Protein AF-0000000080482952 (afdb_homodimer)

Radius of gyration: 22.77 Å; Cα contacts (8 Å, |Δi|>4): 774; chains: 2; bounding box: 47×62×55 Å

Organism: Haloferax mediterranei (strain ATCC 33500 / DSM 1411 / JCM 8866 / NBRC 14739 / NCIMB 2177 / R-4) (NCBI:txid523841)

Sequence (434 aa):
MEKIDARIDDVRSIELDNAFYVEDGTWIESLTVSSGTDFDPATLIEDISGVSLFYTQEIPTGPTNLTIRRLTILANESYPFILGLVLRNEAIPNRILLQRDTFQVVITVRNWDRFRDLADNIQETLGAFELLSVNQIDEPGEPLDSGRLTEVLVTKLPEEQLAILETAYNRGYFEVPREASATDIAEEFDIAQSTMSERLRTAERNLLEIIYGPRESMEKIDARIDDVRSIELDNAFYVEDGTWIESLTVSSGTDFDPATLIEDISGVSLFYTQEIPTGPTNLTIRRLTILANESYPFILGLVLRNEAIPNRILLQRDTFQVVITVRNWDRFRDLADNIQETLGAFELLSVNQIDEPGEPLDSGRLTEVLVTKLPEEQLAILETAYNRGYFEVPREASATDIAEEFDIAQSTMSERLRTAERNLLEIIYGPRES

Foldseek 3Di:
DVLLVVQDPAWAKKWWQDWDDDDDQKIWTKIKTKGLDDDDVQVSQVPDPQKDWDDKDWQDPPPDSMTIMITTMIGRHDPDDLVNLCVVLVKFWQIWMAGPNDTDTDIHDPDDVSVVVSQVVCCVGVNDDDDDDDDDDPDGHDRGVPVVLVVLLSVQAPPVLVVLQVQCVVQQCVPVVGNDALCRSCVVVVHDSVVSVVSNVVSVVSSVCSVVNDDDD/DVLLVVQDPAWAKKWWQDWDDDDDQKIWTKIKTKGLDDDDVQVSQVVDPQKDWDDKDWQDPPPDSMTIMITTMIGRHDPDDLVVLCVVLVKAWQIWMAGPNDTDTDIHDPDDVSVVVSQVVCCVGVNDDDDDDDDDDPDGHDRRCCVPLVVLLSVQAPPVLVVLQVLCVVQQCVPVVGNDALCRSCVVVVHDSVVSVVSNVVSVVSSVCSVVNDDDD

pLDDT: mean 85.06, std 12.6, range [46.97, 97.12]

Secondary structure (DSSP, 8-state):
-HHHHTTSTTEEEEEEEEEEEEETTEEEEEEEEEESS---HHHHHHTSTTEEEEEEEEEP-TTSS-EEEEEEEEEEPPSS-HHHHHHHTT-EEEEEEEETTEEEEEEE-SSHHHHHHHHHHHHHHH-----------SSPPPSTTTT-HHHHHHHHS-HHHHHHHHHHHHTTTTSSS-SS-HHHHHHHHTS-HHHHHHHHHHHHHHHHHHHH-S---/-HHHHTTSTTEEEEEEEEEEEEETTEEEEEEEEEESS---HHHHHHTSTTEEEEEEEEEP-TTSS-EEEEEEEEEEPPSS-HHHHHHHTT-EEEEEEEETTEEEEEEE-SSHHHHHHHHHHHHHHH-----------SSPPPSTTTTTHHHHHHHHS-HHHHHHHHHHHHTTTTSSS-SS-HHHHHHHHTS-HHHHHHHHHHHHHHHHHHHH-S---

Structure (mmCIF, N/CA/C/O backbone):
data_AF-0000000080482952-model_v1
#
loop_
_entity.id
_entity.type
_entity.pdbx_description
1 polymer 'Bacterio-opsin activator'
#
loop_
_atom_site.group_PDB
_atom_site.id
_atom_site.type_symbol
_atom_site.label_atom_id
_atom_site.label_alt_id
_atom_site.label_comp_id
_atom_site.label_asym_id
_atom_site.label_entity_id
_atom_site.label_seq_id
_atom_site.pdbx_PDB_ins_code
_atom_site.Cartn_x
_atom_site.Cartn_y
_atom_site.Cartn_z
_atom_site.occupancy
_atom_site.B_iso_or_equiv
_atom_site.auth_seq_id
_atom_site.auth_comp_id
_atom_site.auth_asym_id
_atom_site.auth_atom_id
_atom_site.pdbx_PDB_model_num
ATOM 1 N N . MET A 1 1 ? -1.764 -4.332 -19.266 1 94.44 1 MET A N 1
ATOM 2 C CA . MET A 1 1 ? -1.43 -2.914 -19.359 1 94.44 1 MET A CA 1
ATOM 3 C C . MET A 1 1 ? -1.252 -2.48 -20.797 1 94.44 1 MET A C 1
ATOM 5 O O . MET A 1 1 ? -1.822 -1.477 -21.234 1 94.44 1 MET A O 1
ATOM 9 N N . GLU A 1 2 ? -0.509 -3.25 -21.547 1 93.44 2 GLU A N 1
ATOM 10 C CA . GLU A 1 2 ? -0.286 -2.906 -22.953 1 93.44 2 GLU A CA 1
ATOM 11 C C . GLU A 1 2 ? -1.597 -2.898 -23.734 1 93.44 2 GLU A C 1
ATOM 13 O O . GLU A 1 2 ? -1.839 -2 -24.547 1 93.44 2 GLU A O 1
ATOM 18 N N . LYS A 1 3 ? -2.398 -3.904 -23.547 1 95 3 LYS A N 1
ATOM 19 C CA . LYS A 1 3 ? -3.672 -3.996 -24.25 1 95 3 LYS A CA 1
ATOM 20 C C . LYS A 1 3 ? -4.602 -2.852 -23.859 1 95 3 LYS A C 1
ATOM 22 O O . LYS A 1 3 ? -5.355 -2.346 -24.688 1 95 3 LYS A O 1
ATOM 27 N N . ILE A 1 4 ? -4.57 -2.471 -22.578 1 95.56 4 ILE A N 1
ATOM 28 C CA . ILE A 1 4 ? -5.355 -1.331 -22.125 1 95.56 4 ILE A CA 1
ATOM 29 C C . ILE A 1 4 ? -4.836 -0.049 -22.766 1 95.56 4 ILE A C 1
ATOM 31 O O . ILE A 1 4 ? -5.613 0.758 -23.281 1 95.56 4 ILE A O 1
ATOM 35 N N . ASP A 1 5 ? -3.57 0.107 -22.75 1 94.56 5 ASP A N 1
ATOM 36 C CA . ASP A 1 5 ? -2.928 1.279 -23.328 1 94.56 5 ASP A CA 1
ATOM 37 C C . ASP A 1 5 ? -3.309 1.435 -24.812 1 94.56 5 ASP A C 1
ATOM 39 O O . ASP A 1 5 ? -3.561 2.547 -25.266 1 94.56 5 ASP A O 1
ATOM 43 N N . ALA A 1 6 ? -3.432 0.338 -25.516 1 94.44 6 ALA A N 1
ATOM 44 C CA . ALA A 1 6 ? -3.707 0.339 -26.953 1 94.44 6 ALA A CA 1
ATOM 45 C C . ALA A 1 6 ? -5.156 0.736 -27.234 1 94.44 6 ALA A C 1
ATOM 47 O O . ALA A 1 6 ? -5.504 1.069 -28.375 1 94.44 6 ALA A O 1
ATOM 48 N N . ARG A 1 7 ? -6.023 0.784 -26.25 1 93.88 7 ARG A N 1
ATOM 49 C CA . ARG A 1 7 ? -7.457 0.944 -26.469 1 93.88 7 ARG A CA 1
ATOM 50 C C . ARG A 1 7 ? -7.945 2.297 -25.969 1 93.88 7 ARG A C 1
ATOM 52 O O . ARG A 1 7 ? -9.109 2.654 -26.156 1 93.88 7 ARG A O 1
ATOM 59 N N . ILE A 1 8 ? -7.133 2.936 -25.188 1 93 8 ILE A N 1
ATOM 60 C CA . ILE A 1 8 ? -7.484 4.262 -24.688 1 93 8 ILE A CA 1
ATOM 61 C C . ILE A 1 8 ? -6.742 5.328 -25.484 1 93 8 ILE A C 1
ATOM 63 O O . ILE A 1 8 ? -5.531 5.227 -25.703 1 93 8 ILE A O 1
ATOM 67 N N . ASP A 1 9 ? -7.539 6.324 -25.828 1 88.19 9 ASP A N 1
ATOM 68 C CA . ASP A 1 9 ? -6.91 7.445 -26.516 1 88.19 9 ASP A CA 1
ATOM 69 C C . ASP A 1 9 ? -6.145 8.328 -25.547 1 88.19 9 ASP A C 1
ATOM 71 O O . ASP A 1 9 ? -6.617 8.594 -24.438 1 88.19 9 ASP A O 1
ATOM 75 N N . ASP A 1 10 ? -4.918 8.742 -25.828 1 90.94 10 ASP A N 1
ATOM 76 C CA . ASP A 1 10 ? -4.109 9.719 -25.109 1 90.94 10 ASP A CA 1
ATOM 77 C C . ASP A 1 10 ? -3.789 9.219 -23.703 1 90.94 10 ASP A C 1
ATOM 79 O O . ASP A 1 10 ? -4.004 9.938 -22.719 1 90.94 10 ASP A O 1
ATOM 83 N N . VAL A 1 11 ? -3.492 7.988 -23.5 1 90.81 11 VAL A N 1
ATOM 84 C CA . VAL A 1 11 ? -3.057 7.457 -22.219 1 90.81 11 VAL A CA 1
ATOM 85 C C . VAL A 1 11 ? -1.772 8.156 -21.766 1 90.81 11 VAL A C 1
ATOM 87 O O . VAL A 1 11 ? -0.812 8.242 -22.547 1 90.81 11 VAL A O 1
ATOM 90 N N . ARG A 1 12 ? -1.806 8.727 -20.578 1 84.62 12 ARG A N 1
ATOM 91 C CA . ARG A 1 12 ? -0.599 9.336 -20.031 1 84.62 12 ARG A CA 1
ATOM 92 C C . ARG A 1 12 ? 0.259 8.297 -19.312 1 84.62 12 ARG A C 1
ATOM 94 O O . ARG A 1 12 ? 1.484 8.297 -19.453 1 84.62 12 ARG A O 1
ATOM 101 N N . SER A 1 13 ? -0.445 7.457 -18.5 1 87.38 13 SER A N 1
ATOM 102 C CA . SER A 1 13 ? 0.301 6.414 -17.797 1 87.38 13 SER A CA 1
ATOM 103 C C . SER A 1 13 ? -0.629 5.32 -17.281 1 87.38 13 SER A C 1
ATOM 105 O O . SER A 1 13 ? -1.824 5.551 -17.094 1 87.38 13 SER A O 1
ATOM 107 N N . ILE A 1 14 ? -0.154 4.094 -17.156 1 90.06 14 ILE A N 1
ATOM 108 C CA . ILE A 1 14 ? -0.787 2.977 -16.469 1 90.06 14 ILE A CA 1
ATOM 109 C C . ILE A 1 14 ? 0.186 2.383 -15.445 1 90.06 14 ILE A C 1
ATOM 111 O O . ILE A 1 14 ? 1.296 1.979 -15.805 1 90.06 14 ILE A O 1
ATOM 115 N N . GLU A 1 15 ? -0.202 2.385 -14.242 1 87.5 15 GLU A N 1
ATOM 116 C CA . GLU A 1 15 ? 0.646 1.866 -13.172 1 87.5 15 GLU A CA 1
ATOM 117 C C . GLU A 1 15 ? 0.037 0.617 -12.539 1 87.5 15 GLU A C 1
ATOM 119 O O . GLU A 1 15 ? -1.169 0.568 -12.289 1 87.5 15 GLU A O 1
ATOM 124 N N . LEU A 1 16 ? 0.876 -0.451 -12.406 1 90.81 16 LEU A N 1
ATOM 125 C CA . LEU A 1 16 ? 0.457 -1.621 -11.641 1 90.81 16 LEU A CA 1
ATOM 126 C C . LEU A 1 16 ? 0.626 -1.381 -10.148 1 90.81 16 LEU A C 1
ATOM 128 O O . LEU A 1 16 ? 1.752 -1.331 -9.648 1 90.81 16 LEU A O 1
ATOM 132 N N . ASP A 1 17 ? -0.484 -1.332 -9.5 1 82.69 17 ASP A N 1
ATOM 133 C CA . ASP A 1 17 ? -0.468 -0.964 -8.086 1 82.69 17 ASP A CA 1
ATOM 134 C C . ASP A 1 17 ? -0.329 -2.199 -7.199 1 82.69 17 ASP A C 1
ATOM 136 O O . ASP A 1 17 ? 0.237 -2.125 -6.109 1 82.69 17 ASP A O 1
ATOM 140 N N . ASN A 1 18 ? -0.962 -3.205 -7.586 1 86.5 18 ASN A N 1
ATOM 141 C CA . ASN A 1 18 ? -0.941 -4.473 -6.863 1 86.5 18 ASN A CA 1
ATOM 142 C C . ASN A 1 18 ? -1.29 -5.645 -7.773 1 86.5 18 ASN A C 1
ATOM 144 O O . ASN A 1 18 ? -1.931 -5.461 -8.812 1 86.5 18 ASN A O 1
ATOM 148 N N . ALA A 1 19 ? -0.826 -6.773 -7.367 1 92.38 19 ALA A N 1
ATOM 149 C CA . ALA A 1 19 ? -1.131 -7.977 -8.133 1 92.38 19 ALA A CA 1
ATOM 150 C C . ALA A 1 19 ? -1.128 -9.211 -7.242 1 92.38 19 ALA A C 1
ATOM 152 O O . ALA A 1 19 ? -0.171 -9.445 -6.5 1 92.38 19 ALA A O 1
ATOM 153 N N . PHE A 1 20 ? -2.184 -9.945 -7.344 1 94.06 20 PHE A N 1
ATOM 154 C CA . PHE A 1 20 ? -2.271 -11.211 -6.625 1 94.06 20 PHE A CA 1
ATOM 155 C C . PHE A 1 20 ? -2.477 -12.367 -7.594 1 94.06 20 PHE A C 1
ATOM 157 O O . PHE A 1 20 ? -3.352 -12.312 -8.461 1 94.06 20 PHE A O 1
ATOM 164 N N . TYR A 1 21 ? -1.695 -13.359 -7.395 1 95.94 21 TYR A N 1
ATOM 165 C CA . TYR A 1 21 ? -1.887 -14.578 -8.172 1 95.94 21 TYR A CA 1
ATOM 166 C C . TYR A 1 21 ? -3.066 -15.383 -7.641 1 95.94 21 TYR A C 1
ATOM 168 O O . TYR A 1 21 ? -3.154 -15.648 -6.441 1 95.94 21 TYR A O 1
ATOM 176 N N . VAL A 1 22 ? -3.984 -15.711 -8.555 1 95.25 22 VAL A N 1
ATOM 177 C CA . VAL A 1 22 ? -5.145 -16.516 -8.195 1 95.25 22 VAL A CA 1
ATOM 178 C C . VAL A 1 22 ? -4.836 -18 -8.422 1 95.25 22 VAL A C 1
ATOM 180 O O . VAL A 1 22 ? -4.52 -18.719 -7.477 1 95.25 22 VAL A O 1
ATOM 183 N N . GLU A 1 23 ? -4.84 -18.438 -9.594 1 93.62 23 GLU A N 1
ATOM 184 C CA . GLU A 1 23 ? -4.496 -19.781 -10.039 1 93.62 23 GLU A CA 1
ATOM 185 C C . GLU A 1 23 ? -4.457 -19.875 -11.562 1 93.62 23 GLU A C 1
ATOM 187 O O . GLU A 1 23 ? -5.098 -19.078 -12.25 1 93.62 23 GLU A O 1
ATOM 192 N N . ASP A 1 24 ? -3.627 -20.781 -12.062 1 92.94 24 ASP A N 1
ATOM 193 C CA . ASP A 1 24 ? -3.6 -21.156 -13.469 1 92.94 24 ASP A CA 1
ATOM 194 C C . ASP A 1 24 ? -3.412 -19.938 -14.367 1 92.94 24 ASP A C 1
ATOM 196 O O . ASP A 1 24 ? -4.125 -19.766 -15.359 1 92.94 24 ASP A O 1
ATOM 200 N N . GLY A 1 25 ? -2.568 -19.062 -14.016 1 94.06 25 GLY A N 1
ATOM 201 C CA . GLY A 1 25 ? -2.217 -17.922 -14.836 1 94.06 25 GLY A CA 1
ATOM 202 C C . GLY A 1 25 ? -3.133 -16.734 -14.625 1 94.06 25 GLY A C 1
ATOM 203 O O . GLY A 1 25 ? -2.928 -15.672 -15.219 1 94.06 25 GLY A O 1
ATOM 204 N N . THR A 1 26 ? -4.117 -16.875 -13.789 1 96.25 26 THR A N 1
ATOM 205 C CA . THR A 1 26 ? -5.055 -15.797 -13.508 1 96.25 26 THR A CA 1
ATOM 206 C C . THR A 1 26 ? -4.551 -14.922 -12.359 1 96.25 26 THR A C 1
ATOM 208 O O . THR A 1 26 ? -4.051 -15.43 -11.359 1 96.25 26 THR A O 1
ATOM 211 N N . TRP A 1 27 ? -4.68 -13.562 -12.562 1 96.69 27 TRP A N 1
ATOM 212 C CA . TRP A 1 27 ? -4.223 -12.586 -11.586 1 96.69 27 TRP A CA 1
ATOM 213 C C . TRP A 1 27 ? -5.324 -11.578 -11.273 1 96.69 27 TRP A C 1
ATOM 215 O O . TRP A 1 27 ? -6.125 -11.234 -12.141 1 96.69 27 TRP A O 1
ATOM 225 N N . ILE A 1 28 ? -5.395 -11.195 -10.023 1 94.81 28 ILE A N 1
ATOM 226 C CA . ILE A 1 28 ? -6.09 -9.961 -9.68 1 94.81 28 ILE A CA 1
ATOM 227 C C . ILE A 1 28 ? -5.113 -8.789 -9.742 1 94.81 28 ILE A C 1
ATOM 229 O O . ILE A 1 28 ? -4.141 -8.742 -8.984 1 94.81 28 ILE A O 1
ATOM 233 N N . GLU A 1 29 ? -5.367 -7.855 -10.586 1 93.44 29 GLU A N 1
ATOM 234 C CA . GLU A 1 29 ? -4.465 -6.727 -10.781 1 93.44 29 GLU A CA 1
ATOM 235 C C . GLU A 1 29 ? -5.172 -5.402 -10.5 1 93.44 29 GLU A C 1
ATOM 237 O O . GLU A 1 29 ? -6.297 -5.188 -10.953 1 93.44 29 GLU A O 1
ATOM 242 N N . SER A 1 30 ? -4.547 -4.598 -9.695 1 89.31 30 SER A N 1
ATOM 243 C CA . SER A 1 30 ? -4.988 -3.225 -9.477 1 89.31 30 SER A CA 1
ATOM 244 C C . SER A 1 30 ? -4.152 -2.238 -10.289 1 89.31 30 SER A C 1
ATOM 246 O O . SER A 1 30 ? -2.922 -2.24 -10.195 1 89.31 30 SER A O 1
ATOM 248 N N . LEU A 1 31 ? -4.871 -1.433 -11.031 1 89 31 LEU A N 1
ATOM 249 C CA . LEU A 1 31 ? -4.195 -0.503 -11.93 1 89 31 LEU A CA 1
ATOM 250 C C . LEU A 1 31 ? -4.684 0.924 -11.703 1 89 31 LEU A C 1
ATOM 252 O O . LEU A 1 31 ? -5.855 1.142 -11.391 1 89 31 LEU A O 1
ATOM 256 N N . THR A 1 32 ? -3.789 1.841 -11.82 1 84.94 32 THR A N 1
ATOM 257 C CA . THR A 1 32 ? -4.137 3.25 -11.961 1 84.94 32 THR A CA 1
ATOM 258 C C . THR A 1 32 ? -3.887 3.73 -13.391 1 84.94 32 THR A C 1
ATOM 260 O O . THR A 1 32 ? -2.752 3.689 -13.875 1 84.94 32 THR A O 1
ATOM 263 N N . VAL A 1 33 ? -4.926 4.145 -14.016 1 88.62 33 VAL A N 1
ATOM 264 C CA . VAL A 1 33 ? -4.844 4.605 -15.398 1 88.62 33 VAL A CA 1
ATOM 265 C C . VAL A 1 33 ? -5.062 6.117 -15.453 1 88.62 33 VAL A C 1
ATOM 267 O O . VAL A 1 33 ? -6.066 6.625 -14.945 1 88.62 33 VAL A O 1
ATOM 270 N N . SER A 1 34 ? -4.125 6.785 -15.992 1 84.75 34 SER A N 1
ATOM 271 C CA . SER A 1 34 ? -4.219 8.219 -16.234 1 84.75 34 SER A CA 1
ATOM 272 C C . SER A 1 34 ? -4.316 8.523 -17.719 1 84.75 34 SER A C 1
ATOM 274 O O . SER A 1 34 ? -3.498 8.047 -18.516 1 84.75 34 SER A O 1
ATOM 276 N N . SER A 1 35 ? -5.332 9.25 -18.094 1 88.81 35 SER A N 1
ATOM 277 C CA . SER A 1 35 ? -5.582 9.555 -19.5 1 88.81 35 SER A CA 1
ATOM 278 C C . SER A 1 35 ? -6.059 10.992 -19.672 1 88.81 35 SER A C 1
ATOM 280 O O . SER A 1 35 ? -6.711 11.555 -18.781 1 88.81 35 SER A O 1
ATOM 282 N N . GLY A 1 36 ? -5.73 11.539 -20.844 1 85.56 36 GLY A N 1
ATOM 283 C CA . GLY A 1 36 ? -6.219 12.867 -21.188 1 85.56 36 GLY A CA 1
ATOM 284 C C . GLY A 1 36 ? -7.648 12.859 -21.703 1 85.56 36 GLY A C 1
ATOM 285 O O . GLY A 1 36 ? -8.258 13.922 -21.859 1 85.56 36 GLY A O 1
ATOM 286 N N . THR A 1 37 ? -8.156 11.789 -22 1 90 37 THR A N 1
ATOM 287 C CA . THR A 1 37 ? -9.531 11.633 -22.453 1 90 37 THR A CA 1
ATOM 288 C C . THR A 1 37 ? -10.305 10.688 -21.547 1 90 37 THR A C 1
ATOM 290 O O . THR A 1 37 ? -9.719 9.828 -20.891 1 90 37 THR A O 1
ATOM 293 N N . ASP A 1 38 ? -11.602 10.938 -21.578 1 88.69 38 ASP A N 1
ATOM 294 C CA . ASP A 1 38 ? -12.453 10.031 -20.812 1 88.69 38 ASP A CA 1
ATOM 295 C C . ASP A 1 38 ? -12.594 8.68 -21.516 1 88.69 38 ASP A C 1
ATOM 297 O O . ASP A 1 38 ? -12.453 8.594 -22.734 1 88.69 38 ASP A O 1
ATOM 301 N N . PHE A 1 39 ? -12.766 7.652 -20.719 1 93.25 39 PHE A N 1
ATOM 302 C CA . PHE A 1 39 ? -13.031 6.316 -21.234 1 93.25 39 PHE A CA 1
ATOM 303 C C . PHE A 1 39 ? -13.953 5.547 -20.297 1 93.25 39 PHE A C 1
ATOM 305 O O . PHE A 1 39 ? -14.039 5.859 -19.109 1 93.25 39 PHE A O 1
ATOM 312 N N . ASP A 1 40 ? -14.609 4.582 -20.891 1 94.75 40 ASP A N 1
ATOM 313 C CA . ASP A 1 40 ? -15.453 3.686 -20.109 1 94.75 40 ASP A CA 1
ATOM 314 C C . ASP A 1 40 ? -14.742 2.367 -19.828 1 94.75 40 ASP A C 1
ATOM 316 O O . ASP A 1 40 ? -14.562 1.544 -20.719 1 94.75 40 ASP A O 1
ATOM 320 N N . PRO A 1 41 ? -14.391 2.168 -18.578 1 94.88 41 PRO A N 1
ATOM 321 C CA . PRO A 1 41 ? -13.617 0.968 -18.234 1 94.88 41 PRO A CA 1
ATOM 322 C C . PRO A 1 41 ? -14.352 -0.323 -18.594 1 94.88 41 PRO A C 1
ATOM 324 O O . PRO A 1 41 ? -13.719 -1.298 -19.016 1 94.88 41 PRO A O 1
ATOM 327 N N . ALA A 1 42 ? -15.672 -0.369 -18.391 1 95.31 42 ALA A N 1
ATOM 328 C CA . ALA A 1 42 ? -16.438 -1.585 -18.672 1 95.31 42 ALA A CA 1
ATOM 329 C C . ALA A 1 42 ? -16.328 -1.974 -20.141 1 95.31 42 ALA A C 1
ATOM 331 O O . ALA A 1 42 ? -16.031 -3.127 -20.469 1 95.31 42 ALA A O 1
ATOM 332 N N . THR A 1 43 ? -16.547 -0.989 -20.969 1 95.56 43 THR A N 1
ATOM 333 C CA . THR A 1 43 ? -16.453 -1.23 -22.406 1 95.56 43 THR A CA 1
ATOM 334 C C . THR A 1 43 ? -15.023 -1.604 -22.812 1 95.56 43 THR A C 1
ATOM 336 O O . THR A 1 43 ? -14.82 -2.529 -23.594 1 95.56 43 THR A O 1
ATOM 339 N N . LEU A 1 44 ? -14.07 -0.908 -22.25 1 95.12 44 LEU A N 1
ATOM 340 C CA . LEU A 1 44 ? -12.656 -1.135 -22.516 1 95.12 44 LEU A CA 1
ATOM 341 C C . LEU A 1 44 ? -12.258 -2.572 -22.188 1 95.12 44 LEU A C 1
ATOM 343 O O . LEU A 1 44 ? -11.633 -3.248 -23.016 1 95.12 44 LEU A O 1
ATOM 347 N N . ILE A 1 45 ? -12.633 -3.057 -21.047 1 96.38 45 ILE A N 1
ATOM 348 C CA . ILE A 1 45 ? -12.203 -4.352 -20.547 1 96.38 45 ILE A CA 1
ATOM 349 C C . ILE A 1 45 ? -12.93 -5.469 -21.297 1 96.38 45 ILE A C 1
ATOM 351 O O . ILE A 1 45 ? -12.352 -6.531 -21.547 1 96.38 45 ILE A O 1
ATOM 355 N N . GLU A 1 46 ? -14.172 -5.246 -21.672 1 94.81 46 GLU A N 1
ATOM 356 C CA . GLU A 1 46 ? -14.961 -6.234 -22.391 1 94.81 46 GLU A CA 1
ATOM 357 C C . GLU A 1 46 ? -14.297 -6.602 -23.719 1 94.81 46 GLU A C 1
ATOM 359 O O . GLU A 1 46 ? -14.461 -7.719 -24.219 1 94.81 46 GLU A O 1
ATOM 364 N N . ASP A 1 47 ? -13.516 -5.699 -24.203 1 93.94 47 ASP A N 1
ATOM 365 C CA . ASP A 1 47 ? -12.875 -5.883 -25.5 1 93.94 47 ASP A CA 1
ATOM 366 C C . ASP A 1 47 ? -11.578 -6.668 -25.359 1 93.94 47 ASP A C 1
ATOM 368 O O . ASP A 1 47 ? -10.922 -6.977 -26.359 1 93.94 47 ASP A O 1
ATOM 372 N N . ILE A 1 48 ? -11.195 -6.973 -24.203 1 96.19 48 ILE A N 1
ATOM 373 C CA . ILE A 1 48 ? -9.945 -7.691 -23.969 1 96.19 48 ILE A CA 1
ATOM 374 C C . ILE A 1 48 ? -10.242 -9.109 -23.484 1 96.19 48 ILE A C 1
ATOM 376 O O . ILE A 1 48 ? -10.797 -9.289 -22.391 1 96.19 48 ILE A O 1
ATOM 380 N N . SER A 1 49 ? -9.852 -10.078 -24.281 1 94.75 49 SER A N 1
ATOM 381 C CA . SER A 1 49 ? -10.094 -11.469 -23.922 1 94.75 49 SER A CA 1
ATOM 382 C C . SER A 1 49 ? -9.336 -11.852 -22.656 1 94.75 49 SER A C 1
ATOM 384 O O . SER A 1 49 ? -8.18 -11.469 -22.484 1 94.75 49 SER A O 1
ATOM 386 N N . GLY A 1 50 ? -9.977 -12.594 -21.781 1 95.31 50 GLY A N 1
ATOM 387 C CA . GLY A 1 50 ? -9.328 -13.117 -20.594 1 95.31 50 GLY A CA 1
ATOM 388 C C . GLY A 1 50 ? -9.258 -12.102 -19.469 1 95.31 50 GLY A C 1
ATOM 389 O O . GLY A 1 50 ? -8.492 -12.281 -18.516 1 95.31 50 GLY A O 1
ATOM 390 N N . VAL A 1 51 ? -9.914 -10.992 -19.688 1 96.69 51 VAL A N 1
ATOM 391 C CA . VAL A 1 51 ? -9.906 -9.961 -18.656 1 96.69 51 VAL A CA 1
ATOM 392 C C . VAL A 1 51 ? -11.336 -9.625 -18.25 1 96.69 51 VAL A C 1
ATOM 394 O O . VAL A 1 51 ? -12.227 -9.562 -19.094 1 96.69 51 VAL A O 1
ATOM 397 N N . SER A 1 52 ? -11.578 -9.508 -16.984 1 96.06 52 SER A N 1
ATOM 398 C CA . SER A 1 52 ? -12.859 -9.039 -16.469 1 96.06 52 SER A CA 1
ATOM 399 C C . SER A 1 52 ? -12.672 -7.93 -15.438 1 96.06 52 SER A C 1
ATOM 401 O O . SER A 1 52 ? -11.664 -7.898 -14.727 1 96.06 52 SER A O 1
ATOM 403 N N . LEU A 1 53 ? -13.617 -7.055 -15.438 1 95.25 53 LEU A N 1
ATOM 404 C CA . LEU A 1 53 ? -13.555 -5.914 -14.531 1 95.25 53 LEU A CA 1
ATOM 405 C C . LEU A 1 53 ? -14.188 -6.258 -13.188 1 95.25 53 LEU A C 1
ATOM 407 O O . LEU A 1 53 ? -15.336 -6.699 -13.133 1 95.25 53 LEU A O 1
ATOM 411 N N . PHE A 1 54 ? -13.438 -6.105 -12.164 1 90.19 54 PHE A N 1
ATOM 412 C CA . PHE A 1 54 ? -13.914 -6.328 -10.805 1 90.19 54 PHE A CA 1
ATOM 413 C C . PHE A 1 54 ? -14.484 -5.043 -10.219 1 90.19 54 PHE A C 1
ATOM 415 O O . PHE A 1 54 ? -15.555 -5.051 -9.609 1 90.19 54 PHE A O 1
ATOM 422 N N . TYR A 1 55 ? -13.703 -3.992 -10.359 1 87.25 55 TYR A N 1
ATOM 423 C CA . TYR A 1 55 ? -14.039 -2.709 -9.758 1 87.25 55 TYR A CA 1
ATOM 424 C C . TYR A 1 55 ? -13.375 -1.561 -10.516 1 87.25 55 TYR A C 1
ATOM 426 O O . TYR A 1 55 ? -12.32 -1.737 -11.117 1 87.25 55 TYR A O 1
ATOM 434 N N . THR A 1 56 ? -14.094 -0.486 -10.508 1 88.44 56 THR A N 1
ATOM 435 C CA . THR A 1 56 ? -13.508 0.734 -11.055 1 88.44 56 THR A CA 1
ATOM 436 C C . THR A 1 56 ? -13.938 1.951 -10.242 1 88.44 56 THR A C 1
ATOM 438 O O . THR A 1 56 ? -15.039 1.978 -9.688 1 88.44 56 THR A O 1
ATOM 441 N N . GLN A 1 57 ? -13.016 2.83 -10.141 1 80.88 57 GLN A N 1
ATOM 442 C CA . GLN A 1 57 ? -13.32 4.082 -9.453 1 80.88 57 GLN A CA 1
ATOM 443 C C . GLN A 1 57 ? -12.578 5.254 -10.102 1 80.88 57 GLN A C 1
ATOM 445 O O . GLN A 1 57 ? -11.391 5.152 -10.406 1 80.88 57 GLN A O 1
ATOM 450 N N . GLU A 1 58 ? -13.367 6.266 -10.297 1 79.25 58 GLU A N 1
ATOM 451 C CA . GLU A 1 58 ? -12.727 7.488 -10.781 1 79.25 58 GLU A CA 1
ATOM 452 C C . GLU A 1 58 ? -12.109 8.281 -9.625 1 79.25 58 GLU A C 1
ATOM 454 O O . GLU A 1 58 ? -12.734 8.438 -8.578 1 79.25 58 GLU A O 1
ATOM 459 N N . ILE A 1 59 ? -10.875 8.672 -9.859 1 68.31 59 ILE A N 1
ATOM 460 C CA . ILE A 1 59 ? -10.195 9.516 -8.883 1 68.31 59 ILE A CA 1
ATOM 461 C C . ILE A 1 59 ? -10.336 10.984 -9.281 1 68.31 59 ILE A C 1
ATOM 463 O O . ILE A 1 59 ? -9.969 11.367 -10.398 1 68.31 59 ILE A O 1
ATOM 467 N N . PRO A 1 60 ? -10.898 11.742 -8.391 1 60.66 60 PRO A N 1
ATOM 468 C CA . PRO A 1 60 ? -11.07 13.156 -8.727 1 60.66 60 PRO A CA 1
ATOM 469 C C . PRO A 1 60 ? -9.742 13.891 -8.906 1 60.66 60 PRO A C 1
ATOM 471 O O . PRO A 1 60 ? -8.805 13.68 -8.125 1 60.66 60 PRO A O 1
ATOM 474 N N . THR A 1 61 ? -9.523 14.5 -10 1 59.66 61 THR A N 1
ATOM 475 C CA . THR A 1 61 ? -8.266 15.188 -10.289 1 59.66 61 THR A CA 1
ATOM 476 C C . THR A 1 61 ? -8.469 16.703 -10.281 1 59.66 61 THR A C 1
ATOM 478 O O . THR A 1 61 ? -7.531 17.453 -10.555 1 59.66 61 THR A O 1
ATOM 481 N N . GLY A 1 62 ? -9.398 17.141 -9.711 1 51.41 62 GLY A N 1
ATOM 482 C CA . GLY A 1 62 ? -9.656 18.562 -9.734 1 51.41 62 GLY A CA 1
ATOM 483 C C . GLY A 1 62 ? -9.852 19.125 -11.133 1 51.41 62 GLY A C 1
ATOM 484 O O . GLY A 1 62 ? -10.398 18.438 -12 1 51.41 62 GLY A O 1
ATOM 485 N N . PRO A 1 63 ? -9.414 20.438 -11.258 1 53.34 63 PRO A N 1
ATOM 486 C CA . PRO A 1 63 ? -9.656 21.109 -12.531 1 53.34 63 PRO A CA 1
ATOM 487 C C . PRO A 1 63 ? -8.688 20.656 -13.625 1 53.34 63 PRO A C 1
ATOM 489 O O . PRO A 1 63 ? -8.57 21.312 -14.664 1 53.34 63 PRO A O 1
ATOM 492 N N . THR A 1 64 ? -8.141 19.578 -13.461 1 56.47 64 THR A N 1
ATOM 493 C CA . THR A 1 64 ? -7.227 19.094 -14.492 1 56.47 64 THR A CA 1
ATOM 494 C C . THR A 1 64 ? -7.988 18.375 -15.602 1 56.47 64 THR A C 1
ATOM 496 O O . THR A 1 64 ? -9.125 17.938 -15.398 1 56.47 64 THR A O 1
ATOM 499 N N . ASN A 1 65 ? -7.531 18.469 -16.812 1 68.19 65 ASN A N 1
ATOM 500 C CA . ASN A 1 65 ? -8.086 17.734 -17.938 1 68.19 65 ASN A CA 1
ATOM 501 C C . ASN A 1 65 ? -7.633 16.281 -17.953 1 68.19 65 ASN A C 1
ATOM 503 O O . ASN A 1 65 ? -7.539 15.656 -19.016 1 68.19 65 ASN A O 1
ATOM 507 N N . LEU A 1 66 ? -7.238 15.891 -16.797 1 71.88 66 LEU A N 1
ATOM 508 C CA . LEU A 1 66 ? -6.785 14.508 -16.688 1 71.88 66 LEU A CA 1
ATOM 509 C C . LEU A 1 66 ? -7.852 13.641 -16.031 1 71.88 66 LEU A C 1
ATOM 511 O O . LEU A 1 66 ? -8.523 14.078 -15.094 1 71.88 66 LEU A O 1
ATOM 515 N N . THR A 1 67 ? -8.125 12.516 -16.703 1 80.19 67 THR A N 1
ATOM 516 C CA . THR A 1 67 ? -8.977 11.5 -16.094 1 80.19 67 THR A CA 1
ATOM 517 C C . THR A 1 67 ? -8.141 10.391 -15.469 1 80.19 67 THR A C 1
ATOM 519 O O . THR A 1 67 ? -7.281 9.805 -16.125 1 80.19 67 THR A O 1
ATOM 522 N N . ILE A 1 68 ? -8.273 10.25 -14.211 1 80.31 68 ILE A N 1
ATOM 523 C CA . ILE A 1 68 ? -7.574 9.172 -13.516 1 80.31 68 ILE A CA 1
ATOM 524 C C . ILE A 1 68 ? -8.594 8.172 -12.969 1 80.31 68 ILE A C 1
ATOM 526 O O . ILE A 1 68 ? -9.562 8.555 -12.32 1 80.31 68 ILE A O 1
ATOM 530 N N . ARG A 1 69 ? -8.383 6.859 -13.367 1 85.62 69 ARG A N 1
ATOM 531 C CA . ARG A 1 69 ? -9.273 5.805 -12.891 1 85.62 69 ARG A CA 1
ATOM 532 C C . ARG A 1 69 ? -8.484 4.645 -12.297 1 85.62 69 ARG A C 1
ATOM 534 O O . ARG A 1 69 ? -7.426 4.281 -12.812 1 85.62 69 ARG A O 1
ATOM 541 N N . ARG A 1 70 ? -8.992 4.172 -11.227 1 85.12 70 ARG A N 1
ATOM 542 C CA . ARG A 1 70 ? -8.477 2.924 -10.672 1 85.12 70 ARG A CA 1
ATOM 543 C C . ARG A 1 70 ? -9.289 1.73 -11.164 1 85.12 70 ARG A C 1
ATOM 545 O O . ARG A 1 70 ? -10.516 1.767 -11.172 1 85.12 70 ARG A O 1
ATOM 552 N N . LEU A 1 71 ? -8.539 0.752 -11.633 1 90.31 71 LEU A N 1
ATOM 553 C CA . LEU A 1 71 ? -9.18 -0.473 -12.094 1 90.31 71 LEU A CA 1
ATOM 554 C C . LEU A 1 71 ? -8.672 -1.683 -11.32 1 90.31 71 LEU A C 1
ATOM 556 O O . LEU A 1 71 ? -7.465 -1.829 -11.117 1 90.31 71 LEU A O 1
ATOM 560 N N . THR A 1 72 ? -9.562 -2.434 -10.789 1 91.25 72 THR A N 1
ATOM 561 C CA . THR A 1 72 ? -9.234 -3.783 -10.344 1 91.25 72 THR A CA 1
ATOM 562 C C . THR A 1 72 ? -9.797 -4.824 -11.312 1 91.25 72 THR A C 1
ATOM 564 O O . THR A 1 72 ? -11 -4.867 -11.555 1 91.25 72 THR A O 1
ATOM 567 N N . ILE A 1 73 ? -8.875 -5.645 -11.852 1 95.75 73 ILE A N 1
ATOM 568 C CA . ILE A 1 73 ? -9.297 -6.562 -12.906 1 95.75 73 ILE A CA 1
ATOM 569 C C . ILE A 1 73 ? -8.828 -7.977 -12.57 1 95.75 73 ILE A C 1
ATOM 571 O O . ILE A 1 73 ? -7.887 -8.164 -11.797 1 95.75 73 ILE A O 1
ATOM 575 N N . LEU A 1 74 ? -9.578 -8.922 -13.031 1 95.88 74 LEU A N 1
ATOM 576 C CA . LEU A 1 74 ? -9.109 -10.297 -13.156 1 95.88 74 LEU A CA 1
ATOM 577 C C . LEU A 1 74 ? -8.539 -10.547 -14.547 1 95.88 74 LEU A C 1
ATOM 579 O O . LEU A 1 74 ? -9.242 -10.383 -15.547 1 95.88 74 LEU A O 1
ATOM 583 N N . ALA A 1 75 ? -7.281 -10.898 -14.578 1 97.06 75 ALA A N 1
ATOM 584 C CA . ALA A 1 75 ? -6.637 -11.031 -15.883 1 97.06 75 ALA A CA 1
ATOM 585 C C . ALA A 1 75 ? -5.895 -12.359 -15.984 1 97.06 75 ALA A C 1
ATOM 587 O O . ALA A 1 75 ? -5.191 -12.766 -15.055 1 97.06 75 ALA A O 1
ATOM 588 N N . ASN A 1 76 ? -6.137 -13.062 -17.062 1 96.38 76 ASN A N 1
ATOM 589 C CA . ASN A 1 76 ? -5.312 -14.219 -17.422 1 96.38 76 ASN A CA 1
ATOM 590 C C . ASN A 1 76 ? -4.031 -13.789 -18.125 1 96.38 76 ASN A C 1
ATOM 592 O O . ASN A 1 76 ? -4.078 -13.289 -19.25 1 96.38 76 ASN A O 1
ATOM 596 N N . GLU A 1 77 ? -2.895 -13.914 -17.422 1 94 77 GLU A N 1
ATOM 597 C CA . GLU A 1 77 ? -1.607 -13.477 -17.953 1 94 77 GLU A CA 1
ATOM 598 C C . GLU A 1 77 ? -0.787 -14.664 -18.453 1 94 77 GLU A C 1
ATOM 600 O O . GLU A 1 77 ? -0.466 -15.57 -17.672 1 94 77 GLU A O 1
ATOM 605 N N . SER A 1 78 ? -0.535 -14.641 -19.703 1 89 78 SER A N 1
ATOM 606 C CA . SER A 1 78 ? 0.332 -15.672 -20.25 1 89 78 SER A CA 1
ATOM 607 C C . SER A 1 78 ? 1.802 -15.359 -20 1 89 78 SER A C 1
ATOM 609 O O . SER A 1 78 ? 2.246 -14.227 -20.219 1 89 78 SER A O 1
ATOM 611 N N . TYR A 1 79 ? 2.455 -16.422 -19.562 1 87.94 79 TYR A N 1
ATOM 612 C CA . TYR A 1 79 ? 3.893 -16.266 -19.391 1 87.94 79 TYR A CA 1
ATOM 613 C C . TYR A 1 79 ? 4.613 -16.328 -20.734 1 87.94 79 TYR A C 1
ATOM 615 O O . TYR A 1 79 ? 4.234 -17.109 -21.625 1 87.94 79 TYR A O 1
ATOM 623 N N . PRO A 1 80 ? 5.555 -15.375 -21.047 1 89.75 80 PRO A N 1
ATOM 624 C CA . PRO A 1 80 ? 6.191 -14.492 -20.062 1 89.75 80 PRO A CA 1
ATOM 625 C C . PRO A 1 80 ? 5.59 -13.086 -20.062 1 89.75 80 PRO A C 1
ATOM 627 O O . PRO A 1 80 ? 5.16 -12.594 -21.109 1 89.75 80 PRO A O 1
ATOM 630 N N . PHE A 1 81 ? 5.477 -12.555 -18.844 1 91.75 81 PHE A N 1
ATOM 631 C CA . PHE A 1 81 ? 5.188 -11.133 -18.672 1 91.75 81 PHE A CA 1
ATOM 632 C C . PHE A 1 81 ? 6.059 -10.547 -17.562 1 91.75 81 PHE A C 1
ATOM 634 O O . PHE A 1 81 ? 6.641 -11.281 -16.766 1 91.75 81 PHE A O 1
ATOM 641 N N . ILE A 1 82 ? 6.168 -9.289 -17.531 1 92.62 82 ILE A N 1
ATOM 642 C CA . ILE A 1 82 ? 7.227 -8.602 -16.797 1 92.62 82 ILE A CA 1
ATOM 643 C C . ILE A 1 82 ? 7.137 -8.961 -15.312 1 92.62 82 ILE A C 1
ATOM 645 O O . ILE A 1 82 ? 8.141 -9.289 -14.688 1 92.62 82 ILE A O 1
ATOM 649 N N . LEU A 1 83 ? 5.961 -8.852 -14.688 1 95.06 83 LEU A N 1
ATOM 650 C CA . LEU A 1 83 ? 5.832 -9.172 -13.273 1 95.06 83 LEU A CA 1
ATOM 651 C C . LEU A 1 83 ? 6.234 -10.617 -13.008 1 95.06 83 LEU A C 1
ATOM 653 O O . LEU A 1 83 ? 6.945 -10.906 -12.039 1 95.06 83 LEU A O 1
ATOM 657 N N . GLY A 1 84 ? 5.75 -11.523 -13.867 1 94.69 84 GLY A N 1
ATOM 658 C CA . GLY A 1 84 ? 6.117 -12.922 -13.727 1 94.69 84 GLY A CA 1
ATOM 659 C C . GLY A 1 84 ? 7.617 -13.148 -13.742 1 94.69 84 GLY A C 1
ATOM 660 O O . GLY A 1 84 ? 8.148 -13.922 -12.945 1 94.69 84 GLY A O 1
ATOM 661 N N . LEU A 1 85 ? 8.289 -12.508 -14.664 1 94.25 85 LEU A N 1
ATOM 662 C CA . LEU A 1 85 ? 9.742 -12.625 -14.773 1 94.25 85 LEU A CA 1
ATOM 663 C C . LEU A 1 85 ? 10.43 -12.109 -13.516 1 94.25 85 LEU A C 1
ATOM 665 O O . LEU A 1 85 ? 11.359 -12.734 -13.008 1 94.25 85 LEU A O 1
ATOM 669 N N . VAL A 1 86 ? 9.961 -10.977 -13.008 1 94.75 86 VAL A N 1
ATOM 670 C CA . VAL A 1 86 ? 10.531 -10.367 -11.812 1 94.75 86 VAL A CA 1
ATOM 671 C C . VAL A 1 86 ? 10.383 -11.32 -10.625 1 94.75 86 VAL A C 1
ATOM 673 O O . VAL A 1 86 ? 11.359 -11.609 -9.922 1 94.75 86 VAL A O 1
ATOM 676 N N . LEU A 1 87 ? 9.172 -11.828 -10.492 1 95.94 87 LEU A N 1
ATOM 677 C CA . LEU A 1 87 ? 8.852 -12.648 -9.328 1 95.94 87 LEU A CA 1
ATOM 678 C C . LEU A 1 87 ? 9.57 -14 -9.398 1 95.94 87 LEU A C 1
ATOM 680 O O . LEU A 1 87 ? 10.094 -14.484 -8.391 1 95.94 87 LEU A O 1
ATOM 684 N N . ARG A 1 88 ? 9.609 -14.609 -10.523 1 94 88 ARG A N 1
ATOM 685 C CA . ARG A 1 88 ? 10.234 -15.922 -10.664 1 94 88 ARG A CA 1
ATOM 686 C C . ARG A 1 88 ? 11.734 -15.836 -10.445 1 94 88 ARG A C 1
ATOM 688 O O . ARG A 1 88 ? 12.391 -16.859 -10.203 1 94 88 ARG A O 1
ATOM 695 N N . ASN A 1 89 ? 12.312 -14.672 -10.562 1 93.5 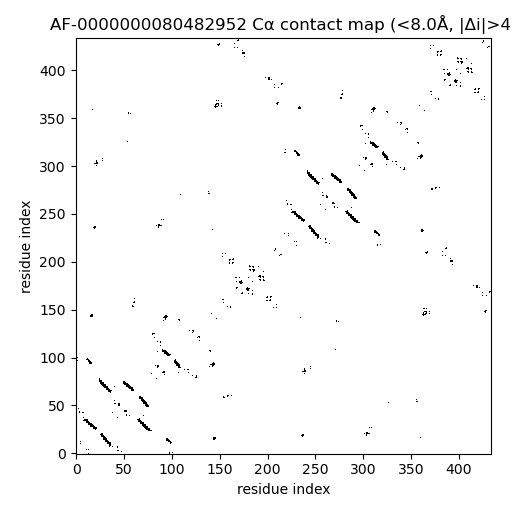89 ASN A N 1
ATOM 696 C CA . ASN A 1 89 ? 13.711 -14.477 -10.219 1 93.5 89 ASN A CA 1
ATOM 697 C C . ASN A 1 89 ? 13.875 -14.023 -8.766 1 93.5 89 ASN A C 1
ATOM 699 O O . ASN A 1 89 ? 14.938 -13.531 -8.383 1 93.5 89 ASN A O 1
ATOM 703 N N . GLU A 1 90 ? 12.812 -14.055 -8.016 1 92.75 90 GLU A N 1
ATOM 704 C CA . GLU A 1 90 ? 12.773 -13.766 -6.586 1 92.75 90 GLU A CA 1
ATOM 705 C C . GLU A 1 90 ? 13.18 -12.32 -6.305 1 92.75 90 GLU A C 1
ATOM 707 O O . GLU A 1 90 ? 13.914 -12.047 -5.359 1 92.75 90 GLU A O 1
ATOM 712 N N . ALA A 1 91 ? 12.828 -11.469 -7.203 1 93.06 91 ALA A N 1
ATOM 713 C CA . ALA A 1 91 ? 13.016 -10.031 -7.008 1 93.06 91 ALA A CA 1
ATOM 714 C C . ALA A 1 91 ? 11.727 -9.367 -6.527 1 93.06 91 ALA A C 1
ATOM 716 O O . ALA A 1 91 ? 10.633 -9.859 -6.812 1 93.06 91 ALA A O 1
ATOM 717 N N . ILE A 1 92 ? 11.875 -8.297 -5.797 1 89.62 92 ILE A N 1
ATOM 718 C CA . ILE A 1 92 ? 10.734 -7.551 -5.289 1 89.62 92 ILE A CA 1
ATOM 719 C C . ILE A 1 92 ? 10.359 -6.445 -6.273 1 89.62 92 ILE A C 1
ATOM 721 O O . ILE A 1 92 ? 11.148 -5.531 -6.523 1 89.62 92 ILE A O 1
ATOM 725 N N . PRO A 1 93 ? 9.141 -6.594 -6.828 1 91 93 PRO A N 1
ATOM 726 C CA . PRO A 1 93 ? 8.711 -5.484 -7.68 1 91 93 PRO A CA 1
ATOM 727 C C . PRO A 1 93 ? 8.32 -4.242 -6.879 1 91 93 PRO A C 1
ATOM 729 O O . PRO A 1 93 ? 7.438 -4.312 -6.016 1 91 93 PRO A O 1
ATOM 732 N N . ASN A 1 94 ? 8.984 -3.139 -7.195 1 83 9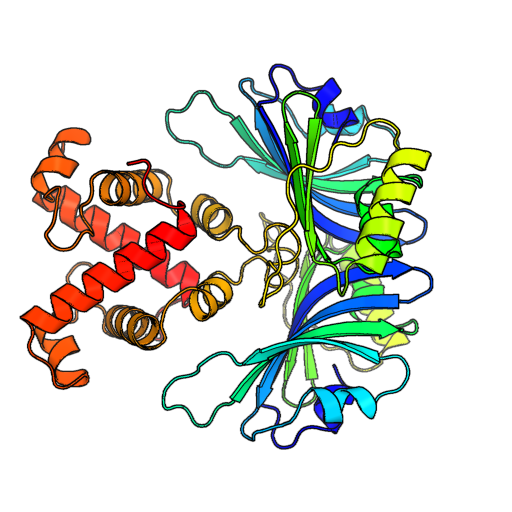4 ASN A N 1
ATOM 733 C CA . ASN A 1 94 ? 8.703 -1.91 -6.461 1 83 94 ASN A CA 1
ATOM 734 C C . ASN A 1 94 ? 7.824 -0.96 -7.27 1 83 94 ASN A C 1
ATOM 736 O O . ASN A 1 94 ? 7.035 -0.202 -6.703 1 83 94 ASN A O 1
ATOM 740 N N . ARG A 1 95 ? 8.039 -0.966 -8.539 1 81.19 95 ARG A N 1
ATOM 741 C CA . ARG A 1 95 ? 7.23 -0.141 -9.43 1 81.19 95 ARG A CA 1
ATOM 742 C C . ARG A 1 95 ? 7.176 -0.742 -10.836 1 81.19 95 ARG A C 1
ATOM 744 O O . ARG A 1 95 ? 8.188 -1.215 -11.352 1 81.19 95 ARG A O 1
ATOM 751 N N . ILE A 1 96 ? 6.059 -0.798 -11.359 1 89.06 96 ILE A N 1
ATOM 752 C CA . ILE A 1 96 ? 5.855 -1.127 -12.766 1 89.06 96 ILE A CA 1
ATOM 753 C C . ILE A 1 96 ? 4.918 -0.104 -13.406 1 89.06 96 ILE A C 1
ATOM 755 O O . ILE A 1 96 ? 3.74 -0.025 -13.047 1 89.06 96 ILE A O 1
ATOM 759 N N . LEU A 1 97 ? 5.473 0.67 -14.289 1 86.75 97 LEU A N 1
ATOM 760 C CA . LEU A 1 97 ? 4.781 1.797 -14.906 1 86.75 97 LEU A CA 1
ATOM 761 C C . LEU A 1 97 ? 4.871 1.723 -16.422 1 86.75 97 LEU A C 1
ATOM 763 O O . LEU A 1 97 ? 5.93 1.422 -16.984 1 86.75 97 LEU A O 1
ATOM 767 N N . LEU A 1 98 ? 3.779 1.812 -17.062 1 92.31 98 LEU A N 1
ATOM 768 C CA . LEU A 1 98 ? 3.748 1.966 -18.516 1 92.31 98 LEU A CA 1
ATOM 769 C C . LEU A 1 98 ? 3.463 3.414 -18.906 1 92.31 98 LEU A C 1
ATOM 771 O O . LEU A 1 98 ? 2.42 3.963 -18.547 1 92.31 98 LEU A O 1
ATOM 775 N N . GLN A 1 99 ? 4.375 4.043 -19.531 1 87.38 99 GLN A N 1
ATOM 776 C CA . GLN A 1 99 ? 4.25 5.418 -20.016 1 87.38 99 GLN A CA 1
ATOM 777 C C . GLN A 1 99 ? 4.891 5.574 -21.391 1 87.38 99 GLN A C 1
ATOM 779 O O . GLN A 1 99 ? 6.02 5.133 -21.609 1 87.38 99 GLN A O 1
ATOM 784 N N . ARG A 1 100 ? 4.258 6.281 -22.359 1 86.81 100 ARG A N 1
ATOM 785 C CA . ARG A 1 100 ? 4.758 6.547 -23.703 1 86.81 100 ARG A CA 1
ATOM 786 C C . ARG A 1 100 ? 5.309 5.281 -24.344 1 86.81 100 ARG A C 1
ATOM 788 O O . ARG A 1 100 ? 6.441 5.266 -24.828 1 86.81 100 ARG A O 1
ATOM 795 N N . ASP A 1 101 ? 4.578 4.113 -24.125 1 86.75 101 ASP A N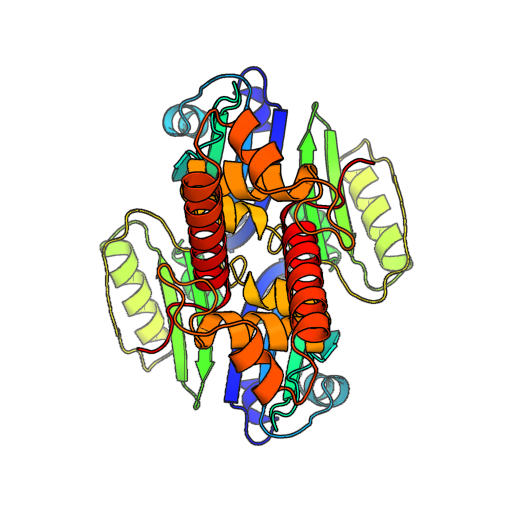 1
ATOM 796 C CA . ASP A 1 101 ? 4.848 2.82 -24.75 1 86.75 101 ASP A CA 1
ATOM 797 C C . ASP A 1 101 ? 6.113 2.188 -24.188 1 86.75 101 ASP A C 1
ATOM 799 O O . ASP A 1 101 ? 6.754 1.36 -24.828 1 86.75 101 ASP A O 1
ATOM 803 N N . THR A 1 102 ? 6.48 2.623 -23.109 1 88.38 102 THR A N 1
ATOM 804 C CA . THR A 1 102 ? 7.664 2.074 -22.453 1 88.38 102 THR A CA 1
ATOM 805 C C . THR A 1 102 ? 7.352 1.658 -21.016 1 88.38 102 THR A C 1
ATOM 807 O O . THR A 1 102 ? 6.676 2.385 -20.297 1 88.38 102 THR A O 1
ATOM 810 N N . PHE A 1 103 ? 7.836 0.428 -20.688 1 89.75 103 PHE A N 1
ATOM 811 C CA . PHE A 1 103 ? 7.727 -0.023 -19.312 1 89.75 103 PHE A CA 1
ATOM 812 C C . PHE A 1 103 ? 8.914 0.457 -18.484 1 89.75 103 PHE A C 1
ATOM 814 O O . PHE A 1 103 ? 10.07 0.264 -18.875 1 89.75 103 PHE A O 1
ATOM 821 N N . GLN A 1 104 ? 8.656 1.154 -17.453 1 87.81 104 GLN A N 1
ATOM 822 C CA . GLN A 1 104 ? 9.641 1.471 -16.422 1 87.81 104 GLN A CA 1
ATOM 823 C C . GLN A 1 104 ? 9.438 0.604 -15.188 1 87.81 104 GLN A C 1
ATOM 825 O O . GLN A 1 104 ? 8.367 0.625 -14.57 1 87.81 104 GLN A O 1
ATOM 830 N N . VAL A 1 105 ? 10.469 -0.183 -14.875 1 89.06 105 VAL A N 1
ATOM 831 C CA . VAL A 1 105 ? 10.352 -1.147 -13.789 1 89.06 105 VAL A CA 1
ATOM 832 C C . VAL A 1 105 ? 11.445 -0.894 -12.75 1 89.06 105 VAL A C 1
ATOM 834 O O . VAL A 1 105 ? 12.617 -0.706 -13.109 1 89.06 105 VAL A O 1
ATOM 837 N N . VAL A 1 106 ? 11.062 -0.716 -11.523 1 83.62 106 VAL A N 1
ATOM 838 C CA . VAL A 1 106 ? 11.984 -0.648 -10.391 1 83.62 106 VAL A CA 1
ATOM 839 C C . VAL A 1 106 ? 11.859 -1.916 -9.547 1 83.62 106 VAL A C 1
ATOM 841 O O . VAL A 1 106 ? 10.758 -2.328 -9.188 1 83.62 106 VAL A O 1
ATOM 844 N N . ILE A 1 107 ? 12.984 -2.584 -9.312 1 89.88 107 ILE A N 1
ATOM 845 C CA . ILE A 1 107 ? 12.953 -3.834 -8.562 1 89.88 107 ILE A CA 1
ATOM 846 C C . ILE A 1 107 ? 14.062 -3.824 -7.508 1 89.88 107 ILE A C 1
ATOM 848 O O . ILE A 1 107 ? 15.016 -3.047 -7.605 1 89.88 107 ILE A O 1
ATOM 852 N N . THR A 1 108 ? 13.875 -4.551 -6.5 1 87.31 108 THR A N 1
ATOM 853 C CA . THR A 1 108 ? 14.914 -4.836 -5.52 1 87.31 108 THR A CA 1
ATOM 854 C C . THR A 1 108 ? 15.344 -6.301 -5.602 1 87.31 108 THR A C 1
ATOM 856 O O . THR A 1 108 ? 14.5 -7.199 -5.613 1 87.31 108 THR A O 1
ATOM 859 N N . VAL A 1 109 ? 16.609 -6.551 -5.738 1 90.31 109 VAL A N 1
ATOM 860 C CA . VAL A 1 109 ? 17.156 -7.898 -5.781 1 90.31 109 VAL A CA 1
ATOM 861 C C . VAL A 1 109 ? 18.141 -8.094 -4.617 1 90.31 109 VAL A C 1
ATOM 863 O O . VAL A 1 109 ? 18.641 -7.121 -4.059 1 90.31 109 VAL A O 1
ATOM 866 N N . ARG A 1 110 ? 18.375 -9.352 -4.285 1 86.44 110 ARG A N 1
ATOM 867 C CA . ARG A 1 110 ? 19.219 -9.68 -3.143 1 86.44 110 ARG A CA 1
ATOM 868 C C . ARG A 1 110 ? 20.688 -9.406 -3.447 1 86.44 110 ARG A C 1
ATOM 870 O O . ARG A 1 110 ? 21.438 -8.984 -2.566 1 86.44 110 ARG A O 1
ATOM 877 N N . ASN A 1 111 ? 21.094 -9.68 -4.672 1 86.5 111 ASN A N 1
ATOM 878 C CA . ASN A 1 111 ? 22.5 -9.484 -5.055 1 86.5 111 ASN A CA 1
ATOM 879 C C . ASN A 1 111 ? 22.641 -9.25 -6.555 1 86.5 111 ASN A C 1
ATOM 881 O O . ASN A 1 111 ? 21.656 -9.344 -7.297 1 86.5 111 ASN A O 1
ATOM 885 N N . TRP A 1 112 ? 23.859 -8.953 -6.941 1 85.31 112 TRP A N 1
ATOM 886 C CA . TRP A 1 112 ? 24.156 -8.547 -8.312 1 85.31 112 TRP A CA 1
ATOM 887 C C . TRP A 1 112 ? 23.938 -9.703 -9.281 1 85.31 112 TRP A C 1
ATOM 889 O O . TRP A 1 112 ? 23.469 -9.5 -10.406 1 85.31 112 TRP A O 1
ATOM 899 N N . ASP A 1 113 ? 24.25 -10.852 -8.867 1 90.38 113 ASP A N 1
ATOM 900 C CA . ASP A 1 113 ? 24.078 -12.016 -9.734 1 90.38 113 ASP A CA 1
ATOM 901 C C . ASP A 1 113 ? 22.609 -12.219 -10.109 1 90.38 113 ASP A C 1
ATOM 903 O O . ASP A 1 113 ? 22.297 -12.508 -11.266 1 90.38 113 ASP A O 1
ATOM 907 N N . ARG A 1 114 ? 21.781 -12.055 -9.133 1 88.38 114 ARG A N 1
ATOM 908 C CA . ARG A 1 114 ? 20.359 -12.172 -9.375 1 88.38 114 ARG A CA 1
ATOM 909 C C . ARG A 1 114 ? 19.875 -11.086 -10.336 1 88.38 114 ARG A C 1
ATOM 911 O O . ARG A 1 114 ? 19 -11.336 -11.172 1 88.38 114 ARG A O 1
ATOM 918 N N . PHE A 1 115 ? 20.5 -9.938 -10.25 1 89.56 115 PHE A N 1
ATOM 919 C CA . PHE A 1 115 ? 20.141 -8.859 -11.164 1 89.56 115 PHE A CA 1
ATOM 920 C C . PHE A 1 115 ? 20.516 -9.211 -12.594 1 89.56 115 PHE A C 1
ATOM 922 O O . PHE A 1 115 ? 19.719 -9.039 -13.516 1 89.56 115 PHE A O 1
ATOM 929 N N . ARG A 1 116 ? 21.656 -9.648 -12.727 1 90.5 116 ARG A N 1
ATOM 930 C CA . ARG A 1 116 ? 22.156 -9.977 -14.062 1 90.5 116 ARG A CA 1
ATOM 931 C C . ARG A 1 116 ? 21.297 -11.07 -14.703 1 90.5 116 ARG A C 1
ATOM 933 O O . ARG A 1 116 ? 20.938 -10.977 -15.875 1 90.5 116 ARG A O 1
ATOM 940 N N . ASP A 1 117 ? 21.016 -12.062 -13.883 1 93.44 117 ASP A N 1
ATOM 941 C CA . ASP A 1 117 ? 20.172 -13.141 -14.383 1 93.44 117 ASP A CA 1
ATOM 942 C C . ASP A 1 117 ? 18.812 -12.602 -14.852 1 93.44 117 ASP A C 1
ATOM 944 O O . ASP A 1 117 ? 18.328 -12.992 -15.914 1 93.44 117 ASP A O 1
ATOM 948 N N . LEU A 1 118 ? 18.234 -11.75 -14.023 1 92.81 118 LEU A N 1
ATOM 949 C CA . LEU A 1 118 ? 16.938 -11.164 -14.352 1 92.81 118 LEU A CA 1
ATOM 950 C C . LEU A 1 118 ? 17.031 -10.312 -15.609 1 92.81 118 LEU A C 1
ATOM 952 O O . LEU A 1 118 ? 16.172 -10.406 -16.5 1 92.81 118 LEU A O 1
ATOM 956 N N . ALA A 1 119 ? 18.047 -9.484 -15.695 1 89.94 119 ALA A N 1
ATOM 957 C CA . ALA A 1 119 ? 18.234 -8.625 -16.859 1 89.94 119 ALA A CA 1
ATOM 958 C C . ALA A 1 119 ? 18.375 -9.461 -18.141 1 89.94 119 ALA A C 1
ATOM 960 O O . ALA A 1 119 ? 17.766 -9.141 -19.156 1 89.94 119 ALA A O 1
ATOM 961 N N . ASP A 1 120 ? 19.125 -10.461 -18.047 1 92.31 120 ASP A N 1
ATOM 962 C CA . ASP A 1 120 ? 19.312 -11.359 -19.188 1 92.31 120 ASP A CA 1
ATOM 963 C C . ASP A 1 120 ? 17.984 -12 -19.594 1 92.31 120 ASP A C 1
ATOM 965 O O . ASP A 1 120 ? 17.672 -12.078 -20.781 1 92.31 120 ASP A O 1
ATOM 969 N N . ASN A 1 121 ? 17.266 -12.492 -18.625 1 92.88 121 ASN A N 1
ATOM 970 C CA . ASN A 1 121 ? 15.984 -13.125 -18.875 1 92.88 121 ASN A CA 1
ATOM 971 C C . ASN A 1 121 ? 15.008 -12.164 -19.547 1 92.88 121 ASN A C 1
ATOM 973 O O . ASN A 1 121 ? 14.305 -12.539 -20.484 1 92.88 121 ASN A O 1
ATOM 977 N N . ILE A 1 122 ? 14.977 -10.961 -19.016 1 91 122 ILE A N 1
ATOM 978 C CA . ILE A 1 122 ? 14.086 -9.953 -19.578 1 91 122 ILE A CA 1
ATOM 979 C C . ILE A 1 122 ? 14.477 -9.664 -21.016 1 91 122 ILE A C 1
ATOM 981 O O . ILE A 1 122 ? 13.617 -9.609 -21.906 1 91 122 ILE A O 1
ATOM 985 N N . GLN A 1 123 ? 15.727 -9.445 -21.25 1 89.69 123 GLN A N 1
ATOM 986 C CA . GLN A 1 123 ? 16.219 -9.164 -22.594 1 89.69 123 GLN A CA 1
ATOM 987 C C . GLN A 1 123 ? 15.898 -10.305 -23.547 1 89.69 123 GLN A C 1
ATOM 989 O O . GLN A 1 123 ? 15.438 -10.07 -24.672 1 89.69 123 GLN A O 1
ATOM 994 N N . GLU A 1 124 ? 16.094 -11.453 -23.125 1 91.75 124 GLU A N 1
ATOM 995 C CA . GLU A 1 124 ? 15.891 -12.633 -23.969 1 91.75 124 GLU A CA 1
ATOM 996 C C . GLU A 1 124 ? 14.414 -12.852 -24.266 1 91.75 124 GLU A C 1
ATOM 998 O O . GLU A 1 124 ? 14.047 -13.273 -25.375 1 91.75 124 GLU A O 1
ATOM 1003 N N . THR A 1 125 ? 13.578 -12.602 -23.297 1 90.5 125 THR A N 1
ATOM 1004 C CA . THR A 1 125 ? 12.172 -12.984 -23.391 1 90.5 125 THR A CA 1
ATOM 1005 C C . THR A 1 125 ? 11.336 -11.844 -23.938 1 90.5 125 THR A C 1
ATOM 1007 O O . THR A 1 125 ? 10.438 -12.055 -24.766 1 90.5 125 THR A O 1
ATOM 1010 N N . LEU A 1 126 ? 11.586 -10.625 -23.469 1 87.5 126 LEU A N 1
ATOM 1011 C CA . LEU A 1 126 ? 10.703 -9.508 -23.812 1 87.5 126 LEU A CA 1
ATOM 1012 C C . LEU A 1 126 ? 11.359 -8.602 -24.844 1 87.5 126 LEU A C 1
ATOM 1014 O O . LEU A 1 126 ? 10.68 -7.789 -25.484 1 87.5 126 LEU A O 1
ATOM 1018 N N . GLY A 1 127 ? 12.594 -8.812 -25.125 1 83.62 127 GLY A N 1
ATOM 1019 C CA . GLY A 1 127 ? 13.273 -8.047 -26.172 1 83.62 127 GLY A CA 1
ATOM 1020 C C . GLY A 1 127 ? 14.031 -6.848 -25.625 1 83.62 127 GLY A C 1
ATOM 1021 O O . GLY A 1 127 ? 14.859 -6.98 -24.719 1 83.62 127 GLY A O 1
ATOM 1022 N N . ALA A 1 128 ? 13.469 -5.59 -25.938 1 78.5 128 ALA A N 1
ATOM 1023 C CA . ALA A 1 128 ? 14.227 -4.379 -25.625 1 78.5 128 ALA A CA 1
ATOM 1024 C C . ALA A 1 128 ? 14.258 -4.121 -24.125 1 78.5 128 ALA A C 1
ATOM 1026 O O . ALA A 1 128 ? 13.227 -4.195 -23.453 1 78.5 128 ALA A O 1
ATOM 1027 N N . PHE A 1 129 ? 15.461 -4.043 -23.688 1 82.62 129 PHE A N 1
ATOM 1028 C CA . PHE A 1 129 ? 15.734 -3.805 -22.281 1 82.62 129 PHE A CA 1
ATOM 1029 C C . PHE A 1 129 ? 16.859 -2.791 -22.109 1 82.62 129 PHE A C 1
ATOM 1031 O O . PHE A 1 129 ? 17.891 -2.879 -22.781 1 82.62 129 PHE A O 1
ATOM 1038 N N . GLU A 1 130 ? 16.484 -1.735 -21.438 1 84.31 130 GLU A N 1
ATOM 1039 C CA . GLU A 1 130 ? 17.531 -0.772 -21.078 1 84.31 130 GLU A CA 1
ATOM 1040 C C . GLU A 1 130 ? 17.625 -0.607 -19.562 1 84.31 130 GLU A C 1
ATOM 1042 O O . GLU A 1 130 ? 16.625 -0.292 -18.906 1 84.31 130 GLU A O 1
ATOM 1047 N N . LEU A 1 131 ? 18.812 -0.887 -19.078 1 80.94 131 LEU A N 1
ATOM 1048 C CA . LEU A 1 131 ? 19.047 -0.647 -17.656 1 80.94 131 LEU A CA 1
ATOM 1049 C C . LEU A 1 131 ? 19.297 0.834 -17.391 1 80.94 131 LEU A C 1
ATOM 1051 O O . LEU A 1 131 ? 20.203 1.436 -17.969 1 80.94 131 LEU A O 1
ATOM 1055 N N . LEU A 1 132 ? 18.516 1.419 -16.594 1 73.31 132 LEU A N 1
ATOM 1056 C CA . LEU A 1 132 ? 18.625 2.854 -16.359 1 73.31 132 LEU A CA 1
ATOM 1057 C C . LEU A 1 132 ? 19.531 3.143 -15.156 1 73.31 132 LEU A C 1
ATOM 1059 O O . LEU A 1 132 ? 20.391 4.023 -15.227 1 73.31 132 LEU A O 1
ATOM 1063 N N . SER A 1 133 ? 19.375 2.408 -14.055 1 74.31 133 SER A N 1
ATOM 1064 C CA . SER A 1 133 ? 20.172 2.648 -12.859 1 74.31 133 SER A CA 1
ATOM 1065 C C . SER A 1 133 ? 20.188 1.428 -11.945 1 74.31 133 SER A C 1
ATOM 1067 O O . SER A 1 133 ? 19.25 0.63 -11.953 1 74.31 133 SER A O 1
ATOM 1069 N N . VAL A 1 134 ? 21.375 1.234 -11.359 1 75.75 134 VAL A N 1
ATOM 1070 C CA . VAL A 1 134 ? 21.516 0.238 -10.305 1 75.75 134 VAL A CA 1
ATOM 1071 C C . VAL A 1 134 ? 22.125 0.887 -9.062 1 75.75 134 VAL A C 1
ATOM 1073 O O . VAL A 1 134 ? 23.156 1.562 -9.141 1 75.75 134 VAL A O 1
ATOM 1076 N N . ASN A 1 135 ? 21.344 0.825 -8.055 1 72.25 135 ASN A N 1
ATOM 1077 C CA . ASN A 1 135 ? 21.812 1.403 -6.797 1 72.25 135 ASN A CA 1
ATOM 1078 C C . ASN A 1 135 ? 21.781 0.379 -5.664 1 72.25 135 ASN A C 1
ATOM 1080 O O . ASN A 1 135 ? 20.922 -0.501 -5.637 1 72.25 135 ASN A O 1
ATOM 1084 N N . GLN A 1 136 ? 22.859 0.5 -4.902 1 71.62 136 GLN A N 1
ATOM 1085 C CA . GLN A 1 136 ? 22.828 -0.297 -3.68 1 71.62 136 GLN A CA 1
ATOM 1086 C C . GLN A 1 136 ? 21.938 0.347 -2.627 1 71.62 136 GLN A C 1
ATOM 1088 O O . GLN A 1 136 ? 21.984 1.558 -2.408 1 71.62 136 GLN A O 1
ATOM 1093 N N . ILE A 1 137 ? 21.016 -0.516 -2.158 1 67.69 137 ILE A N 1
ATOM 1094 C CA . ILE A 1 137 ? 20.094 0.047 -1.179 1 67.69 137 ILE A CA 1
ATOM 1095 C C . ILE A 1 137 ? 20.125 -0.792 0.097 1 67.69 137 ILE A C 1
ATOM 1097 O O . ILE A 1 137 ? 20.422 -1.988 0.054 1 67.69 137 ILE A O 1
ATOM 1101 N N . ASP A 1 138 ? 19.859 -0.027 1.203 1 66.12 138 ASP A N 1
ATOM 1102 C CA . ASP A 1 138 ? 19.828 -0.72 2.486 1 66.12 138 ASP A CA 1
ATOM 1103 C C . ASP A 1 138 ? 18.406 -1.188 2.812 1 66.12 138 ASP A C 1
ATOM 1105 O O . ASP A 1 138 ? 18.219 -2.154 3.555 1 66.12 138 ASP A O 1
ATOM 1109 N N . GLU A 1 139 ? 17.453 -0.541 2.24 1 66.69 139 GLU A N 1
ATOM 1110 C CA . GLU A 1 139 ? 16.062 -0.877 2.49 1 66.69 139 GLU A CA 1
ATOM 1111 C C . GLU A 1 139 ? 15.305 -1.112 1.186 1 66.69 139 GLU A C 1
ATOM 1113 O O . GLU A 1 139 ? 15.281 -0.243 0.311 1 66.69 139 GLU A O 1
ATOM 1118 N N . PRO A 1 140 ? 14.812 -2.371 1.147 1 68.75 140 PRO A N 1
ATOM 1119 C CA . PRO A 1 140 ? 14.062 -2.629 -0.087 1 68.75 140 PRO A CA 1
ATOM 1120 C C . PRO A 1 140 ? 12.875 -1.693 -0.263 1 68.75 140 PRO A C 1
ATOM 1122 O O . PRO A 1 140 ? 12.266 -1.272 0.723 1 68.75 140 PRO A O 1
ATOM 1125 N N . GLY A 1 141 ? 12.727 -1.132 -1.35 1 65.81 141 GLY A N 1
ATOM 1126 C CA . GLY A 1 141 ? 11.523 -0.353 -1.614 1 65.81 141 GLY A CA 1
ATOM 1127 C C . GLY A 1 141 ? 10.242 -1.119 -1.344 1 65.81 141 GLY A C 1
ATOM 1128 O O . GLY A 1 141 ? 10.273 -2.338 -1.164 1 65.81 141 GLY A O 1
ATOM 1129 N N . GLU A 1 142 ? 9.094 -0.394 -1.156 1 68.44 142 GLU A N 1
ATOM 1130 C CA . GLU A 1 142 ? 7.793 -1.02 -0.932 1 68.44 142 GLU A CA 1
ATOM 1131 C C . GLU A 1 142 ? 7.352 -1.83 -2.146 1 68.44 142 GLU A C 1
ATOM 1133 O O . GLU A 1 142 ? 7.551 -1.405 -3.287 1 68.44 142 GLU A O 1
ATOM 1138 N N . PRO A 1 143 ? 6.867 -3.119 -1.829 1 74.56 143 PRO A N 1
ATOM 1139 C CA . PRO A 1 143 ? 6.348 -3.9 -2.953 1 74.56 143 PRO A CA 1
ATOM 1140 C C . PRO A 1 143 ? 5.156 -3.23 -3.635 1 74.56 143 PRO A C 1
ATOM 1142 O O . PRO A 1 143 ? 4.102 -3.066 -3.018 1 74.56 143 PRO A O 1
ATOM 1145 N N . LEU A 1 144 ? 5.285 -3.047 -4.875 1 72.56 144 LEU A N 1
ATOM 1146 C CA . LEU A 1 144 ? 4.27 -2.387 -5.688 1 72.56 144 LEU A CA 1
ATOM 1147 C C . LEU A 1 144 ? 3.48 -1.38 -4.855 1 72.56 144 LEU A C 1
ATOM 1149 O O . LEU A 1 144 ? 3.039 -1.693 -3.748 1 72.56 144 LEU A O 1
ATOM 1153 N N . ASP A 1 145 ? 3.09 0.006 -5.203 1 53.53 145 ASP A N 1
ATOM 1154 C CA . ASP A 1 145 ? 2.502 1.256 -4.734 1 53.53 145 ASP A CA 1
ATOM 1155 C C . ASP A 1 145 ? 1.979 1.114 -3.305 1 53.53 145 ASP A C 1
ATOM 1157 O O . ASP A 1 145 ? 1.095 1.863 -2.885 1 53.53 145 ASP A O 1
ATOM 1161 N N . SER A 1 146 ? 2.135 -0.123 -2.672 1 49.41 146 SER A N 1
ATOM 1162 C CA . SER A 1 146 ? 1.688 -0.033 -1.286 1 49.41 146 SER A CA 1
ATOM 1163 C C . SER A 1 146 ? 1.947 1.355 -0.711 1 49.41 146 SER A C 1
ATOM 1165 O O . SER A 1 146 ? 1.214 1.816 0.167 1 49.41 146 SER A O 1
ATOM 1167 N N . GLY A 1 147 ? 3.004 1.966 -1.191 1 47 147 GLY A N 1
ATOM 1168 C CA . GLY A 1 147 ? 3.486 3.238 -0.677 1 47 147 GLY A CA 1
ATOM 1169 C C . GLY A 1 147 ? 2.627 4.414 -1.101 1 47 147 GLY A C 1
ATOM 1170 O O . GLY A 1 147 ? 3.023 5.57 -0.934 1 47 147 GLY A O 1
ATOM 1171 N N . ARG A 1 148 ? 1.638 4.094 -1.86 1 49.25 148 ARG A N 1
ATOM 1172 C CA . ARG A 1 148 ? 1.014 5.25 -2.49 1 49.25 148 ARG A CA 1
ATOM 1173 C C . ARG A 1 148 ? 0.152 6.02 -1.492 1 49.25 148 ARG A C 1
ATOM 1175 O O . ARG A 1 148 ? -1.076 6.012 -1.592 1 49.25 148 ARG A O 1
ATOM 1182 N N . LEU A 1 149 ? 0.894 6.355 -0.499 1 52.78 149 LEU A N 1
ATOM 1183 C CA . LEU A 1 149 ? 0.283 7.277 0.452 1 52.78 149 LEU A CA 1
ATOM 1184 C C . LEU A 1 149 ? -0.591 8.297 -0.267 1 52.78 149 LEU A C 1
ATOM 1186 O O . LEU A 1 149 ? -1.708 8.586 0.171 1 52.78 149 LEU A O 1
ATOM 1190 N N . THR A 1 150 ? -0.053 8.695 -1.39 1 49.22 150 THR A N 1
ATOM 1191 C CA . THR A 1 150 ? -0.8 9.711 -2.123 1 49.22 150 THR A CA 1
ATOM 1192 C C . THR A 1 150 ? -2.117 9.141 -2.645 1 49.22 150 THR A C 1
ATOM 1194 O O . THR A 1 150 ? -3.152 9.812 -2.586 1 49.22 150 THR A O 1
ATOM 1197 N N . GLU A 1 151 ? -2.006 8.023 -3.08 1 49.31 151 GLU A N 1
ATOM 1198 C CA . GLU A 1 151 ? -3.211 7.441 -3.656 1 49.31 151 GLU A CA 1
ATOM 1199 C C . GLU A 1 151 ? -4.27 7.191 -2.584 1 49.31 151 GLU A C 1
ATOM 1201 O O . GLU A 1 151 ? -5.461 7.398 -2.822 1 49.31 151 GLU A O 1
ATOM 1206 N N . VAL A 1 152 ? -3.764 6.723 -1.515 1 53.66 152 VAL A N 1
ATOM 1207 C CA . VAL A 1 152 ? -4.691 6.547 -0.402 1 53.66 152 VAL A CA 1
ATOM 1208 C C . VAL A 1 152 ? -5.328 7.887 -0.043 1 53.66 152 VAL A C 1
ATOM 1210 O O . VAL A 1 152 ? -6.539 7.969 0.177 1 53.66 152 VAL A O 1
ATOM 1213 N N . LEU A 1 153 ? -4.539 8.883 -0.148 1 59.53 153 LEU A N 1
ATOM 1214 C CA . LEU A 1 153 ? -5.031 10.203 0.233 1 59.53 153 LEU A CA 1
ATOM 1215 C C . LEU A 1 153 ? -6.043 10.719 -0.782 1 59.53 153 LEU A C 1
ATOM 1217 O O . LEU A 1 153 ? -7.051 11.32 -0.407 1 59.53 153 LEU A O 1
ATOM 1221 N N . VAL A 1 154 ? -5.801 10.445 -2.01 1 52.94 154 VAL A N 1
ATOM 1222 C CA . VAL A 1 154 ? -6.66 10.953 -3.072 1 52.94 154 VAL A CA 1
ATOM 1223 C C . VAL A 1 154 ? -8.039 10.305 -2.971 1 52.94 154 VAL A C 1
ATOM 1225 O O . VAL A 1 154 ? -9.055 10.938 -3.293 1 52.94 154 VAL A O 1
ATOM 1228 N N . THR A 1 155 ? -8.016 9.125 -2.396 1 52.84 155 THR A N 1
ATOM 1229 C CA . THR A 1 155 ? -9.289 8.422 -2.326 1 52.84 155 THR A CA 1
ATOM 1230 C C . THR A 1 155 ? -10.008 8.727 -1.017 1 52.84 155 THR A C 1
ATOM 1232 O O . THR A 1 155 ? -11.234 8.586 -0.926 1 52.84 155 THR A O 1
ATOM 1235 N N . LYS A 1 156 ? -9.289 9.07 -0.122 1 59.81 156 LYS A N 1
ATOM 1236 C CA . LYS A 1 156 ? -9.883 9.164 1.207 1 59.81 156 LYS A CA 1
ATOM 1237 C C . LYS A 1 156 ? -10.133 10.617 1.6 1 59.81 156 LYS A C 1
ATOM 1239 O O . LYS A 1 156 ? -10.977 10.898 2.453 1 59.81 156 LYS A O 1
ATOM 1244 N N . LEU A 1 157 ? -9.453 11.586 0.918 1 69.94 157 LEU A N 1
ATOM 1245 C CA . LEU A 1 157 ? -9.656 13 1.205 1 69.94 157 LEU A CA 1
ATOM 1246 C C . LEU A 1 157 ? -10.484 13.664 0.109 1 69.94 157 LEU A C 1
ATOM 1248 O O . LEU A 1 157 ? -10.305 13.367 -1.075 1 69.94 157 LEU A O 1
ATOM 1252 N N . PRO A 1 158 ? -11.508 14.516 0.54 1 70.5 158 PRO A N 1
ATOM 1253 C CA . PRO A 1 158 ? -12.172 15.328 -0.478 1 70.5 158 PRO A CA 1
ATOM 1254 C C . PRO A 1 158 ? -11.188 16.094 -1.355 1 70.5 158 PRO A C 1
ATOM 1256 O O . PRO A 1 158 ? -10.148 16.547 -0.869 1 70.5 158 PRO A O 1
ATOM 1259 N N . GLU A 1 159 ? -11.602 16.297 -2.611 1 70.75 159 GLU A N 1
ATOM 1260 C CA . GLU A 1 159 ? -10.758 16.953 -3.611 1 70.75 159 GLU A CA 1
ATOM 1261 C C . GLU A 1 159 ? -10.289 18.328 -3.127 1 70.75 159 GLU A C 1
ATOM 1263 O O . GLU A 1 159 ? -9.133 18.688 -3.322 1 70.75 159 GLU A O 1
ATOM 1268 N N . GLU A 1 160 ? -11.18 19.062 -2.572 1 80.25 160 GLU A N 1
ATOM 1269 C CA . GLU A 1 160 ? -10.836 20.406 -2.115 1 80.25 160 GLU A CA 1
ATOM 1270 C C . GLU A 1 160 ? -9.773 20.359 -1.024 1 80.25 160 GLU A C 1
ATOM 1272 O O . GLU A 1 160 ? -8.898 21.234 -0.969 1 80.25 160 GLU A O 1
ATOM 1277 N N . GLN A 1 161 ? -9.883 19.344 -0.235 1 84.94 161 GLN A N 1
ATOM 1278 C CA . GLN A 1 161 ? -8.906 19.203 0.841 1 84.94 161 GLN A CA 1
ATOM 1279 C C . GLN A 1 161 ? -7.539 18.797 0.295 1 84.94 161 GLN A C 1
ATOM 1281 O O . GLN A 1 161 ? -6.512 19.297 0.753 1 84.94 161 GLN A O 1
ATOM 1286 N N . LEU A 1 162 ? -7.574 17.938 -0.657 1 78 162 LEU A N 1
ATOM 1287 C CA . LEU A 1 162 ? -6.328 17.547 -1.314 1 78 162 LEU A CA 1
ATOM 1288 C C . LEU A 1 162 ? -5.66 18.766 -1.957 1 78 162 LEU A C 1
ATOM 1290 O O . LEU A 1 162 ? -4.453 18.953 -1.809 1 78 162 LEU A O 1
ATOM 1294 N N . ALA A 1 163 ? -6.469 19.562 -2.604 1 80.44 163 ALA A N 1
ATOM 1295 C CA . ALA A 1 163 ? -5.965 20.75 -3.289 1 80.44 163 ALA A CA 1
ATOM 1296 C C . ALA A 1 163 ? -5.34 21.719 -2.301 1 80.44 163 ALA A C 1
ATOM 1298 O O . ALA A 1 163 ? -4.266 22.266 -2.553 1 80.44 163 ALA A O 1
ATOM 1299 N N . ILE A 1 164 ? -5.992 21.938 -1.259 1 89.94 164 ILE A N 1
ATOM 1300 C CA . ILE A 1 164 ? -5.531 22.891 -0.25 1 89.94 164 ILE A CA 1
ATOM 1301 C C . ILE A 1 164 ? -4.211 22.406 0.347 1 89.94 164 ILE A C 1
ATOM 1303 O O . ILE A 1 164 ? -3.262 23.188 0.481 1 89.94 164 ILE A O 1
ATOM 1307 N N . LEU A 1 165 ? -4.137 21.078 0.696 1 89.44 165 LEU A N 1
ATOM 1308 C CA . LEU A 1 165 ? -2.934 20.5 1.291 1 89.44 165 LEU A CA 1
ATOM 1309 C C . LEU A 1 165 ? -1.759 20.578 0.321 1 89.44 165 LEU A C 1
ATOM 1311 O O . LEU A 1 165 ? -0.664 21 0.698 1 89.44 165 LEU A O 1
ATOM 1315 N N . GLU A 1 166 ? -2.051 20.188 -0.877 1 84.5 166 GLU A N 1
ATOM 1316 C CA . GLU A 1 166 ? -1.006 20.188 -1.896 1 84.5 166 GLU A CA 1
ATOM 1317 C C . GLU A 1 166 ? -0.499 21.594 -2.18 1 84.5 166 GLU A C 1
ATOM 1319 O O . GLU A 1 166 ? 0.71 21.812 -2.262 1 84.5 166 GLU A O 1
ATOM 1324 N N . THR A 1 167 ? -1.381 22.547 -2.348 1 89 167 THR A N 1
ATOM 1325 C CA . THR A 1 167 ? -1.012 23.938 -2.607 1 89 167 THR A CA 1
ATOM 1326 C C . THR A 1 167 ? -0.21 24.516 -1.442 1 89 167 THR A C 1
ATOM 1328 O O . THR A 1 167 ? 0.842 25.125 -1.646 1 89 167 THR A O 1
ATOM 1331 N N . ALA A 1 168 ? -0.727 24.328 -0.248 1 93.94 168 ALA A N 1
ATOM 1332 C CA . ALA A 1 168 ? -0.027 24.812 0.937 1 93.94 168 ALA A CA 1
ATOM 1333 C C . ALA A 1 168 ? 1.387 24.25 1.013 1 93.94 168 ALA A C 1
ATOM 1335 O O . ALA A 1 168 ? 2.34 24.969 1.307 1 93.94 168 ALA A O 1
ATOM 1336 N N . TYR A 1 169 ? 1.492 22.938 0.701 1 90.88 169 TYR A N 1
ATOM 1337 C CA . TYR A 1 169 ? 2.789 22.266 0.719 1 90.88 169 TYR A CA 1
ATOM 1338 C C . TYR A 1 169 ? 3.719 22.859 -0.335 1 90.88 169 TYR A C 1
ATOM 1340 O O . TYR A 1 169 ? 4.832 23.281 -0.02 1 90.88 169 TYR A O 1
ATOM 1348 N N . ASN A 1 170 ? 3.232 22.984 -1.524 1 87.44 170 ASN A N 1
ATOM 1349 C CA . ASN A 1 170 ? 4.051 23.422 -2.648 1 87.44 170 ASN A CA 1
ATOM 1350 C C . ASN A 1 170 ? 4.449 24.891 -2.51 1 87.44 170 ASN A C 1
ATOM 1352 O O . ASN A 1 170 ? 5.531 25.297 -2.941 1 87.44 170 ASN A O 1
ATOM 1356 N N . ARG A 1 171 ? 3.611 25.672 -1.831 1 92 171 ARG A N 1
ATOM 1357 C CA . ARG A 1 171 ? 3.867 27.094 -1.668 1 92 171 ARG A CA 1
ATOM 1358 C C . ARG A 1 171 ? 4.758 27.359 -0.458 1 92 171 ARG A C 1
ATOM 1360 O O . ARG A 1 171 ? 5.141 28.5 -0.198 1 92 171 ARG A O 1
ATOM 1367 N N . GLY A 1 172 ? 5.055 26.328 0.27 1 94.44 172 GLY A N 1
ATOM 1368 C CA . GLY A 1 172 ? 5.988 26.453 1.377 1 94.44 172 GLY A CA 1
ATOM 1369 C C . GLY A 1 172 ? 5.324 26.875 2.676 1 94.44 172 GLY A C 1
ATOM 1370 O O . GLY A 1 172 ? 5.957 27.5 3.529 1 94.44 172 GLY A O 1
ATOM 1371 N N . TYR A 1 173 ? 4.035 26.656 2.834 1 94.94 173 TYR A N 1
ATOM 1372 C CA . TYR A 1 173 ? 3.316 26.984 4.062 1 94.94 173 TYR A CA 1
ATOM 1373 C C . TYR A 1 173 ? 3.916 26.234 5.25 1 94.94 173 TYR A C 1
ATOM 1375 O O . TYR A 1 173 ? 3.936 26.75 6.371 1 94.94 173 TYR A O 1
ATOM 1383 N N . PHE A 1 174 ? 4.426 25.078 5.027 1 94.94 174 PHE A N 1
ATOM 1384 C CA . PHE A 1 174 ? 4.891 24.219 6.109 1 94.94 174 PHE A CA 1
ATOM 1385 C C . PHE A 1 174 ? 6.398 24.344 6.285 1 94.94 174 PHE A C 1
ATOM 1387 O O . PHE A 1 174 ? 6.988 23.672 7.133 1 94.94 174 PHE A O 1
ATOM 1394 N N . GLU A 1 175 ? 7.004 25.25 5.555 1 93.5 175 GLU A N 1
ATOM 1395 C CA . GLU A 1 175 ? 8.445 25.453 5.684 1 93.5 175 GLU A CA 1
ATOM 1396 C C . GLU A 1 175 ? 8.781 26.234 6.953 1 93.5 175 GLU A C 1
ATOM 1398 O O . GLU A 1 175 ? 7.957 27 7.453 1 93.5 175 GLU A O 1
ATOM 1403 N N . VAL A 1 176 ? 9.898 25.969 7.449 1 91.12 176 VAL A N 1
ATOM 1404 C CA . VAL A 1 176 ? 10.453 26.734 8.562 1 91.12 176 VAL A CA 1
ATOM 1405 C C . VAL A 1 176 ? 11.773 27.375 8.133 1 91.12 176 VAL A C 1
ATOM 1407 O O . VAL A 1 176 ? 12.781 26.688 7.984 1 91.12 176 VAL A O 1
ATOM 1410 N N . PRO A 1 177 ? 11.805 28.734 8.055 1 91.81 177 PRO A N 1
ATOM 1411 C CA . PRO A 1 177 ? 10.672 29.641 8.203 1 91.81 177 PRO A CA 1
ATOM 1412 C C . PRO A 1 177 ? 9.656 29.516 7.062 1 91.81 177 PRO A C 1
ATOM 1414 O O . PRO A 1 177 ? 9.992 29 5.992 1 91.81 177 PRO A O 1
ATOM 1417 N N . ARG A 1 178 ? 8.383 30 7.336 1 92.06 178 ARG A N 1
ATOM 1418 C CA . ARG A 1 178 ? 7.285 2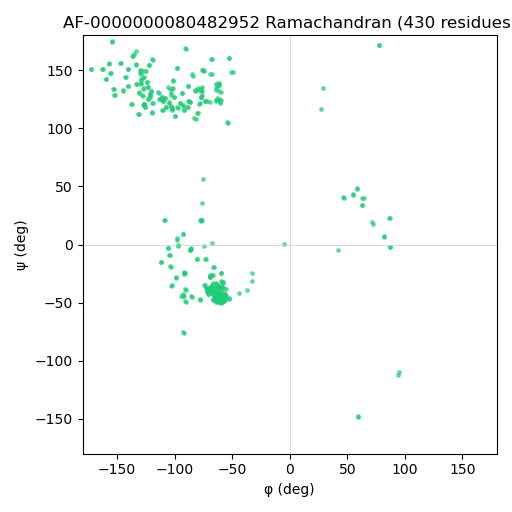9.922 6.379 1 92.06 178 ARG A CA 1
ATOM 1419 C C . ARG A 1 178 ? 7.602 30.719 5.117 1 92.06 178 ARG A C 1
ATOM 1421 O O . ARG A 1 178 ? 8.109 31.844 5.199 1 92.06 178 ARG A O 1
ATOM 1428 N N . GLU A 1 179 ? 7.289 30.125 3.967 1 94.38 179 GLU A N 1
ATOM 1429 C CA . GLU A 1 179 ? 7.496 30.797 2.688 1 94.38 179 GLU A CA 1
ATOM 1430 C C . GLU A 1 179 ? 6.203 31.422 2.178 1 94.38 179 GLU A C 1
ATOM 1432 O O . GLU A 1 179 ? 6.238 32.375 1.386 1 94.38 179 GLU A O 1
ATOM 1437 N N . ALA A 1 180 ? 5.129 30.875 2.537 1 94.12 180 ALA A N 1
ATOM 1438 C CA . ALA A 1 180 ? 3.814 31.406 2.191 1 94.12 180 ALA A CA 1
ATOM 1439 C C . ALA A 1 180 ? 2.891 31.422 3.406 1 94.12 180 ALA A C 1
ATOM 1441 O O . ALA A 1 180 ? 2.885 30.469 4.195 1 94.12 180 ALA A O 1
ATOM 1442 N N . SER A 1 181 ? 2.164 32.438 3.566 1 93.44 181 SER A N 1
ATOM 1443 C CA . SER A 1 181 ? 1.208 32.531 4.66 1 93.44 181 SER A CA 1
ATOM 1444 C C . SER A 1 181 ? -0.16 32 4.266 1 93.44 181 SER A C 1
ATOM 1446 O O . SER A 1 181 ? -0.393 31.688 3.096 1 93.44 181 SER A O 1
ATOM 1448 N N . ALA A 1 182 ? -0.972 31.875 5.328 1 91.69 182 ALA A N 1
ATOM 1449 C CA . ALA A 1 182 ? -2.348 31.469 5.051 1 91.69 182 ALA A CA 1
ATOM 1450 C C . ALA A 1 182 ? -3.037 32.469 4.125 1 91.69 182 ALA A C 1
ATOM 1452 O O . ALA A 1 182 ? -3.869 32.094 3.299 1 91.69 182 ALA A O 1
ATOM 1453 N N . THR A 1 183 ? -2.645 33.719 4.27 1 94.19 183 THR A N 1
ATOM 1454 C CA . THR A 1 183 ? -3.186 34.781 3.41 1 94.19 183 THR A CA 1
ATOM 1455 C C . THR A 1 183 ? -2.785 34.531 1.956 1 94.19 183 THR A C 1
ATOM 1457 O O . THR A 1 183 ? -3.609 34.688 1.05 1 94.19 183 THR A O 1
ATOM 1460 N N . ASP A 1 184 ? -1.569 34.219 1.742 1 95.25 184 ASP A N 1
ATOM 1461 C CA . ASP A 1 184 ? -1.066 33.938 0.4 1 95.25 184 ASP A CA 1
ATOM 1462 C C . ASP A 1 184 ? -1.853 32.812 -0.258 1 95.25 184 ASP A C 1
ATOM 1464 O O . ASP A 1 184 ? -2.234 32.906 -1.426 1 95.25 184 ASP A O 1
ATOM 1468 N N . ILE A 1 185 ? -2.08 31.719 0.52 1 93.75 185 ILE A N 1
ATOM 1469 C CA . ILE A 1 185 ? -2.795 30.562 0.003 1 93.75 185 ILE A CA 1
ATOM 1470 C C . ILE A 1 185 ? -4.258 30.922 -0.242 1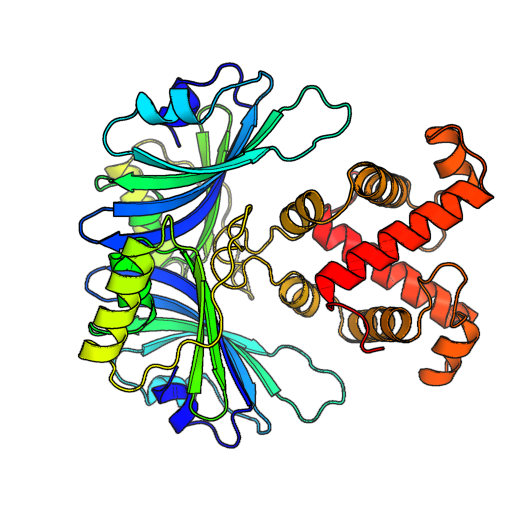 93.75 185 ILE A C 1
ATOM 1472 O O . ILE A 1 185 ? -4.84 30.531 -1.256 1 93.75 185 ILE A O 1
ATOM 1476 N N . ALA A 1 186 ? -4.832 31.75 0.629 1 95.25 186 ALA A N 1
ATOM 1477 C CA . ALA A 1 186 ? -6.227 32.156 0.526 1 95.25 186 ALA A CA 1
ATOM 1478 C C . ALA A 1 186 ? -6.473 32.938 -0.769 1 95.25 186 ALA A C 1
ATOM 1480 O O . ALA A 1 186 ? -7.504 32.75 -1.42 1 95.25 186 ALA A O 1
ATOM 1481 N N . GLU A 1 187 ? -5.559 33.719 -1.071 1 94.25 187 GLU A N 1
ATOM 1482 C CA . GLU A 1 187 ? -5.66 34.531 -2.289 1 94.25 187 GLU A CA 1
ATOM 1483 C C . GLU A 1 187 ? -5.73 33.625 -3.527 1 94.25 187 GLU A C 1
ATOM 1485 O O . GLU A 1 187 ? -6.441 33.938 -4.484 1 94.25 187 GLU A O 1
ATOM 1490 N N . GLU A 1 188 ? -5.02 32.594 -3.463 1 89.62 188 GLU A N 1
ATOM 1491 C CA . GLU A 1 188 ? -5.012 31.672 -4.602 1 89.62 188 GLU A CA 1
ATOM 1492 C C . GLU A 1 188 ? -6.371 31 -4.785 1 89.62 188 GLU A C 1
ATOM 1494 O O . GLU A 1 188 ? -6.762 30.672 -5.91 1 89.62 188 GLU A O 1
ATOM 1499 N N . PHE A 1 189 ? -7.02 30.766 -3.736 1 91.38 189 PHE A N 1
ATOM 1500 C CA . PHE A 1 189 ? -8.312 30.094 -3.775 1 91.38 189 PHE A CA 1
ATOM 1501 C C . PHE A 1 189 ? -9.453 31.109 -3.736 1 91.38 189 PHE A C 1
ATOM 1503 O O . PHE A 1 189 ? -10.625 30.734 -3.783 1 91.38 189 PHE A O 1
ATOM 1510 N N . ASP A 1 190 ? -9.133 32.438 -3.639 1 93.31 190 ASP A N 1
ATOM 1511 C CA . ASP A 1 190 ? -10.094 33.531 -3.605 1 93.31 190 ASP A CA 1
ATOM 1512 C C . ASP A 1 190 ? -11.055 33.375 -2.432 1 93.31 190 ASP A C 1
ATOM 1514 O O . ASP A 1 190 ? -12.273 33.438 -2.611 1 93.31 190 ASP A O 1
ATOM 1518 N N . ILE A 1 191 ? -10.516 33.125 -1.245 1 94.81 191 ILE A N 1
ATOM 1519 C CA . ILE A 1 191 ? -11.305 33.031 -0.017 1 94.81 191 ILE A CA 1
ATOM 1520 C C . ILE A 1 191 ? -10.609 33.812 1.092 1 94.81 191 ILE A C 1
ATOM 1522 O O . ILE A 1 191 ? -9.477 34.281 0.923 1 94.81 191 ILE A O 1
ATOM 1526 N N . ALA A 1 192 ? -11.344 34.062 2.102 1 95.62 192 ALA A N 1
ATOM 1527 C CA . ALA A 1 192 ? -10.789 34.781 3.248 1 95.62 192 ALA A CA 1
ATOM 1528 C C . ALA A 1 192 ? -9.734 33.938 3.967 1 95.62 192 ALA A C 1
ATOM 1530 O O . ALA A 1 192 ? -9.812 32.688 3.971 1 95.62 192 ALA A O 1
ATOM 1531 N N . GLN A 1 193 ? -8.797 34.625 4.465 1 95 193 GLN A N 1
ATOM 1532 C CA . GLN A 1 193 ? -7.707 33.969 5.195 1 95 193 GLN A CA 1
ATOM 1533 C C . GLN A 1 193 ? -8.234 33.062 6.293 1 95 193 GLN A C 1
ATOM 1535 O O . GLN A 1 193 ? -7.742 31.953 6.48 1 95 193 GLN A O 1
ATOM 1540 N N . SER A 1 194 ? -9.203 33.562 7.078 1 93.88 194 SER A N 1
ATOM 1541 C CA . SER A 1 194 ? -9.773 32.781 8.172 1 93.88 194 SER A CA 1
ATOM 1542 C C . SER A 1 194 ? -10.391 31.484 7.664 1 93.88 194 SER A C 1
ATOM 1544 O O . SER A 1 194 ? -10.203 30.422 8.258 1 93.88 194 SER A O 1
ATOM 1546 N N . THR A 1 195 ? -11.078 31.531 6.609 1 94.06 195 THR A N 1
ATOM 1547 C CA . THR A 1 195 ? -11.688 30.375 5.973 1 94.06 195 THR A CA 1
ATOM 1548 C C . THR A 1 195 ? -10.617 29.391 5.5 1 94.06 195 THR A C 1
ATOM 1550 O O . THR A 1 195 ? -10.742 28.188 5.695 1 94.06 195 THR A O 1
ATOM 1553 N N . MET A 1 196 ? -9.586 29.922 4.922 1 94.19 196 MET A N 1
ATOM 1554 C CA . MET A 1 196 ? -8.484 29.094 4.434 1 94.19 196 MET A CA 1
ATOM 1555 C C . MET A 1 196 ? -7.82 28.328 5.582 1 94.19 196 MET A C 1
ATOM 1557 O O . MET A 1 196 ? -7.562 27.125 5.477 1 94.19 196 MET A O 1
ATOM 1561 N N . SER A 1 197 ? -7.582 29.031 6.613 1 93.5 197 SER A N 1
ATOM 1562 C CA . SER A 1 197 ? -6.945 28.422 7.773 1 93.5 197 SER A CA 1
ATOM 1563 C C . SER A 1 197 ? -7.789 27.281 8.328 1 93.5 197 SER A C 1
ATOM 1565 O O . SER A 1 197 ? -7.258 26.219 8.68 1 93.5 197 SER A O 1
ATOM 1567 N N . GLU A 1 198 ? -9.047 27.547 8.375 1 94.62 198 GLU A N 1
ATOM 1568 C CA . GLU A 1 198 ? -9.961 26.516 8.867 1 94.62 198 GLU A CA 1
ATOM 1569 C C . GLU A 1 198 ? -9.992 25.312 7.93 1 94.62 198 GLU A C 1
ATOM 1571 O O . GLU A 1 198 ? -9.984 24.156 8.383 1 94.62 198 GLU A O 1
ATOM 1576 N N . ARG A 1 199 ? -10.047 25.531 6.699 1 94 199 ARG A N 1
ATOM 1577 C CA . ARG A 1 199 ? -10.078 24.453 5.715 1 94 199 ARG A CA 1
ATOM 1578 C C . ARG A 1 199 ? -8.773 23.656 5.734 1 94 199 ARG A C 1
ATOM 1580 O O . ARG A 1 199 ? -8.789 22.422 5.609 1 94 199 ARG A O 1
ATOM 1587 N N . LEU A 1 200 ? -7.703 24.375 5.836 1 95 200 LEU A N 1
ATOM 1588 C CA . LEU A 1 200 ? -6.406 23.719 5.895 1 95 200 LEU A CA 1
ATOM 1589 C C . LEU A 1 200 ? -6.316 22.812 7.121 1 95 200 LEU A C 1
ATOM 1591 O O . LEU A 1 200 ? -5.875 21.656 7.02 1 95 200 LEU A O 1
ATOM 1595 N N . ARG A 1 201 ? -6.707 23.344 8.242 1 93.56 201 ARG A N 1
ATOM 1596 C CA . ARG A 1 201 ? -6.691 22.562 9.477 1 93.56 201 ARG A CA 1
ATOM 1597 C C . ARG A 1 201 ? -7.59 21.328 9.352 1 93.56 201 ARG A C 1
ATOM 1599 O O . ARG A 1 201 ? -7.219 20.234 9.781 1 93.56 201 ARG A O 1
ATOM 1606 N N . THR A 1 202 ? -8.711 21.484 8.812 1 93.5 202 THR A N 1
ATOM 1607 C CA . THR A 1 202 ? -9.625 20.375 8.602 1 93.5 202 THR A CA 1
ATOM 1608 C C . THR A 1 202 ? -9.008 19.328 7.676 1 93.5 202 THR A C 1
ATOM 1610 O O . THR A 1 202 ? -9.117 18.125 7.922 1 93.5 202 THR A O 1
ATOM 1613 N N . ALA A 1 203 ? -8.398 19.812 6.613 1 91.94 203 ALA A N 1
ATOM 1614 C CA . ALA A 1 203 ? -7.707 18.906 5.691 1 91.94 203 ALA A CA 1
ATOM 1615 C C . ALA A 1 203 ? -6.617 18.109 6.406 1 91.94 203 ALA A C 1
ATOM 1617 O O . ALA A 1 203 ? -6.48 16.906 6.199 1 91.94 203 ALA A O 1
ATOM 1618 N N . GLU A 1 204 ? -5.832 18.812 7.215 1 93.56 204 GLU A N 1
ATOM 1619 C CA . GLU A 1 204 ? -4.793 18.172 8 1 93.56 204 GLU A CA 1
ATOM 1620 C C . GLU A 1 204 ? -5.387 17.125 8.945 1 93.56 204 GLU A C 1
ATOM 1622 O O . GLU A 1 204 ? -4.863 16.016 9.062 1 93.56 204 GLU A O 1
ATOM 1627 N N . ARG A 1 205 ? -6.445 17.5 9.57 1 92.19 205 ARG A N 1
ATOM 1628 C CA . ARG A 1 205 ? -7.125 16.594 10.492 1 92.19 205 ARG A CA 1
ATOM 1629 C C . ARG A 1 205 ? -7.566 15.32 9.773 1 92.19 205 ARG A C 1
ATOM 1631 O O . ARG A 1 205 ? -7.32 14.219 10.258 1 92.19 205 ARG A O 1
ATOM 1638 N N . ASN A 1 206 ? -8.195 15.461 8.688 1 86.75 206 ASN A N 1
ATOM 1639 C CA . ASN A 1 206 ? -8.703 14.312 7.949 1 86.75 206 ASN A CA 1
ATOM 1640 C C . ASN A 1 206 ? -7.566 13.445 7.414 1 86.75 206 ASN A C 1
ATOM 1642 O O . ASN A 1 206 ? -7.68 12.219 7.375 1 86.75 206 ASN A O 1
ATOM 1646 N N . LEU A 1 207 ? -6.508 14.117 6.969 1 84.25 207 LEU A N 1
ATOM 1647 C CA . LEU A 1 207 ? -5.316 13.383 6.562 1 84.25 207 LEU A CA 1
ATOM 1648 C C . LEU A 1 207 ? -4.801 12.508 7.703 1 84.25 207 LEU A C 1
ATOM 1650 O O . LEU A 1 207 ? -4.547 11.32 7.516 1 84.25 207 LEU A O 1
ATOM 1654 N N . LEU A 1 208 ? -4.68 13.086 8.898 1 84.94 208 LEU A N 1
ATOM 1655 C CA . LEU A 1 208 ? -4.148 12.367 10.055 1 84.94 208 LEU A CA 1
ATOM 1656 C C . LEU A 1 208 ? -5.117 11.289 10.523 1 84.94 208 LEU A C 1
ATOM 1658 O O . LEU A 1 208 ? -4.691 10.242 11.023 1 84.94 208 LEU A O 1
ATOM 1662 N N . GLU A 1 209 ? -6.359 11.477 10.258 1 81 209 GLU A N 1
ATOM 1663 C CA . GLU A 1 209 ? -7.348 10.445 10.57 1 81 209 GLU A CA 1
ATOM 1664 C C . GLU A 1 209 ? -7.168 9.219 9.68 1 81 209 GLU A C 1
ATOM 1666 O O . GLU A 1 209 ? -7.344 8.086 10.133 1 81 209 GLU A O 1
ATOM 1671 N N . ILE A 1 210 ? -6.879 9.516 8.43 1 71.88 210 ILE A N 1
ATOM 1672 C CA . ILE A 1 210 ? -6.613 8.422 7.504 1 71.88 210 ILE A CA 1
ATOM 1673 C C . ILE A 1 210 ? -5.402 7.621 7.98 1 71.88 210 ILE A C 1
ATOM 1675 O O . ILE A 1 210 ? -5.375 6.395 7.871 1 71.88 210 ILE A O 1
ATOM 1679 N N . ILE A 1 211 ? -4.473 8.375 8.5 1 71.38 211 ILE A N 1
ATOM 1680 C CA . ILE A 1 211 ? -3.205 7.773 8.906 1 71.38 211 ILE A CA 1
ATOM 1681 C C . ILE A 1 211 ? -3.375 7.047 10.234 1 71.38 211 ILE A C 1
ATOM 1683 O O . ILE A 1 211 ? -2.951 5.898 10.375 1 71.38 211 ILE A O 1
ATOM 1687 N N . TYR A 1 212 ? -4.012 7.668 11.234 1 69.81 212 TYR A N 1
ATOM 1688 C CA . TYR A 1 212 ? -4.004 7.168 12.609 1 69.81 212 TYR A CA 1
ATOM 1689 C C . TYR A 1 212 ? -5.344 6.539 12.969 1 69.81 212 TYR A C 1
ATOM 1691 O O . TYR A 1 212 ? -5.477 5.906 14.016 1 69.81 212 TYR A O 1
ATOM 1699 N N . GLY A 1 213 ? -6.262 6.598 12.055 1 65.06 213 GLY A N 1
ATOM 1700 C CA . GLY A 1 213 ? -7.609 6.18 12.406 1 65.06 213 GLY A CA 1
ATOM 1701 C C . GLY A 1 213 ? -8.367 7.219 13.211 1 65.06 213 GLY A C 1
ATOM 1702 O O . GLY A 1 213 ? -7.836 8.289 13.516 1 65.06 213 GLY A O 1
ATOM 1703 N N . PRO A 1 214 ? -9.734 6.965 13.43 1 65.81 214 PRO A N 1
ATOM 1704 C CA . PRO A 1 214 ? -10.539 7.914 14.203 1 65.81 214 PRO A CA 1
ATOM 1705 C C . PRO A 1 214 ? -10.039 8.078 15.633 1 65.81 214 PRO A C 1
ATOM 1707 O O . PRO A 1 214 ? -9.539 7.125 16.234 1 65.81 214 PRO A O 1
ATOM 1710 N N . ARG A 1 215 ? -10.055 9.359 16.078 1 68.94 215 ARG A N 1
ATOM 1711 C CA . ARG A 1 215 ? -9.633 9.633 17.438 1 68.94 215 ARG A CA 1
ATOM 1712 C C . ARG A 1 215 ? -10.523 8.906 18.453 1 68.94 215 ARG A C 1
ATOM 1714 O O . ARG A 1 215 ? -11.727 8.734 18.203 1 68.94 215 ARG A O 1
ATOM 1721 N N . GLU A 1 216 ? -9.867 8.07 19.281 1 49.59 216 GLU A N 1
ATOM 1722 C CA . GLU A 1 216 ? -10.68 7.473 20.344 1 49.59 216 GLU A CA 1
ATOM 1723 C C . GLU A 1 216 ? -11.406 8.547 21.156 1 49.59 216 GLU A C 1
ATOM 1725 O O . GLU A 1 216 ? -10.82 9.586 21.469 1 49.59 216 GLU A O 1
ATOM 1730 N N . SER A 1 217 ? -12.734 8.695 20.922 1 48.09 217 SER A N 1
ATOM 1731 C CA . SER A 1 217 ? -13.555 9.578 21.75 1 48.09 217 SER A CA 1
ATOM 1732 C C . SER A 1 217 ? -13.234 9.406 23.234 1 48.09 217 SER A C 1
ATOM 1734 O O . SER A 1 217 ? -12.914 8.305 23.672 1 48.09 217 SER A O 1
ATOM 1736 N N . MET B 1 1 ? 2.99 -17.25 9.148 1 94.44 1 MET B N 1
ATOM 1737 C CA . MET B 1 1 ? 2.58 -16.422 10.273 1 94.44 1 MET B CA 1
ATOM 1738 C C . MET B 1 1 ? 2.42 -17.25 11.539 1 94.44 1 MET B C 1
ATOM 1740 O O . MET B 1 1 ? 2.949 -16.891 12.594 1 94.44 1 MET B O 1
ATOM 1744 N N . GLU B 1 2 ? 1.742 -18.359 11.422 1 93.38 2 GLU B N 1
ATOM 1745 C CA . GLU B 1 2 ? 1.539 -19.203 12.586 1 93.38 2 GLU B CA 1
ATOM 1746 C C . GLU B 1 2 ? 2.867 -19.719 13.133 1 93.38 2 GLU B C 1
ATOM 1748 O O . GLU B 1 2 ? 3.08 -19.75 14.344 1 93.38 2 GLU B O 1
ATOM 1753 N N . LYS B 1 3 ? 3.732 -20.188 12.258 1 95.06 3 LYS B N 1
ATOM 1754 C CA . LYS B 1 3 ? 5.027 -20.719 12.68 1 95.06 3 LYS B CA 1
ATOM 1755 C C . LYS B 1 3 ? 5.883 -19.625 13.32 1 95.06 3 LYS B C 1
ATOM 1757 O O . LYS B 1 3 ? 6.629 -19.891 14.266 1 95.06 3 LYS B O 1
ATOM 1762 N N . ILE B 1 4 ? 5.793 -18.406 12.789 1 95.62 4 ILE B N 1
ATOM 1763 C CA . ILE B 1 4 ? 6.5 -17.266 13.375 1 95.62 4 ILE B CA 1
ATOM 1764 C C . ILE B 1 4 ? 5.922 -16.953 14.75 1 95.62 4 ILE B C 1
ATOM 1766 O O . ILE B 1 4 ? 6.668 -16.781 15.719 1 95.62 4 ILE B O 1
ATOM 1770 N N . ASP B 1 5 ? 4.648 -16.906 14.828 1 94.69 5 ASP B N 1
ATOM 1771 C CA . ASP B 1 5 ? 3.953 -16.641 16.078 1 94.69 5 ASP B CA 1
ATOM 1772 C C . ASP B 1 5 ? 4.363 -17.625 17.172 1 94.69 5 ASP B C 1
ATOM 1774 O O . ASP B 1 5 ? 4.562 -17.234 18.328 1 94.69 5 ASP B O 1
ATOM 1778 N N . ALA B 1 6 ? 4.57 -18.875 16.812 1 94.5 6 ALA B N 1
ATOM 1779 C CA . ALA B 1 6 ? 4.879 -19.938 17.75 1 94.5 6 ALA B CA 1
ATOM 1780 C C . ALA B 1 6 ? 6.309 -19.812 18.281 1 94.5 6 ALA B C 1
ATOM 1782 O O . ALA B 1 6 ? 6.664 -20.438 19.281 1 94.5 6 ALA B O 1
ATOM 1783 N N . ARG B 1 7 ? 7.148 -18.984 17.688 1 93.94 7 ARG B N 1
ATOM 1784 C CA . ARG B 1 7 ? 8.57 -18.969 17.984 1 93.94 7 ARG B CA 1
ATOM 1785 C C . ARG B 1 7 ? 8.969 -17.688 18.703 1 93.94 7 ARG B C 1
ATOM 1787 O O . ARG B 1 7 ? 10.109 -17.531 19.141 1 93.94 7 ARG B O 1
ATOM 1794 N N . ILE B 1 8 ? 8.102 -16.719 18.672 1 93.06 8 ILE B N 1
ATOM 1795 C CA . ILE B 1 8 ? 8.367 -15.461 19.359 1 93.06 8 ILE B CA 1
ATOM 1796 C C . ILE B 1 8 ? 7.582 -15.414 20.672 1 93.06 8 ILE B C 1
ATOM 1798 O O . ILE B 1 8 ? 6.383 -15.703 20.688 1 93.06 8 ILE B O 1
ATOM 1802 N N . ASP B 1 9 ? 8.32 -15 21.672 1 88.62 9 ASP B N 1
ATOM 1803 C CA . ASP B 1 9 ? 7.637 -14.828 22.938 1 88.62 9 ASP B CA 1
ATOM 1804 C C . ASP B 1 9 ? 6.805 -13.547 22.953 1 88.62 9 ASP B C 1
ATOM 1806 O O . ASP B 1 9 ? 7.238 -12.508 22.438 1 88.62 9 ASP B O 1
ATOM 1810 N N . ASP B 1 10 ? 5.582 -13.555 23.438 1 91 10 ASP B N 1
ATOM 1811 C CA . ASP B 1 10 ? 4.711 -12.406 23.672 1 91 10 ASP B CA 1
ATOM 1812 C C . ASP B 1 10 ? 4.383 -11.68 22.375 1 91 10 ASP B C 1
ATOM 1814 O O . ASP B 1 10 ? 4.535 -10.461 22.281 1 91 10 ASP B O 1
ATOM 1818 N N . VAL B 1 11 ? 4.137 -12.375 21.312 1 90.94 11 VAL B N 1
ATOM 1819 C CA . VAL B 1 11 ? 3.699 -11.773 20.047 1 90.94 11 VAL B CA 1
ATOM 1820 C C . VAL B 1 11 ? 2.365 -11.055 20.266 1 90.94 11 VAL B C 1
ATOM 1822 O O . VAL B 1 11 ? 1.422 -11.633 20.797 1 90.94 11 VAL B O 1
ATOM 1825 N N . ARG B 1 12 ? 2.33 -9.773 19.922 1 84.81 12 ARG B N 1
ATOM 1826 C CA . ARG B 1 12 ? 1.077 -9.031 19.984 1 84.81 12 ARG B CA 1
ATOM 1827 C C . ARG B 1 12 ? 0.262 -9.211 18.719 1 84.81 12 ARG B C 1
ATOM 1829 O O . ARG B 1 12 ? -0.957 -9.391 18.766 1 84.81 12 ARG B O 1
ATOM 1836 N N . SER B 1 13 ? 0.988 -9.094 17.562 1 87.62 13 SER B N 1
ATOM 1837 C CA . SER B 1 13 ? 0.288 -9.289 16.297 1 87.62 13 SER B CA 1
ATOM 1838 C C . SER B 1 13 ? 1.268 -9.555 15.164 1 87.62 13 SER B C 1
ATOM 1840 O O . SER B 1 13 ? 2.441 -9.188 15.25 1 87.62 13 SER B O 1
ATOM 1842 N N . ILE B 1 14 ? 0.868 -10.289 14.141 1 90 14 ILE B N 1
ATOM 1843 C CA . ILE B 1 14 ? 1.545 -10.445 12.859 1 90 14 ILE B CA 1
ATOM 1844 C C . ILE B 1 14 ? 0.582 -10.117 11.719 1 90 14 ILE B C 1
ATOM 1846 O O . ILE B 1 14 ? -0.493 -10.711 11.617 1 90 14 ILE B O 1
ATOM 1850 N N . GLU B 1 15 ? 0.927 -9.172 10.945 1 87.44 15 GLU B N 1
ATOM 1851 C CA . GLU B 1 15 ? 0.083 -8.75 9.828 1 87.44 15 GLU B CA 1
ATOM 1852 C C . GLU B 1 15 ? 0.746 -9.047 8.484 1 87.44 15 GLU B C 1
ATOM 1854 O O . GLU B 1 15 ? 1.945 -8.82 8.32 1 87.44 15 GLU B O 1
ATOM 1859 N N . LEU B 1 16 ? -0.029 -9.688 7.578 1 90.69 16 LEU B N 1
ATOM 1860 C CA . LEU B 1 16 ? 0.437 -9.844 6.203 1 90.69 16 LEU B CA 1
ATOM 1861 C C . LEU B 1 16 ? 0.215 -8.562 5.406 1 90.69 16 LEU B C 1
ATOM 1863 O O . LEU B 1 16 ? -0.923 -8.211 5.082 1 90.69 16 LEU B O 1
ATOM 1867 N N . ASP B 1 17 ? 1.295 -7.969 5.059 1 82.75 17 ASP B N 1
ATOM 1868 C CA . ASP B 1 17 ? 1.22 -6.66 4.414 1 82.75 17 ASP B CA 1
ATOM 1869 C C . ASP B 1 17 ? 1.124 -6.801 2.896 1 82.75 17 ASP B C 1
ATOM 1871 O O . ASP B 1 17 ? 0.518 -5.961 2.227 1 82.75 17 ASP B O 1
ATOM 1875 N N . ASN B 1 18 ? 1.827 -7.707 2.4 1 86.5 18 ASN B N 1
ATOM 1876 C CA . ASN B 1 18 ? 1.853 -7.984 0.968 1 86.5 18 ASN B CA 1
ATOM 1877 C C . ASN B 1 18 ? 2.295 -9.414 0.681 1 86.5 18 ASN B C 1
ATOM 1879 O O . ASN B 1 18 ? 2.957 -10.039 1.51 1 86.5 18 ASN B O 1
ATOM 1883 N N . ALA B 1 19 ? 1.884 -9.875 -0.456 1 92.38 19 ALA B N 1
ATOM 1884 C CA . ALA B 1 19 ? 2.279 -11.219 -0.862 1 92.38 19 ALA B CA 1
ATOM 1885 C C . ALA B 1 19 ? 2.32 -11.344 -2.383 1 92.38 19 ALA B C 1
ATOM 1887 O O . ALA B 1 19 ? 1.356 -10.992 -3.066 1 92.38 19 ALA B O 1
ATOM 1888 N N . PHE B 1 20 ? 3.414 -11.828 -2.842 1 94.06 20 PHE B N 1
ATOM 1889 C CA . PHE B 1 20 ? 3.553 -12.094 -4.27 1 94.06 20 PHE B CA 1
ATOM 1890 C C . PHE B 1 20 ? 3.846 -13.57 -4.516 1 94.06 20 PHE B C 1
ATOM 1892 O O . PHE B 1 20 ? 4.742 -14.141 -3.891 1 94.06 20 PHE B O 1
ATOM 1899 N N . TYR B 1 21 ? 3.117 -14.102 -5.418 1 95.94 21 TYR B N 1
ATOM 1900 C CA . TYR B 1 21 ? 3.395 -15.477 -5.832 1 95.94 21 TYR B CA 1
ATOM 1901 C C . TYR B 1 21 ? 4.602 -15.531 -6.762 1 95.94 21 TYR B C 1
ATOM 1903 O O . TYR B 1 21 ? 4.672 -14.789 -7.742 1 95.94 21 TYR B O 1
ATOM 1911 N N . VAL B 1 22 ? 5.559 -16.391 -6.391 1 95.25 22 VAL B N 1
ATOM 1912 C CA . VAL B 1 22 ? 6.75 -16.562 -7.211 1 95.25 22 VAL B CA 1
ATOM 1913 C C . VAL B 1 22 ? 6.535 -17.719 -8.195 1 95.25 22 VAL B C 1
ATOM 1915 O O . VAL B 1 22 ? 6.238 -17.484 -9.367 1 95.25 22 VAL B O 1
ATOM 1918 N N . GLU B 1 23 ? 6.594 -18.906 -7.762 1 93.62 23 GLU B N 1
ATOM 1919 C CA . GLU B 1 23 ? 6.336 -20.125 -8.508 1 93.62 23 GLU B CA 1
ATOM 1920 C C . GLU B 1 23 ? 6.336 -21.344 -7.582 1 93.62 23 GLU B C 1
ATOM 1922 O O . GLU B 1 23 ? 6.941 -21.312 -6.512 1 93.62 23 GLU B O 1
ATOM 1927 N N . ASP B 1 24 ? 5.57 -22.344 -7.965 1 93 24 ASP B N 1
ATOM 1928 C CA . ASP B 1 24 ? 5.594 -23.672 -7.34 1 93 24 ASP B CA 1
ATOM 1929 C C . ASP B 1 24 ? 5.363 -23.562 -5.832 1 93 24 ASP B C 1
ATOM 1931 O O . ASP B 1 24 ? 6.09 -24.172 -5.043 1 93 24 ASP B O 1
ATOM 1935 N N . GLY B 1 25 ? 4.465 -22.781 -5.418 1 94.06 25 GLY B N 1
ATOM 1936 C CA . GLY B 1 25 ? 4.074 -22.688 -4.023 1 94.06 25 GLY B CA 1
ATOM 1937 C C . GLY B 1 25 ? 4.922 -21.703 -3.236 1 94.06 25 GLY B C 1
ATOM 1938 O O . GLY B 1 25 ? 4.672 -21.469 -2.051 1 94.06 25 GLY B O 1
ATOM 1939 N N . THR B 1 26 ? 5.887 -21.109 -3.863 1 96.31 26 THR B N 1
ATOM 1940 C CA . THR B 1 26 ? 6.762 -20.141 -3.201 1 96.31 26 THR B CA 1
ATOM 1941 C C . THR B 1 26 ? 6.184 -18.734 -3.293 1 96.31 26 THR B C 1
ATOM 1943 O O . THR B 1 26 ? 5.688 -18.328 -4.348 1 96.31 26 THR B O 1
ATOM 1946 N N . TRP B 1 27 ? 6.246 -18 -2.129 1 96.69 27 TRP B N 1
ATOM 1947 C CA . TRP B 1 27 ? 5.715 -16.641 -2.033 1 96.69 27 TRP B CA 1
ATOM 1948 C C . TRP B 1 27 ? 6.75 -15.688 -1.443 1 96.69 27 TRP B C 1
ATOM 1950 O O . TRP B 1 27 ? 7.551 -16.078 -0.594 1 96.69 27 TRP B O 1
ATOM 1960 N N . ILE B 1 28 ? 6.77 -14.492 -1.975 1 94.75 28 ILE B N 1
ATOM 1961 C CA . ILE B 1 28 ? 7.387 -13.391 -1.242 1 94.75 28 ILE B CA 1
ATOM 1962 C C . ILE B 1 28 ? 6.348 -12.734 -0.336 1 94.75 28 ILE B C 1
ATOM 1964 O O . ILE B 1 28 ? 5.355 -12.18 -0.817 1 94.75 28 ILE B O 1
ATOM 1968 N N . GLU B 1 29 ? 6.562 -12.75 0.931 1 93.44 29 GLU B N 1
ATOM 1969 C CA . GLU B 1 29 ? 5.605 -12.219 1.895 1 93.44 29 GLU B CA 1
ATOM 1970 C C . GLU B 1 29 ? 6.227 -11.109 2.736 1 93.44 29 GLU B C 1
ATOM 1972 O O . GLU B 1 29 ? 7.352 -11.242 3.223 1 93.44 29 GLU B O 1
ATOM 1977 N N . SER B 1 30 ? 5.539 -10.016 2.805 1 89.25 30 SER B N 1
ATOM 1978 C CA . SER B 1 30 ? 5.898 -8.93 3.715 1 89.25 30 SER B CA 1
ATOM 1979 C C . SER B 1 30 ? 5.031 -8.945 4.965 1 89.25 30 SER B C 1
ATOM 1981 O O . SER B 1 30 ? 3.801 -8.945 4.875 1 89.25 30 SER B O 1
ATOM 1983 N N . LEU B 1 31 ? 5.723 -8.953 6.074 1 89 31 LEU B N 1
ATOM 1984 C CA . LEU B 1 31 ? 5.023 -9.07 7.348 1 89 31 LEU B CA 1
ATOM 1985 C C . LEU B 1 31 ? 5.422 -7.945 8.297 1 89 31 LEU B C 1
ATOM 1987 O O . LEU B 1 31 ? 6.574 -7.504 8.289 1 89 31 LEU B O 1
ATOM 1991 N N . THR B 1 32 ? 4.48 -7.496 9.047 1 85 32 THR B N 1
ATOM 1992 C CA . THR B 1 32 ? 4.75 -6.664 10.219 1 85 32 THR B CA 1
ATOM 1993 C C . THR B 1 32 ? 4.512 -7.449 11.508 1 85 32 THR B C 1
ATOM 1995 O O . THR B 1 32 ? 3.395 -7.91 11.758 1 85 32 THR B O 1
ATOM 1998 N N . VAL B 1 33 ? 5.535 -7.598 12.266 1 88.56 33 VAL B N 1
ATOM 1999 C CA . VAL B 1 33 ? 5.465 -8.352 13.508 1 88.56 33 VAL B CA 1
ATOM 2000 C C . VAL B 1 33 ? 5.598 -7.398 14.695 1 88.56 33 VAL B C 1
ATOM 2002 O O . VAL B 1 33 ? 6.559 -6.625 14.773 1 88.56 33 VAL B O 1
ATOM 2005 N N . SER B 1 34 ? 4.641 -7.426 15.531 1 84.75 34 SER B N 1
ATOM 2006 C CA . SER B 1 34 ? 4.656 -6.672 16.781 1 84.75 34 SER B CA 1
ATOM 2007 C C . SER B 1 34 ? 4.777 -7.602 17.984 1 84.75 34 SER B C 1
ATOM 2009 O O . SER B 1 34 ? 4.016 -8.562 18.109 1 84.75 34 SER B O 1
ATOM 2011 N N . SER B 1 35 ? 5.766 -7.348 18.797 1 88.81 35 SER B N 1
ATOM 2012 C CA . SER B 1 35 ? 6.031 -8.203 19.938 1 88.81 35 SER B CA 1
ATOM 2013 C C . SER B 1 35 ? 6.438 -7.383 21.156 1 88.81 35 SER B C 1
ATOM 2015 O O . SER B 1 35 ? 7.031 -6.312 21.016 1 88.81 35 SER B O 1
ATOM 2017 N N . GLY B 1 36 ? 6.121 -7.93 22.344 1 85.88 36 GLY B N 1
ATOM 2018 C CA . GLY B 1 36 ? 6.543 -7.305 23.578 1 85.88 36 GLY B CA 1
ATOM 2019 C C . GLY B 1 36 ? 7.984 -7.613 23.953 1 85.88 36 GLY B C 1
ATOM 2020 O O . GLY B 1 36 ? 8.539 -7.012 24.875 1 85.88 36 GLY B O 1
ATOM 2021 N N . THR B 1 37 ? 8.562 -8.508 23.344 1 89.94 37 THR B N 1
ATOM 2022 C CA . THR B 1 37 ? 9.953 -8.883 23.562 1 89.94 37 THR B CA 1
ATOM 2023 C C . THR B 1 37 ? 10.758 -8.766 22.281 1 89.94 37 THR B C 1
ATOM 2025 O O . THR B 1 37 ? 10.203 -8.852 21.188 1 89.94 37 THR B O 1
ATOM 2028 N N . ASP B 1 38 ? 12.039 -8.57 22.516 1 88.69 38 ASP B N 1
ATOM 2029 C CA . ASP B 1 38 ? 12.914 -8.523 21.344 1 88.69 38 ASP B CA 1
ATOM 2030 C C . ASP B 1 38 ? 13.141 -9.922 20.781 1 88.69 38 ASP B C 1
ATOM 2032 O O . ASP B 1 38 ? 13.047 -10.914 21.516 1 88.69 38 ASP B O 1
ATOM 2036 N N . PHE B 1 39 ? 13.359 -9.969 19.484 1 93.25 39 PHE B N 1
ATOM 2037 C CA . PHE B 1 39 ? 13.711 -11.219 18.812 1 93.25 39 PHE B CA 1
ATOM 2038 C C . PHE B 1 39 ? 14.648 -10.953 17.641 1 93.25 39 PHE B C 1
ATOM 2040 O O . PHE B 1 39 ? 14.695 -9.844 17.109 1 93.25 39 PHE B O 1
ATOM 2047 N N . ASP B 1 40 ? 15.367 -11.984 17.312 1 94.75 40 ASP B N 1
ATOM 2048 C CA . ASP B 1 40 ? 16.234 -11.93 16.141 1 94.75 40 ASP B CA 1
ATOM 2049 C C . ASP B 1 40 ? 15.594 -12.602 14.938 1 94.75 40 ASP B C 1
ATOM 2051 O O . ASP B 1 40 ? 15.484 -13.828 14.891 1 94.75 40 ASP B O 1
ATOM 2055 N N . PRO B 1 41 ? 15.227 -11.812 13.969 1 94.88 41 PRO B N 1
ATOM 2056 C CA . PRO B 1 41 ? 14.508 -12.375 12.82 1 94.88 41 PRO B CA 1
ATOM 2057 C C . PRO B 1 41 ? 15.32 -13.438 12.086 1 94.88 41 PRO B C 1
ATOM 2059 O O . PRO B 1 41 ? 14.758 -14.43 11.602 1 94.88 41 PRO B O 1
ATOM 2062 N N . ALA B 1 42 ? 16.641 -13.25 11.945 1 95.31 42 ALA B N 1
ATOM 2063 C CA . ALA B 1 42 ? 17.469 -14.203 11.227 1 95.31 42 ALA B CA 1
ATOM 2064 C C . ALA B 1 42 ? 17.422 -15.578 11.883 1 95.31 42 ALA B C 1
ATOM 2066 O O . ALA B 1 42 ? 17.203 -16.594 11.211 1 95.31 42 ALA B O 1
ATOM 2067 N N . THR B 1 43 ? 17.609 -15.562 13.18 1 95.56 43 THR B N 1
ATOM 2068 C CA . THR B 1 43 ? 17.578 -16.812 13.93 1 95.56 43 THR B CA 1
ATOM 2069 C C . THR B 1 43 ? 16.188 -17.438 13.867 1 95.56 43 THR B C 1
ATOM 2071 O O . THR B 1 43 ? 16.047 -18.656 13.672 1 95.56 43 THR B O 1
ATOM 2074 N N . LEU B 1 44 ? 15.18 -16.625 14.008 1 95.19 44 LEU B N 1
ATOM 2075 C CA . LEU B 1 44 ? 13.781 -17.062 13.977 1 95.19 44 LEU B CA 1
ATOM 2076 C C . LEU B 1 44 ? 13.461 -17.766 12.664 1 95.19 44 LEU B C 1
ATOM 2078 O O . LEU B 1 44 ? 12.898 -18.859 12.664 1 95.19 44 LEU B O 1
ATOM 2082 N N . ILE B 1 45 ? 13.82 -17.188 11.57 1 96.38 45 ILE B N 1
ATOM 2083 C CA . ILE B 1 45 ? 13.453 -17.672 10.242 1 96.38 45 ILE B CA 1
ATOM 2084 C C . ILE B 1 45 ? 14.258 -18.922 9.898 1 96.38 45 ILE B C 1
ATOM 2086 O O . ILE B 1 45 ? 13.75 -19.828 9.242 1 96.38 45 ILE B O 1
ATOM 2090 N N . GLU B 1 46 ? 15.5 -18.984 10.344 1 94.81 46 GLU B N 1
ATOM 2091 C CA . GLU B 1 46 ? 16.359 -20.141 10.086 1 94.81 46 GLU B CA 1
ATOM 2092 C C . GLU B 1 46 ? 15.758 -21.422 10.656 1 94.81 46 GLU B C 1
ATOM 2094 O O . GLU B 1 46 ? 15.992 -22.516 10.133 1 94.81 46 GLU B O 1
ATOM 2099 N N . ASP B 1 47 ? 14.945 -21.25 11.641 1 93.94 47 ASP B N 1
ATOM 2100 C CA . ASP B 1 47 ? 14.352 -22.391 12.328 1 93.94 47 ASP B CA 1
ATOM 2101 C C . ASP B 1 47 ? 13.094 -22.859 11.617 1 93.94 47 ASP B C 1
ATOM 2103 O O . ASP B 1 47 ? 12.477 -23.859 12.016 1 93.94 47 ASP B O 1
ATOM 2107 N N . ILE B 1 48 ? 12.703 -22.203 10.609 1 96.12 48 ILE B N 1
ATOM 2108 C CA . ILE B 1 48 ? 11.484 -22.547 9.891 1 96.12 48 ILE B CA 1
ATOM 2109 C C . ILE B 1 48 ? 11.844 -23.094 8.5 1 96.12 48 ILE B C 1
ATOM 2111 O O . ILE B 1 48 ? 12.375 -22.344 7.668 1 96.12 48 ILE B O 1
ATOM 2115 N N . SER B 1 49 ? 11.523 -24.359 8.273 1 94.69 49 SER B N 1
ATOM 2116 C CA . SER B 1 49 ? 11.82 -24.969 6.984 1 94.69 49 SER B CA 1
ATOM 2117 C C . SER B 1 49 ? 11.055 -24.297 5.855 1 94.69 49 SER B C 1
ATOM 2119 O O . SER B 1 49 ? 9.875 -23.984 6 1 94.69 49 SER B O 1
ATOM 2121 N N . GLY B 1 50 ? 11.711 -24.078 4.738 1 95.25 50 GLY B N 1
ATOM 2122 C CA . GLY B 1 50 ? 11.055 -23.547 3.553 1 95.25 50 GLY B CA 1
ATOM 2123 C C . GLY B 1 50 ? 10.906 -22.031 3.584 1 95.25 50 GLY B C 1
ATOM 2124 O O . GLY B 1 50 ? 10.117 -21.469 2.818 1 95.25 50 GLY B O 1
ATOM 2125 N N . VAL B 1 51 ? 11.5 -21.453 4.594 1 96.69 51 VAL B N 1
ATOM 2126 C CA . VAL B 1 51 ? 11.414 -20 4.695 1 96.69 51 VAL B CA 1
ATOM 2127 C C . VAL B 1 51 ? 12.812 -19.391 4.727 1 96.69 51 VAL B C 1
ATOM 2129 O O . VAL B 1 51 ? 13.719 -19.938 5.348 1 96.69 51 VAL B O 1
ATOM 2132 N N . SER B 1 52 ? 13.031 -18.344 3.994 1 96.06 52 SER B N 1
ATOM 2133 C CA . SER B 1 52 ? 14.266 -17.578 4.043 1 96.06 52 SER B CA 1
ATOM 2134 C C . SER B 1 52 ? 13.992 -16.078 4.211 1 96.06 52 SER B C 1
ATOM 2136 O O . SER B 1 52 ? 12.961 -15.586 3.75 1 96.06 52 SER B O 1
ATOM 2138 N N . LEU B 1 53 ? 14.883 -15.453 4.902 1 95.25 53 LEU B N 1
ATOM 2139 C CA . LEU B 1 53 ? 14.734 -14.031 5.172 1 95.25 53 LEU B CA 1
ATOM 2140 C C . LEU B 1 53 ? 15.344 -13.195 4.051 1 95.25 53 LEU B C 1
ATOM 2142 O O . LEU B 1 53 ? 16.516 -13.375 3.705 1 95.25 53 LEU B O 1
ATOM 2146 N N . PHE B 1 54 ? 14.562 -12.367 3.494 1 90.06 54 PHE B N 1
ATOM 2147 C CA . PHE B 1 54 ? 15.016 -11.453 2.455 1 90.06 54 PHE B CA 1
ATOM 2148 C C . PHE B 1 54 ? 15.492 -10.133 3.062 1 90.06 54 PHE B C 1
ATOM 2150 O O . PHE B 1 54 ? 16.547 -9.625 2.691 1 90.06 54 PHE B O 1
ATOM 2157 N N . TYR B 1 55 ? 14.664 -9.602 3.934 1 87.12 55 TYR B N 1
ATOM 2158 C CA . TYR B 1 55 ? 14.922 -8.297 4.531 1 87.12 55 TYR B CA 1
ATOM 2159 C C . TYR B 1 55 ? 14.211 -8.164 5.871 1 87.12 55 TYR B C 1
ATOM 2161 O O . TYR B 1 55 ? 13.18 -8.797 6.105 1 87.12 55 TYR B O 1
ATOM 2169 N N . THR B 1 56 ? 14.867 -7.418 6.699 1 88.44 56 THR B N 1
ATOM 2170 C CA . THR B 1 56 ? 14.227 -7.074 7.961 1 88.44 56 THR B CA 1
ATOM 2171 C C . THR B 1 56 ? 14.562 -5.641 8.367 1 88.44 56 THR B C 1
ATOM 2173 O O . THR B 1 56 ? 15.648 -5.145 8.055 1 88.44 56 THR B O 1
ATOM 2176 N N . GLN B 1 57 ? 13.594 -5.051 8.945 1 80.81 57 GLN B N 1
ATOM 2177 C CA . GLN B 1 57 ? 13.805 -3.699 9.453 1 80.81 57 GLN B CA 1
ATOM 2178 C C . GLN B 1 57 ? 13.023 -3.475 10.75 1 80.81 57 GLN B C 1
ATOM 2180 O O . GLN B 1 57 ? 11.852 -3.848 10.844 1 80.81 57 GLN B O 1
ATOM 2185 N N . GLU B 1 58 ? 13.766 -2.928 11.664 1 79.19 58 GLU B N 1
ATOM 2186 C CA . GLU B 1 58 ? 13.07 -2.539 12.891 1 79.19 58 GLU B CA 1
ATOM 2187 C C . GLU B 1 58 ? 12.375 -1.187 12.727 1 79.19 58 GLU B C 1
ATOM 2189 O O . GLU B 1 58 ? 12.961 -0.25 12.18 1 79.19 58 GLU B O 1
ATOM 2194 N N . ILE B 1 59 ? 11.133 -1.162 13.148 1 68.38 59 ILE B N 1
ATOM 2195 C CA . ILE B 1 59 ? 10.375 0.087 13.141 1 68.38 59 ILE B CA 1
ATOM 2196 C C . ILE B 1 59 ? 10.445 0.746 14.516 1 68.38 59 ILE B C 1
ATOM 2198 O O . ILE B 1 59 ? 10.086 0.132 15.523 1 68.38 59 ILE B O 1
ATOM 2202 N N . PRO B 1 60 ? 10.945 1.942 14.523 1 60.53 60 PRO B N 1
ATOM 2203 C CA . PRO B 1 60 ? 11.055 2.615 15.812 1 60.53 60 PRO B CA 1
ATOM 2204 C C . PRO B 1 60 ? 9.695 2.885 16.453 1 60.53 60 PRO B C 1
ATOM 2206 O O . PRO B 1 60 ? 8.75 3.277 15.766 1 60.53 60 PRO B O 1
ATOM 2209 N N . THR B 1 61 ? 9.469 2.434 17.625 1 59.88 61 THR B N 1
ATOM 2210 C CA . THR B 1 61 ? 8.18 2.592 18.312 1 59.88 61 THR B CA 1
ATOM 2211 C C . THR B 1 61 ? 8.297 3.588 19.453 1 59.88 61 THR B C 1
ATOM 2213 O O . THR B 1 61 ? 7.332 3.816 20.188 1 59.88 61 THR B O 1
ATOM 2216 N N . GLY B 1 62 ? 9.18 4.363 19.438 1 51.28 62 GLY B N 1
ATOM 2217 C CA . GLY B 1 62 ? 9.352 5.293 20.547 1 51.28 62 GLY B CA 1
ATOM 2218 C C . GLY B 1 62 ? 9.555 4.602 21.875 1 51.28 62 GLY B C 1
ATOM 2219 O O . GLY B 1 62 ? 10.18 3.537 21.938 1 51.28 62 GLY B O 1
ATOM 2220 N N . PRO B 1 63 ? 9.023 5.32 22.938 1 53.12 63 PRO B N 1
ATOM 2221 C CA . PRO B 1 63 ? 9.25 4.805 24.281 1 53.12 63 PRO B CA 1
ATOM 2222 C C . PRO B 1 63 ? 8.352 3.621 24.625 1 53.12 63 PRO B C 1
ATOM 2224 O O . PRO B 1 63 ? 8.227 3.248 25.797 1 53.12 63 PRO B O 1
ATOM 2227 N N . THR B 1 64 ? 7.871 3.027 23.672 1 56.66 64 THR B N 1
ATOM 2228 C CA . THR B 1 64 ? 7.012 1.881 23.938 1 56.66 64 THR B CA 1
ATOM 2229 C C . THR B 1 64 ? 7.848 0.617 24.141 1 56.66 64 THR B C 1
ATOM 2231 O O . THR B 1 64 ? 9 0.555 23.703 1 56.66 64 THR B O 1
ATOM 2234 N N . ASN B 1 65 ? 7.426 -0.269 25 1 68.25 65 ASN B N 1
ATOM 2235 C CA . ASN B 1 65 ? 8.055 -1.572 25.188 1 68.25 65 ASN B CA 1
ATOM 2236 C C . ASN B 1 65 ? 7.676 -2.547 24.078 1 68.25 65 ASN B C 1
ATOM 2238 O O . ASN B 1 65 ? 7.633 -3.76 24.297 1 68.25 65 ASN B O 1
ATOM 2242 N N . LEU B 1 66 ? 7.27 -1.955 23.016 1 72.12 66 LEU B N 1
ATOM 2243 C CA . LEU B 1 66 ? 6.891 -2.791 21.891 1 72.12 66 LEU B CA 1
ATOM 2244 C C . LEU B 1 66 ? 7.984 -2.799 20.828 1 72.12 66 LEU B C 1
ATOM 2246 O O . LEU B 1 66 ? 8.602 -1.766 20.562 1 72.12 66 LEU B O 1
ATOM 2250 N N . THR B 1 67 ? 8.352 -4.023 20.438 1 79.88 67 THR B N 1
ATOM 2251 C CA . THR B 1 67 ? 9.242 -4.168 19.297 1 79.88 67 THR B CA 1
ATOM 2252 C C . THR B 1 67 ? 8.453 -4.461 18.016 1 79.88 67 THR B C 1
ATOM 2254 O O . THR B 1 67 ? 7.652 -5.398 17.984 1 79.88 67 THR B O 1
ATOM 2257 N N . ILE B 1 68 ? 8.547 -3.59 17.109 1 80.19 68 ILE B N 1
ATOM 2258 C CA . ILE B 1 68 ? 7.895 -3.795 15.82 1 80.19 68 ILE B CA 1
ATOM 2259 C C . ILE B 1 68 ? 8.945 -3.975 14.727 1 80.19 68 ILE B C 1
ATOM 2261 O O . ILE B 1 68 ? 9.883 -3.174 14.617 1 80.19 68 ILE B O 1
ATOM 2265 N N . ARG B 1 69 ? 8.82 -5.137 13.977 1 85.5 69 ARG B N 1
ATOM 2266 C CA . ARG B 1 69 ? 9.758 -5.406 12.891 1 85.5 69 ARG B CA 1
ATOM 2267 C C . ARG B 1 69 ? 9.016 -5.754 11.609 1 85.5 69 ARG B C 1
ATOM 2269 O O . ARG B 1 69 ? 7.992 -6.438 11.641 1 85.5 69 ARG B O 1
ATOM 2276 N N . ARG B 1 70 ? 9.516 -5.227 10.57 1 85.19 70 ARG B N 1
ATOM 2277 C CA . ARG B 1 70 ? 9.062 -5.637 9.242 1 85.19 70 ARG B CA 1
ATOM 2278 C C . ARG B 1 70 ? 9.953 -6.746 8.688 1 85.19 70 ARG B C 1
ATOM 2280 O O . ARG B 1 70 ? 11.18 -6.656 8.75 1 85.19 70 ARG B O 1
ATOM 2287 N N . LEU B 1 71 ? 9.281 -7.781 8.227 1 90.25 71 LEU B N 1
ATOM 2288 C CA . LEU B 1 71 ? 10 -8.891 7.613 1 90.25 71 LEU B CA 1
ATOM 2289 C C . LEU B 1 71 ? 9.539 -9.117 6.176 1 90.25 71 LEU B C 1
ATOM 2291 O O . LEU B 1 71 ? 8.344 -9.117 5.898 1 90.25 71 LEU B O 1
ATOM 2295 N N . THR B 1 72 ? 10.453 -9.148 5.293 1 91.19 72 THR B N 1
ATOM 2296 C CA . THR B 1 72 ? 10.188 -9.711 3.969 1 91.19 72 THR B CA 1
ATOM 2297 C C . THR B 1 72 ? 10.828 -11.086 3.822 1 91.19 72 THR B C 1
ATOM 2299 O O . THR B 1 72 ? 12.039 -11.234 3.979 1 91.19 72 THR B O 1
ATOM 2302 N N . ILE B 1 73 ? 9.977 -12.078 3.514 1 95.81 73 ILE B N 1
ATOM 2303 C CA . ILE B 1 73 ? 10.477 -13.453 3.516 1 95.81 73 ILE B CA 1
ATOM 2304 C C . ILE B 1 73 ? 10.078 -14.148 2.215 1 95.81 73 ILE B C 1
ATOM 2306 O O . ILE B 1 73 ? 9.133 -13.727 1.547 1 95.81 73 ILE B O 1
ATOM 2310 N N . LEU B 1 74 ? 10.891 -15.07 1.817 1 95.88 74 LEU B N 1
ATOM 2311 C CA . LEU B 1 74 ? 10.5 -16.078 0.846 1 95.88 74 LEU B CA 1
ATOM 2312 C C . LEU B 1 74 ? 9.984 -17.328 1.545 1 95.88 74 LEU B C 1
ATOM 2314 O O . LEU B 1 74 ? 10.695 -17.938 2.35 1 95.88 74 LEU B O 1
ATOM 2318 N N . ALA B 1 75 ? 8.75 -17.656 1.267 1 97.12 75 ALA B N 1
ATOM 2319 C CA . ALA B 1 75 ? 8.141 -18.766 1.993 1 97.12 75 ALA B CA 1
ATOM 2320 C C . ALA B 1 75 ? 7.477 -19.75 1.035 1 97.12 75 ALA B C 1
ATOM 2322 O O . ALA B 1 75 ? 6.781 -19.344 0.102 1 97.12 75 ALA B O 1
ATOM 2323 N N . ASN B 1 76 ? 7.777 -21.016 1.218 1 96.38 76 ASN B N 1
ATOM 2324 C CA . ASN B 1 76 ? 7.02 -22.062 0.551 1 96.38 76 ASN B CA 1
ATOM 2325 C C . ASN B 1 76 ? 5.738 -22.406 1.309 1 96.38 76 ASN B C 1
ATOM 2327 O O . ASN B 1 76 ? 5.789 -22.922 2.424 1 96.38 76 ASN B O 1
ATOM 2331 N N . GLU B 1 77 ? 4.598 -22.016 0.717 1 93.94 77 GLU B N 1
ATOM 2332 C CA . GLU B 1 77 ? 3.305 -22.219 1.364 1 93.94 77 GLU B CA 1
ATOM 2333 C C . GLU B 1 77 ? 2.562 -23.406 0.768 1 93.94 77 GLU B C 1
ATOM 2335 O O . GLU B 1 77 ? 2.268 -23.422 -0.429 1 93.94 77 GLU B O 1
ATOM 2340 N N . SER B 1 78 ? 2.346 -24.359 1.591 1 88.94 78 SER B N 1
ATOM 2341 C CA . SER B 1 78 ? 1.557 -25.5 1.144 1 88.94 78 SER B CA 1
ATOM 2342 C C . SER B 1 78 ? 0.063 -25.188 1.188 1 88.94 78 SER B C 1
ATOM 2344 O O . SER B 1 78 ? -0.44 -24.672 2.188 1 88.94 78 SER B O 1
ATOM 2346 N N . TYR B 1 79 ? -0.536 -25.562 0.076 1 87.94 79 TYR B N 1
ATOM 2347 C CA . TYR B 1 79 ? -1.986 -25.422 0.054 1 87.94 79 TYR B CA 1
ATOM 2348 C C . TYR B 1 79 ? -2.664 -26.516 0.86 1 87.94 79 TYR B C 1
ATOM 2350 O O . TYR B 1 79 ? -2.217 -27.672 0.85 1 87.94 79 TYR B O 1
ATOM 2358 N N . PRO B 1 80 ? -3.646 -26.188 1.758 1 89.94 80 PRO B N 1
ATOM 2359 C CA . PRO B 1 80 ? -4.359 -24.906 1.775 1 89.94 80 PRO B CA 1
ATOM 2360 C C . PRO B 1 80 ? -3.846 -23.953 2.855 1 89.94 80 PRO B C 1
ATOM 2362 O O . PRO B 1 80 ? -3.422 -24.406 3.926 1 89.94 80 PRO B O 1
ATOM 2365 N N . PHE B 1 81 ? -3.779 -22.688 2.473 1 91.88 81 PHE B N 1
ATOM 2366 C CA . PHE B 1 81 ? -3.578 -21.609 3.436 1 91.88 81 PHE B CA 1
ATOM 2367 C C . PHE B 1 81 ? -4.508 -20.438 3.141 1 91.88 81 PHE B C 1
ATOM 2369 O O . PHE B 1 81 ? -5.066 -20.344 2.045 1 91.88 81 PHE B O 1
ATOM 2376 N N . ILE B 1 82 ? -4.691 -19.594 4.07 1 92.69 82 ILE B N 1
ATOM 2377 C CA . ILE B 1 82 ? -5.801 -18.656 4.086 1 92.69 82 ILE B CA 1
ATOM 2378 C C . ILE B 1 82 ? -5.734 -17.75 2.852 1 92.69 82 ILE B C 1
ATOM 2380 O O . ILE B 1 82 ? -6.738 -17.547 2.166 1 92.69 82 ILE B O 1
ATOM 2384 N N . LEU B 1 83 ? -4.582 -17.141 2.561 1 95.12 83 LEU B N 1
ATOM 2385 C CA . LEU B 1 83 ? -4.477 -16.281 1.396 1 95.12 83 LEU B CA 1
ATOM 2386 C C . LEU B 1 83 ? -4.805 -17.031 0.115 1 95.12 83 LEU B C 1
ATOM 2388 O O . LEU B 1 83 ? -5.523 -16.531 -0.748 1 95.12 83 LEU B O 1
ATOM 2392 N N . GLY B 1 84 ? -4.246 -18.25 -0.016 1 94.69 84 GLY B N 1
ATOM 2393 C CA . GLY B 1 84 ? -4.543 -19.062 -1.18 1 94.69 84 GLY B CA 1
ATOM 2394 C C . GLY B 1 84 ? -6.027 -19.312 -1.373 1 94.69 84 GLY B C 1
ATOM 2395 O O . GLY B 1 84 ? -6.535 -19.234 -2.494 1 94.69 84 GLY B O 1
ATOM 2396 N N . LEU B 1 85 ? -6.707 -19.625 -0.301 1 94.31 85 LEU B N 1
ATOM 2397 C CA . LEU B 1 85 ? -8.141 -19.859 -0.357 1 94.31 85 LEU B CA 1
ATOM 2398 C C . LEU B 1 85 ? -8.883 -18.609 -0.799 1 94.31 85 LEU B C 1
ATOM 2400 O O . LEU B 1 85 ? -9.797 -18.672 -1.63 1 94.31 85 LEU B O 1
ATOM 2404 N N . VAL B 1 86 ? -8.5 -17.469 -0.246 1 94.81 86 VAL B N 1
ATOM 2405 C CA . VAL B 1 86 ? -9.125 -16.188 -0.577 1 94.81 86 VAL B CA 1
ATOM 2406 C C . VAL B 1 86 ? -8.953 -15.898 -2.066 1 94.81 86 VAL B C 1
ATOM 2408 O O . VAL B 1 86 ? -9.93 -15.609 -2.766 1 94.81 86 VAL B O 1
ATOM 2411 N N . LEU B 1 87 ? -7.73 -16.062 -2.518 1 95.94 87 LEU B N 1
ATOM 2412 C CA . LEU B 1 87 ? -7.402 -15.695 -3.889 1 95.94 87 LEU B CA 1
ATOM 2413 C C . LEU B 1 87 ? -8.039 -16.672 -4.883 1 95.94 87 LEU B C 1
ATOM 2415 O O . LEU B 1 87 ? -8.562 -16.25 -5.914 1 95.94 87 LEU B O 1
ATOM 2419 N N . ARG B 1 88 ? -8.008 -17.922 -4.621 1 93.94 88 ARG B N 1
ATOM 2420 C CA . ARG B 1 88 ? -8.555 -18.906 -5.535 1 93.94 88 ARG B CA 1
ATOM 2421 C C . ARG B 1 88 ? -10.07 -18.766 -5.66 1 93.94 88 ARG B C 1
ATOM 2423 O O . ARG B 1 88 ? -10.672 -19.281 -6.605 1 93.94 88 ARG B O 1
ATOM 2430 N N . ASN B 1 89 ? -10.703 -18.125 -4.719 1 93.5 89 ASN B N 1
ATOM 2431 C CA . ASN B 1 89 ? -12.125 -17.812 -4.828 1 93.5 89 ASN B CA 1
ATOM 2432 C C . ASN B 1 89 ? -12.344 -16.422 -5.43 1 93.5 89 ASN B C 1
ATOM 2434 O O . ASN B 1 89 ? -13.438 -15.875 -5.328 1 93.5 89 ASN B O 1
ATOM 2438 N N . GLU B 1 90 ? -11.305 -15.82 -5.91 1 92.75 90 GLU B N 1
ATOM 2439 C CA . GLU B 1 90 ? -11.312 -14.539 -6.617 1 92.75 90 GLU B CA 1
ATOM 2440 C C . GLU B 1 90 ? -11.797 -13.414 -5.711 1 92.75 90 GLU B C 1
ATOM 2442 O O . GLU B 1 90 ? -12.57 -12.555 -6.137 1 92.75 90 GLU B O 1
ATOM 2447 N N . ALA B 1 91 ? -11.477 -13.516 -4.48 1 93.19 91 ALA B N 1
ATOM 2448 C CA . ALA B 1 91 ? -11.75 -12.453 -3.521 1 93.19 91 ALA B CA 1
ATOM 2449 C C . ALA B 1 91 ? -10.516 -11.586 -3.303 1 93.19 91 ALA B C 1
ATOM 2451 O O . ALA B 1 91 ? -9.383 -12.055 -3.455 1 93.19 91 ALA B O 1
ATOM 2452 N N . ILE B 1 92 ? -10.742 -10.344 -2.965 1 89.81 92 ILE B N 1
ATOM 2453 C CA . ILE B 1 92 ? -9.656 -9.414 -2.699 1 89.81 92 ILE B CA 1
ATOM 2454 C C . ILE B 1 92 ? -9.32 -9.422 -1.209 1 89.81 92 ILE B C 1
ATOM 2456 O O . ILE B 1 92 ? -10.156 -9.062 -0.376 1 89.81 92 ILE B O 1
ATOM 2460 N N . PRO B 1 93 ? -8.078 -9.875 -0.929 1 91 93 PRO B N 1
ATOM 2461 C CA . PRO B 1 93 ? -7.691 -9.773 0.48 1 91 93 PRO B CA 1
ATOM 2462 C C . PRO B 1 93 ? -7.391 -8.344 0.911 1 91 93 PRO B C 1
ATOM 2464 O O . PRO B 1 93 ? -6.539 -7.68 0.314 1 91 93 PRO B O 1
ATOM 2467 N N . ASN B 1 94 ? -8.102 -7.906 1.938 1 83.19 94 ASN B N 1
ATOM 2468 C CA . ASN B 1 94 ? -7.91 -6.539 2.404 1 83.19 94 ASN B CA 1
ATOM 2469 C C . ASN B 1 94 ? -7.066 -6.492 3.674 1 83.19 94 ASN B C 1
ATOM 2471 O O . ASN B 1 94 ? -6.332 -5.527 3.902 1 83.19 94 ASN B O 1
ATOM 2475 N N . ARG B 1 95 ? -7.254 -7.477 4.492 1 81.5 95 ARG B N 1
ATOM 2476 C CA . ARG B 1 95 ? -6.469 -7.578 5.719 1 81.5 95 ARG B CA 1
ATOM 2477 C C . ARG B 1 95 ? -6.344 -9.031 6.168 1 81.5 95 ARG B C 1
ATOM 2479 O O . ARG B 1 95 ? -7.312 -9.789 6.117 1 81.5 95 ARG B O 1
ATOM 2486 N N . ILE B 1 96 ? -5.207 -9.398 6.5 1 89.12 96 ILE B N 1
ATOM 2487 C CA . ILE B 1 96 ? -4.949 -10.672 7.168 1 89.12 96 ILE B CA 1
ATOM 2488 C C . ILE B 1 96 ? -4.055 -10.438 8.383 1 89.12 96 ILE B C 1
ATOM 2490 O O . ILE B 1 96 ? -2.895 -10.047 8.242 1 89.12 96 ILE B O 1
ATOM 2494 N N . LEU B 1 97 ? -4.633 -10.656 9.531 1 86.81 97 LEU B N 1
ATOM 2495 C CA . LEU B 1 97 ? -3.99 -10.359 10.805 1 86.81 97 LEU B CA 1
ATOM 2496 C C . LEU B 1 97 ? -4.035 -11.57 11.734 1 86.81 97 LEU B C 1
ATOM 2498 O O . LEU B 1 97 ? -5.062 -12.242 11.836 1 86.81 97 LEU B O 1
ATOM 2502 N N . LEU B 1 98 ? -2.928 -11.922 12.242 1 92.25 98 LEU B N 1
ATOM 2503 C CA . LEU B 1 98 ? -2.869 -12.922 13.305 1 92.25 98 LEU B CA 1
ATOM 2504 C C . LEU B 1 98 ? -2.656 -12.258 14.664 1 92.25 98 LEU B C 1
ATOM 2506 O O . LEU B 1 98 ? -1.657 -11.57 14.875 1 92.25 98 LEU B O 1
ATOM 2510 N N . GLN B 1 99 ? -3.59 -12.391 15.523 1 87.56 99 GLN B N 1
ATOM 2511 C CA . GLN B 1 99 ? -3.535 -11.859 16.875 1 87.56 99 GLN B CA 1
ATOM 2512 C C . GLN B 1 99 ? -4.145 -12.844 17.875 1 87.56 99 GLN B C 1
ATOM 2514 O O . GLN B 1 99 ? -5.242 -13.359 17.656 1 87.56 99 GLN B O 1
ATOM 2519 N N . ARG B 1 100 ? -3.508 -13.078 19.062 1 86.81 100 ARG B N 1
ATOM 2520 C CA . ARG B 1 100 ? -3.986 -13.953 20.125 1 86.81 100 ARG B CA 1
ATOM 2521 C C . ARG B 1 100 ? -4.445 -15.297 19.562 1 86.81 100 ARG B C 1
ATOM 2523 O O . ARG B 1 100 ? -5.559 -15.742 19.844 1 86.81 100 ARG B O 1
ATOM 2530 N N . ASP B 1 101 ? -3.654 -15.844 18.547 1 86.81 101 ASP B N 1
ATOM 2531 C CA . ASP B 1 101 ? -3.832 -17.172 17.969 1 86.81 101 ASP B CA 1
ATOM 2532 C C . ASP B 1 101 ? -5.078 -17.219 17.078 1 86.81 101 ASP B C 1
ATOM 2534 O O . ASP B 1 101 ? -5.645 -18.281 16.859 1 86.81 101 ASP B O 1
ATOM 2538 N N . THR B 1 102 ? -5.508 -16.125 16.719 1 88.62 102 THR B N 1
ATOM 2539 C CA . THR B 1 102 ? -6.68 -16.062 15.844 1 88.62 102 THR B CA 1
ATOM 2540 C C . THR B 1 102 ? -6.383 -15.227 14.602 1 88.62 102 THR B C 1
ATOM 2542 O O . THR B 1 102 ? -5.762 -14.164 14.695 1 88.62 102 THR B O 1
ATOM 2545 N N . PHE B 1 103 ? -6.812 -15.797 13.445 1 89.69 103 PHE B N 1
ATOM 2546 C CA . PHE B 1 103 ? -6.715 -15.039 12.203 1 89.69 103 PHE B CA 1
ATOM 2547 C C . PHE B 1 103 ? -7.949 -14.164 12.008 1 89.69 103 PHE B C 1
ATOM 2549 O O . PHE B 1 103 ? -9.078 -14.656 12.078 1 89.69 103 PHE B O 1
ATOM 2556 N N . GLN B 1 104 ? -7.746 -12.922 11.875 1 87.88 104 GLN B N 1
ATOM 2557 C CA . GLN B 1 104 ? -8.773 -11.992 11.422 1 87.88 104 GLN B CA 1
ATOM 2558 C C . GLN B 1 104 ? -8.555 -11.602 9.969 1 87.88 104 GLN B C 1
ATOM 2560 O O . GLN B 1 104 ? -7.504 -11.062 9.609 1 87.88 104 GLN B O 1
ATOM 2565 N N . VAL B 1 105 ? -9.547 -11.922 9.141 1 89.06 105 VAL B N 1
ATOM 2566 C CA . VAL B 1 105 ? -9.406 -11.711 7.707 1 89.06 105 VAL B CA 1
ATOM 2567 C C . VAL B 1 105 ? -10.539 -10.82 7.203 1 89.06 105 VAL B C 1
ATOM 2569 O O . VAL B 1 105 ? -11.711 -11.031 7.543 1 89.06 105 VAL B O 1
ATOM 2572 N N . VAL B 1 106 ? -10.203 -9.734 6.547 1 83.75 106 VAL B N 1
ATOM 2573 C CA . VAL B 1 106 ? -11.156 -8.883 5.844 1 83.75 106 VAL B CA 1
ATOM 2574 C C . VAL B 1 106 ? -10.984 -9.055 4.336 1 83.75 106 VAL B C 1
ATOM 2576 O O . VAL B 1 106 ? -9.867 -8.992 3.818 1 83.75 106 VAL B O 1
ATOM 2579 N N . ILE B 1 107 ? -12.062 -9.367 3.646 1 90 107 ILE B N 1
ATOM 2580 C CA . ILE B 1 107 ? -11.992 -9.602 2.209 1 90 107 ILE B CA 1
ATOM 2581 C C . ILE B 1 107 ? -13.117 -8.859 1.504 1 90 107 ILE B C 1
ATOM 2583 O O . ILE B 1 107 ? -14.109 -8.477 2.135 1 90 107 ILE B O 1
ATOM 2587 N N . THR B 1 108 ? -12.93 -8.562 0.293 1 87.5 108 THR B N 1
ATOM 2588 C CA . THR B 1 108 ? -13.977 -8.062 -0.588 1 87.5 108 THR B CA 1
ATOM 2589 C C . THR B 1 108 ? -14.32 -9.102 -1.656 1 87.5 108 THR B C 1
ATOM 2591 O O . THR B 1 108 ? -13.43 -9.648 -2.309 1 87.5 108 THR B O 1
ATOM 2594 N N . VAL B 1 109 ? -15.562 -9.438 -1.796 1 90.44 109 VAL B N 1
ATOM 2595 C CA . VAL B 1 109 ? -16.047 -10.375 -2.805 1 90.44 109 VAL B CA 1
ATOM 2596 C C . VAL B 1 109 ? -17.031 -9.672 -3.732 1 90.44 109 VAL B C 1
ATOM 2598 O O . VAL B 1 109 ? -17.609 -8.648 -3.373 1 90.44 109 VAL B O 1
ATOM 2601 N N . ARG B 1 110 ? -17.203 -10.25 -4.902 1 86.75 110 ARG B N 1
ATOM 2602 C CA . ARG B 1 110 ? -18.062 -9.648 -5.918 1 86.75 110 ARG B CA 1
ATOM 2603 C C . ARG B 1 110 ? -19.531 -9.773 -5.543 1 86.75 110 ARG B C 1
ATOM 2605 O O . ARG B 1 110 ? -20.328 -8.875 -5.816 1 86.75 110 ARG B O 1
ATOM 2612 N N . ASN B 1 111 ? -19.891 -10.914 -4.961 1 86.62 111 ASN B N 1
ATOM 2613 C CA . ASN B 1 111 ? -21.281 -11.148 -4.602 1 86.62 111 ASN B CA 1
ATOM 2614 C C . ASN B 1 111 ? -21.406 -12.148 -3.453 1 86.62 111 ASN B C 1
ATOM 2616 O O . ASN B 1 111 ? -20.406 -12.727 -3.021 1 86.62 111 ASN B O 1
ATOM 2620 N N . TRP B 1 112 ? -22.625 -12.328 -3.023 1 85.44 112 TRP B N 1
ATOM 2621 C CA . TRP B 1 112 ? -22.906 -13.117 -1.832 1 85.44 112 TRP B CA 1
ATOM 2622 C C . TRP B 1 112 ? -22.594 -14.594 -2.076 1 85.44 112 TRP B C 1
ATOM 2624 O O . TRP B 1 112 ? -22.125 -15.289 -1.178 1 85.44 112 TRP B O 1
ATOM 2634 N N . ASP B 1 113 ? -22.844 -15.039 -3.234 1 90.44 113 ASP B N 1
ATOM 2635 C CA . ASP B 1 113 ? -22.594 -16.438 -3.547 1 90.44 113 ASP B CA 1
ATOM 2636 C C . ASP B 1 113 ? -21.109 -16.781 -3.416 1 90.44 113 ASP B C 1
ATOM 2638 O O . ASP B 1 113 ? -20.75 -17.828 -2.873 1 90.44 113 ASP B O 1
ATOM 2642 N N . ARG B 1 114 ? -20.328 -15.875 -3.902 1 88.44 114 ARG B N 1
ATOM 2643 C CA . ARG B 1 114 ? -18.891 -16.062 -3.791 1 88.44 114 ARG B CA 1
ATOM 2644 C C . ARG B 1 114 ? -18.438 -16.062 -2.332 1 88.44 114 ARG B C 1
ATOM 2646 O O . ARG B 1 114 ? -17.547 -16.812 -1.949 1 88.44 114 ARG B O 1
ATOM 2653 N N . PHE B 1 115 ? -19.125 -15.273 -1.542 1 89.5 115 PHE B N 1
ATOM 2654 C CA . PHE B 1 115 ? -18.812 -15.25 -0.118 1 89.5 115 PHE B CA 1
ATOM 2655 C C . PHE B 1 115 ? -19.141 -16.594 0.533 1 89.5 115 PHE B C 1
ATOM 2657 O O . PHE B 1 115 ? -18.328 -17.125 1.29 1 89.5 115 PHE B O 1
ATOM 2664 N N . ARG B 1 116 ? -20.25 -17.047 0.259 1 90.62 116 ARG B N 1
ATOM 2665 C CA . ARG B 1 116 ? -20.688 -18.297 0.862 1 90.62 116 ARG B CA 1
ATOM 2666 C C . ARG B 1 116 ? -19.766 -19.453 0.472 1 90.62 116 ARG B C 1
ATOM 2668 O O . ARG B 1 116 ? -19.391 -20.266 1.317 1 90.62 116 ARG B O 1
ATOM 2675 N N . ASP B 1 117 ? -19.438 -19.453 -0.8 1 93.5 117 ASP B N 1
ATOM 2676 C CA . ASP B 1 117 ? -18.516 -20.484 -1.27 1 93.5 117 ASP B CA 1
ATOM 2677 C C . ASP B 1 117 ? -17.188 -20.422 -0.518 1 93.5 117 ASP B C 1
ATOM 2679 O O . ASP B 1 117 ? -16.656 -21.453 -0.108 1 93.5 117 ASP B O 1
ATOM 2683 N N . LEU B 1 118 ? -16.672 -19.203 -0.392 1 92.88 118 LEU B N 1
ATOM 2684 C CA . LEU B 1 118 ? -15.414 -19 0.301 1 92.88 118 LEU B CA 1
ATOM 2685 C C . LEU B 1 118 ? -15.523 -19.406 1.765 1 92.88 118 LEU B C 1
ATOM 2687 O O . LEU B 1 118 ? -14.633 -20.094 2.291 1 92.88 118 LEU B O 1
ATOM 2691 N N . ALA B 1 119 ? -16.578 -18.984 2.42 1 90.19 119 ALA B N 1
ATOM 2692 C CA . ALA B 1 119 ? -16.797 -19.328 3.822 1 90.19 119 ALA B CA 1
ATOM 2693 C C . ALA B 1 119 ? -16.844 -20.844 4.016 1 90.19 119 ALA B C 1
ATOM 2695 O O . ALA B 1 119 ? -16.234 -21.375 4.938 1 90.19 119 ALA B O 1
ATOM 2696 N N . ASP B 1 120 ? -17.547 -21.484 3.18 1 92.44 120 ASP B N 1
ATOM 2697 C CA . ASP B 1 120 ? -17.641 -22.938 3.232 1 92.44 120 ASP B CA 1
ATOM 2698 C C . ASP B 1 120 ? -16.281 -23.594 3.041 1 92.44 120 ASP B C 1
ATOM 2700 O O . ASP B 1 120 ? -15.922 -24.516 3.762 1 92.44 120 ASP B O 1
ATOM 2704 N N . ASN B 1 121 ? -15.555 -23.109 2.057 1 93.06 121 ASN B N 1
ATOM 2705 C CA . ASN B 1 121 ? -14.227 -23.656 1.777 1 93.06 121 ASN B CA 1
ATOM 2706 C C . ASN B 1 121 ? -13.289 -23.484 2.969 1 93.06 121 ASN B C 1
ATOM 2708 O O . ASN B 1 121 ? -12.539 -24.406 3.314 1 93.06 121 ASN B O 1
ATOM 2712 N N . ILE B 1 122 ? -13.336 -22.281 3.525 1 91.31 122 ILE B N 1
ATOM 2713 C CA . ILE B 1 122 ? -12.492 -22 4.68 1 91.31 122 ILE B CA 1
ATOM 2714 C C . ILE B 1 122 ? -12.867 -22.938 5.832 1 91.31 122 ILE B C 1
ATOM 2716 O O . ILE B 1 122 ? -11.992 -23.516 6.469 1 91.31 122 ILE B O 1
ATOM 2720 N N . GLN B 1 123 ? -14.109 -23.047 6.121 1 90.12 123 GLN B N 1
ATOM 2721 C CA . GLN B 1 123 ? -14.586 -23.922 7.191 1 90.12 123 GLN B CA 1
ATOM 2722 C C . GLN B 1 123 ? -14.164 -25.375 6.953 1 90.12 123 GLN B C 1
ATOM 2724 O O . GLN B 1 123 ? -13.695 -26.047 7.867 1 90.12 123 GLN B O 1
ATOM 2729 N N . GLU B 1 124 ? -14.312 -25.812 5.809 1 91.88 124 GLU B N 1
ATOM 2730 C CA . GLU B 1 124 ? -14.023 -27.203 5.457 1 91.88 124 GLU B CA 1
ATOM 2731 C C . GLU B 1 124 ? -12.531 -27.484 5.527 1 91.88 124 GLU B C 1
ATOM 2733 O O . GLU B 1 124 ? -12.117 -28.578 5.926 1 91.88 124 GLU B O 1
ATOM 2738 N N . THR B 1 125 ? -11.734 -26.547 5.102 1 90.62 125 THR B N 1
ATOM 2739 C CA . THR B 1 125 ? -10.305 -26.781 4.902 1 90.62 125 THR B CA 1
ATOM 2740 C C . THR B 1 125 ? -9.516 -26.422 6.152 1 90.62 125 THR B C 1
ATOM 2742 O O . THR B 1 125 ? -8.586 -27.125 6.539 1 90.62 125 THR B O 1
ATOM 2745 N N . LEU B 1 126 ? -9.844 -25.281 6.75 1 87.75 126 LEU B N 1
ATOM 2746 C CA . LEU B 1 126 ? -9.016 -24.766 7.84 1 87.75 126 LEU B CA 1
ATOM 2747 C C . LEU B 1 126 ? -9.688 -25 9.188 1 87.75 126 LEU B C 1
ATOM 2749 O O . LEU B 1 126 ? -9.039 -24.922 10.234 1 87.75 126 LEU B O 1
ATOM 2753 N N . GLY B 1 127 ? -10.914 -25.422 9.188 1 83.88 127 GLY B N 1
ATOM 2754 C CA . GLY B 1 127 ? -11.609 -25.734 10.422 1 83.88 127 GLY B CA 1
ATOM 2755 C C . GLY B 1 127 ? -12.422 -24.562 10.961 1 83.88 127 GLY B C 1
ATOM 2756 O O . GLY B 1 127 ? -13.242 -24 10.242 1 83.88 127 GLY B O 1
ATOM 2757 N N . ALA B 1 128 ? -11.953 -24 12.18 1 79.62 128 ALA B N 1
ATOM 2758 C CA . ALA B 1 128 ? -12.773 -23.016 12.883 1 79.62 128 ALA B CA 1
ATOM 2759 C C . ALA B 1 128 ? -12.836 -21.703 12.117 1 79.62 128 ALA B C 1
ATOM 2761 O O . ALA B 1 128 ? -11.805 -21.172 11.688 1 79.62 128 ALA B O 1
ATOM 2762 N N . PHE B 1 129 ? -14.031 -21.359 11.844 1 83.06 129 PHE B N 1
ATOM 2763 C CA . PHE B 1 129 ? -14.336 -20.141 11.109 1 83.06 129 PHE B CA 1
ATOM 2764 C C . PHE B 1 129 ? -15.531 -19.422 11.719 1 83.06 129 PHE B C 1
ATOM 2766 O O . PHE B 1 129 ? -16.547 -20.062 12.039 1 83.06 129 PHE B O 1
ATOM 2773 N N . GLU B 1 130 ? -15.266 -18.234 12.109 1 84.56 130 GLU B N 1
ATOM 2774 C CA . GLU B 1 130 ? -16.375 -17.391 12.57 1 84.56 130 GLU B CA 1
ATOM 2775 C C . GLU B 1 130 ? -16.516 -16.141 11.703 1 84.56 130 GLU B C 1
ATOM 2777 O O . GLU B 1 130 ? -15.57 -15.375 11.547 1 84.56 130 GLU B O 1
ATOM 2782 N N . LEU B 1 131 ? -17.719 -16.047 11.141 1 81.81 131 LEU B N 1
ATOM 2783 C CA . LEU B 1 131 ? -18.016 -14.836 10.398 1 81.81 131 LEU B CA 1
ATOM 2784 C C . LEU B 1 131 ? -18.344 -13.68 11.336 1 81.81 131 LEU B C 1
ATOM 2786 O O . LEU B 1 131 ? -19.25 -13.789 12.164 1 81.81 131 LEU B O 1
ATOM 2790 N N . LEU B 1 132 ? -17.641 -12.641 11.266 1 74.94 132 LEU B N 1
ATOM 2791 C CA . LEU B 1 132 ? -17.828 -11.531 12.195 1 74.94 132 LEU B CA 1
ATOM 2792 C C . LEU B 1 132 ? -18.766 -10.484 11.617 1 74.94 132 LEU B C 1
ATOM 2794 O O . LEU B 1 132 ? -19.672 -10.016 12.305 1 74.94 132 LEU B O 1
ATOM 2798 N N . SER B 1 133 ? -18.594 -10.125 10.344 1 75.56 133 SER B N 1
ATOM 2799 C CA . SER B 1 133 ? -19.438 -9.102 9.734 1 75.56 133 SER B CA 1
ATOM 2800 C C . SER B 1 133 ? -19.422 -9.203 8.211 1 75.56 133 SER B C 1
ATOM 2802 O O . SER B 1 133 ? -18.438 -9.672 7.633 1 75.56 133 SER B O 1
ATOM 2804 N N . VAL B 1 134 ? -20.625 -8.938 7.66 1 76.69 134 VAL B N 1
ATOM 2805 C CA . VAL B 1 134 ? -20.75 -8.797 6.211 1 76.69 134 VAL B CA 1
ATOM 2806 C C . VAL B 1 134 ? -21.406 -7.461 5.883 1 76.69 134 VAL B C 1
ATOM 2808 O O . VAL B 1 134 ? -22.484 -7.145 6.422 1 76.69 134 VAL B O 1
ATOM 2811 N N . ASN B 1 135 ? -20.656 -6.688 5.191 1 73.25 135 ASN B N 1
ATOM 2812 C CA . ASN B 1 135 ? -21.188 -5.383 4.805 1 73.25 135 ASN B CA 1
ATOM 2813 C C . ASN B 1 135 ? -21.141 -5.184 3.293 1 73.25 135 ASN B C 1
ATOM 2815 O O . ASN B 1 135 ? -20.219 -5.676 2.627 1 73.25 135 ASN B O 1
ATOM 2819 N N . GLN B 1 136 ? -22.234 -4.586 2.857 1 72.44 136 GLN B N 1
ATOM 2820 C CA . GLN B 1 136 ? -22.188 -4.168 1.46 1 72.44 136 GLN B CA 1
ATOM 2821 C C . GLN B 1 136 ? -21.344 -2.9 1.291 1 72.44 136 GLN B C 1
ATOM 2823 O O . GLN B 1 136 ? -21.484 -1.958 2.074 1 72.44 136 GLN B O 1
ATOM 2828 N N . ILE B 1 137 ? -20.422 -3.049 0.347 1 68.62 137 ILE B N 1
ATOM 2829 C CA . ILE B 1 137 ? -19.562 -1.888 0.163 1 68.62 137 ILE B CA 1
ATOM 2830 C C . ILE B 1 137 ? -19.562 -1.464 -1.304 1 68.62 137 ILE B C 1
ATOM 2832 O O . ILE B 1 137 ? -19.797 -2.287 -2.193 1 68.62 137 ILE B O 1
ATOM 2836 N N . ASP B 1 138 ? -19.375 -0.122 -1.453 1 67.12 138 ASP B N 1
ATOM 2837 C CA . ASP B 1 138 ? -19.328 0.406 -2.812 1 67.12 138 ASP B CA 1
ATOM 2838 C C . ASP B 1 138 ? -17.891 0.422 -3.342 1 67.12 138 ASP B C 1
ATOM 2840 O O . ASP B 1 138 ? -17.672 0.359 -4.551 1 67.12 138 ASP B O 1
ATOM 2844 N N . GLU B 1 139 ? -16.969 0.463 -2.449 1 67.25 139 GLU B N 1
ATOM 2845 C CA . GLU B 1 139 ? -15.555 0.51 -2.832 1 67.25 139 GLU B CA 1
ATOM 2846 C C . GLU B 1 139 ? -14.766 -0.596 -2.143 1 67.25 139 GLU B C 1
ATOM 2848 O O . GLU B 1 139 ? -14.781 -0.713 -0.916 1 67.25 139 GLU B O 1
ATOM 2853 N N . PRO B 1 140 ? -14.18 -1.392 -3.074 1 69.88 140 PRO B N 1
ATOM 2854 C CA . PRO B 1 140 ? -13.391 -2.459 -2.451 1 69.88 140 PRO B CA 1
ATOM 2855 C C . PRO B 1 140 ? -12.258 -1.922 -1.589 1 69.88 140 PRO B C 1
ATOM 2857 O O . PRO B 1 140 ? -11.695 -0.866 -1.889 1 69.88 140 PRO B O 1
ATOM 2860 N N . GLY B 1 141 ? -12.109 -2.379 -0.446 1 66.06 141 GLY B N 1
ATOM 2861 C CA . GLY B 1 141 ? -10.953 -2.014 0.36 1 66.06 141 GLY B CA 1
ATOM 2862 C C . GLY B 1 141 ? -9.633 -2.227 -0.357 1 66.06 141 GLY B C 1
ATOM 2863 O O . GLY B 1 141 ? -9.586 -2.867 -1.41 1 66.06 141 GLY B O 1
ATOM 2864 N N . GLU B 1 142 ? -8.531 -1.551 0.124 1 68.75 142 GLU B N 1
ATOM 2865 C CA . GLU B 1 142 ? -7.199 -1.707 -0.453 1 68.75 142 GLU B CA 1
ATOM 2866 C C . GLU B 1 142 ? -6.684 -3.133 -0.276 1 68.75 142 GLU B C 1
ATOM 2868 O O . GLU B 1 142 ? -6.887 -3.746 0.774 1 68.75 142 GLU B O 1
ATOM 2873 N N . PRO B 1 143 ? -6.094 -3.693 -1.431 1 75 143 PRO B N 1
ATOM 2874 C CA . PRO B 1 143 ? -5.508 -5.027 -1.287 1 75 143 PRO B CA 1
ATOM 2875 C C . PRO B 1 143 ? -4.336 -5.055 -0.308 1 75 143 PRO B C 1
ATOM 2877 O O . PRO B 1 143 ? -3.297 -4.441 -0.566 1 75 143 PRO B O 1
ATOM 2880 N N . LEU B 1 144 ? -4.395 -5.914 0.666 1 73.38 144 LEU B N 1
ATOM 2881 C CA . LEU B 1 144 ? -3.396 -6.102 1.715 1 73.38 144 LEU B CA 1
ATOM 2882 C C . LEU B 1 144 ? -2.625 -4.809 1.97 1 73.38 144 LEU B C 1
ATOM 2884 O O . LEU B 1 144 ? -1.74 -4.449 1.19 1 73.38 144 LEU B O 1
ATOM 2888 N N . ASP B 1 145 ? -2.531 -4.004 3.09 1 54.34 145 ASP B N 1
ATOM 2889 C CA . ASP B 1 145 ? -1.89 -2.904 3.807 1 54.34 145 ASP B CA 1
ATOM 2890 C C . ASP B 1 145 ? -1.61 -1.729 2.875 1 54.34 145 ASP B C 1
ATOM 2892 O O . ASP B 1 145 ? -0.743 -0.899 3.156 1 54.34 145 ASP B O 1
ATOM 2896 N N . SER B 1 146 ? -1.889 -1.93 1.57 1 49.06 146 SER B N 1
ATOM 2897 C CA . SER B 1 146 ? -1.653 -0.649 0.912 1 49.06 146 SER B CA 1
ATOM 2898 C C . SER B 1 146 ? -1.992 0.518 1.833 1 49.06 146 SER B C 1
ATOM 2900 O O . SER B 1 146 ? -1.516 1.636 1.629 1 49.06 146 SER B O 1
ATOM 2902 N N . GLY B 1 147 ? -2.865 0.231 2.787 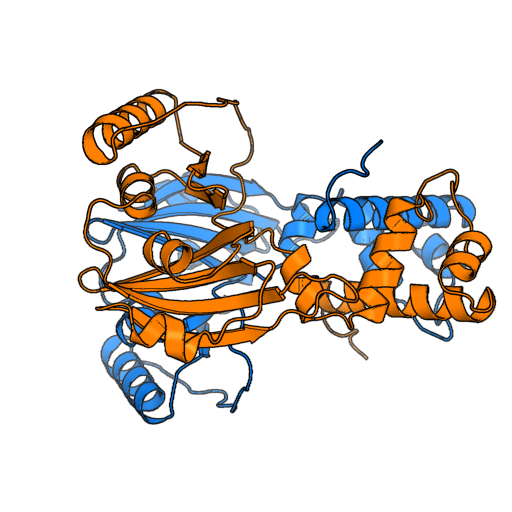1 46.97 147 GLY B N 1
ATOM 2903 C CA . GLY B 1 147 ? -3.355 1.232 3.721 1 46.97 147 GLY B CA 1
ATOM 2904 C C . GLY B 1 147 ? -2.283 1.743 4.664 1 46.97 147 GLY B C 1
ATOM 2905 O O . GLY B 1 147 ? -2.584 2.451 5.629 1 46.97 147 GLY B O 1
ATOM 2906 N N . ARG B 1 148 ? -1.151 1.229 4.457 1 48.81 148 ARG B N 1
ATOM 2907 C CA . ARG B 1 148 ? -0.134 1.42 5.484 1 48.81 148 ARG B CA 1
ATOM 2908 C C . ARG B 1 148 ? 0.445 2.83 5.426 1 48.81 148 ARG B C 1
ATOM 2910 O O . ARG B 1 148 ? 1.658 3.012 5.539 1 48.81 148 ARG B O 1
ATOM 2917 N N . LEU B 1 149 ? -0.514 3.645 5.098 1 52.84 149 LEU B N 1
ATOM 2918 C CA . LEU B 1 149 ? -0.05 5.023 5.223 1 52.84 149 LEU B CA 1
ATOM 2919 C C . LEU B 1 149 ? 0.741 5.215 6.512 1 52.84 149 LEU B C 1
ATOM 2921 O O . LEU B 1 149 ? 1.807 5.836 6.504 1 52.84 149 LEU B O 1
ATOM 2925 N N . THR B 1 150 ? 0.172 4.586 7.516 1 49.16 150 THR B N 1
ATOM 2926 C CA . THR B 1 150 ? 0.847 4.73 8.797 1 49.16 150 THR B CA 1
ATOM 2927 C C . THR B 1 150 ? 2.223 4.074 8.766 1 49.16 150 THR B C 1
ATOM 2929 O O . THR B 1 150 ? 3.193 4.625 9.281 1 49.16 150 THR B O 1
ATOM 2932 N N . GLU B 1 151 ? 2.227 3.02 8.188 1 49.34 151 GLU B N 1
ATOM 2933 C CA . GLU B 1 151 ? 3.498 2.303 8.164 1 49.34 151 GLU B CA 1
ATOM 2934 C C . GLU B 1 151 ? 4.539 3.057 7.344 1 49.34 151 GLU B C 1
ATOM 2936 O O . GLU B 1 151 ? 5.715 3.111 7.715 1 49.34 151 GLU B O 1
ATOM 2941 N N . VAL B 1 152 ? 4.047 3.516 6.266 1 53.56 152 VAL B N 1
ATOM 2942 C CA . VAL B 1 152 ? 4.953 4.324 5.457 1 53.56 152 VAL B CA 1
ATOM 2943 C C . VAL B 1 152 ? 5.453 5.516 6.273 1 53.56 152 VAL B C 1
ATOM 2945 O O . VAL B 1 152 ? 6.645 5.832 6.254 1 53.56 152 VAL B O 1
ATOM 2948 N N . LEU B 1 153 ? 4.57 6 7.059 1 59.44 153 LEU B N 1
ATOM 2949 C CA . LEU B 1 153 ? 4.93 7.18 7.836 1 59.44 153 LEU B CA 1
ATOM 2950 C C . LEU B 1 153 ? 5.922 6.824 8.938 1 59.44 153 LEU B C 1
ATOM 2952 O O . LEU B 1 153 ? 6.867 7.574 9.195 1 59.44 153 LEU B O 1
ATOM 2956 N N . VAL B 1 154 ? 5.738 5.691 9.523 1 53.12 154 VAL B N 1
ATOM 2957 C CA . VAL B 1 154 ? 6.582 5.285 10.641 1 53.12 154 VAL B CA 1
ATOM 2958 C C . VAL B 1 154 ? 8.008 5.043 10.148 1 53.12 154 VAL B C 1
ATOM 2960 O O . VAL B 1 154 ? 8.977 5.281 10.883 1 53.12 154 VAL B O 1
ATOM 2963 N N . THR B 1 155 ? 8.07 4.711 8.891 1 52.81 155 THR B N 1
ATOM 2964 C CA . THR B 1 155 ? 9.391 4.395 8.359 1 52.81 155 THR B CA 1
ATOM 2965 C C . THR B 1 155 ? 10.055 5.641 7.773 1 52.81 155 THR B C 1
ATOM 2967 O O . THR B 1 155 ? 11.281 5.715 7.68 1 52.81 155 THR B O 1
ATOM 2970 N N . LYS B 1 156 ? 9.266 6.48 7.402 1 59.66 156 LYS B N 1
ATOM 2971 C CA . LYS B 1 156 ? 9.82 7.59 6.633 1 59.66 156 LYS B CA 1
ATOM 2972 C C . LYS B 1 156 ? 9.945 8.852 7.488 1 59.66 156 LYS B C 1
ATOM 2974 O O . LYS B 1 156 ? 10.742 9.734 7.188 1 59.66 156 LYS B O 1
ATOM 2979 N N . LEU B 1 157 ? 9.195 8.914 8.633 1 69.81 157 LEU B N 1
ATOM 2980 C CA . LEU B 1 157 ? 9.281 10.062 9.531 1 69.81 157 LEU B CA 1
ATOM 2981 C C . LEU B 1 157 ? 10.086 9.727 10.773 1 69.81 157 LEU B C 1
ATOM 2983 O O . LEU B 1 157 ? 9.977 8.625 11.312 1 69.81 157 LEU B O 1
ATOM 2987 N N . PRO B 1 158 ? 11.047 10.664 11.164 1 70.12 158 PRO B N 1
ATOM 2988 C CA . PRO B 1 158 ? 11.68 10.477 12.477 1 70.12 158 PRO B CA 1
ATOM 2989 C C . PRO B 1 158 ? 10.664 10.234 13.594 1 70.12 158 PRO B C 1
ATOM 2991 O O . PRO B 1 158 ? 9.578 10.82 13.586 1 70.12 158 PRO B O 1
ATOM 2994 N N . GLU B 1 159 ? 11.109 9.445 14.586 1 70.81 159 GLU B N 1
ATOM 2995 C CA . GLU B 1 159 ? 10.25 9.055 15.695 1 70.81 159 GLU B CA 1
ATOM 2996 C C . GLU B 1 159 ? 9.664 10.273 16.406 1 70.81 159 GLU B C 1
ATOM 2998 O O . GLU B 1 159 ? 8.484 10.281 16.766 1 70.81 159 GLU B O 1
ATOM 3003 N N . GLU B 1 160 ? 10.477 11.242 16.625 1 80.19 160 GLU B N 1
ATOM 3004 C CA . GLU B 1 160 ? 10.023 12.438 17.328 1 80.19 160 GLU B CA 1
ATOM 3005 C C . GLU B 1 160 ? 8.922 13.156 16.547 1 80.19 160 GLU B C 1
ATOM 3007 O O . GLU B 1 160 ? 7.984 13.695 17.141 1 80.19 160 GLU B O 1
ATOM 3012 N N . GLN B 1 161 ? 9.07 13.102 15.273 1 84.94 161 GLN B N 1
ATOM 3013 C CA . GLN B 1 161 ? 8.078 13.75 14.43 1 84.94 161 GLN B CA 1
ATOM 3014 C C . GLN B 1 161 ? 6.762 12.977 14.438 1 84.94 161 GLN B C 1
ATOM 3016 O O . GLN B 1 161 ? 5.684 13.57 14.477 1 84.94 161 GLN B O 1
ATOM 3021 N N . LEU B 1 162 ? 6.902 11.695 14.391 1 78.12 162 LEU B N 1
ATOM 3022 C CA . LEU B 1 162 ? 5.711 10.859 14.492 1 78.12 162 LEU B CA 1
ATOM 3023 C C . LEU B 1 162 ? 4.977 11.109 15.805 1 78.12 162 LEU B C 1
ATOM 3025 O O . LEU B 1 162 ? 3.754 11.266 15.812 1 78.12 162 LEU B O 1
ATOM 3029 N N . ALA B 1 163 ? 5.75 11.195 16.859 1 80.44 163 ALA B N 1
ATOM 3030 C CA . ALA B 1 163 ? 5.18 11.406 18.188 1 80.44 163 ALA B CA 1
ATOM 3031 C C . ALA B 1 163 ? 4.453 12.75 18.25 1 80.44 163 ALA B C 1
ATOM 3033 O O . ALA B 1 163 ? 3.346 12.828 18.797 1 80.44 163 ALA B O 1
ATOM 3034 N N . ILE B 1 164 ? 5.051 13.727 17.766 1 89.88 164 ILE B N 1
ATOM 3035 C CA . ILE B 1 164 ? 4.484 15.07 17.812 1 89.88 164 ILE B CA 1
ATOM 3036 C C . ILE B 1 164 ? 3.186 15.109 17.016 1 89.88 164 ILE B C 1
ATOM 3038 O O . ILE B 1 164 ? 2.178 15.648 17.469 1 89.88 164 ILE B O 1
ATOM 3042 N N . LEU B 1 165 ? 3.197 14.508 15.766 1 89.38 165 LEU B N 1
ATOM 3043 C CA . LEU B 1 165 ? 2.018 14.5 14.906 1 89.38 165 LEU B CA 1
ATOM 3044 C C . LEU B 1 165 ? 0.875 13.727 15.562 1 89.38 165 LEU B C 1
ATOM 3046 O O . LEU B 1 165 ? -0.26 14.203 15.602 1 89.38 165 LEU B O 1
ATOM 3050 N N . GLU B 1 166 ? 1.237 12.586 16.062 1 84.5 166 GLU B N 1
ATOM 3051 C CA . GLU B 1 166 ? 0.23 11.727 16.672 1 84.5 166 GLU B CA 1
ATOM 3052 C C . GLU B 1 166 ? -0.371 12.391 17.922 1 84.5 166 GLU B C 1
ATOM 3054 O O . GLU B 1 166 ? -1.59 12.391 18.094 1 84.5 166 GLU B O 1
ATOM 3059 N N . THR B 1 167 ? 0.446 12.961 18.766 1 89.06 167 THR B N 1
ATOM 3060 C CA . THR B 1 167 ? -0.017 13.641 19.984 1 89.06 167 THR B CA 1
ATOM 3061 C C . THR B 1 167 ? -0.9 14.828 19.625 1 89.06 167 THR B C 1
ATOM 3063 O O . THR B 1 167 ? -1.986 14.992 20.188 1 89.06 167 THR B O 1
ATOM 3066 N N . ALA B 1 168 ? -0.419 15.641 18.719 1 94 168 ALA B N 1
ATOM 3067 C CA . ALA B 1 168 ? -1.194 16.797 18.297 1 94 168 ALA B CA 1
ATOM 3068 C C . ALA B 1 168 ? -2.562 16.391 17.766 1 94 168 ALA B C 1
ATOM 3070 O O . ALA B 1 168 ? -3.578 17 18.094 1 94 168 ALA B O 1
ATOM 3071 N N . TYR B 1 169 ? -2.561 15.289 16.969 1 90.94 169 TYR B N 1
ATOM 3072 C CA . TYR B 1 169 ? -3.805 14.773 16.406 1 90.94 169 TYR B CA 1
ATOM 3073 C C . TYR B 1 169 ? -4.738 14.289 17.516 1 90.94 169 TYR B C 1
ATOM 3075 O O . TYR B 1 169 ? -5.891 14.727 17.594 1 90.94 169 TYR B O 1
ATOM 3083 N N . ASN B 1 170 ? -4.215 13.508 18.406 1 87.62 170 ASN B N 1
ATOM 3084 C CA . ASN B 1 170 ? -5.027 12.883 19.438 1 87.62 170 ASN B CA 1
ATOM 3085 C C . ASN B 1 170 ? -5.539 13.914 20.453 1 87.62 170 ASN B C 1
ATOM 3087 O O . ASN B 1 170 ? -6.637 13.766 20.984 1 87.62 170 ASN B O 1
ATOM 3091 N N . ARG B 1 171 ? -4.785 15 20.625 1 92.12 171 ARG B N 1
ATOM 3092 C CA . ARG B 1 171 ? -5.156 16.031 21.594 1 92.12 171 ARG B CA 1
ATOM 3093 C C . ARG B 1 171 ? -6.105 17.047 20.969 1 92.12 171 ARG B C 1
ATOM 3095 O O . ARG B 1 171 ? -6.582 17.969 21.641 1 92.12 171 ARG B O 1
ATOM 3102 N N . GLY B 1 172 ? -6.352 16.906 19.703 1 94.5 172 GLY B N 1
ATOM 3103 C CA . GLY B 1 172 ? -7.332 17.75 19.031 1 94.5 172 GLY B CA 1
ATOM 3104 C C . GLY B 1 172 ? -6.75 19.062 18.531 1 94.5 172 GLY B C 1
ATOM 3105 O O . GLY B 1 172 ? -7.461 20.062 18.422 1 94.5 172 GLY B O 1
ATOM 3106 N N . TYR B 1 173 ? -5.449 19.141 18.312 1 95 173 TYR B N 1
ATOM 3107 C CA . TYR B 1 173 ? -4.801 20.328 17.766 1 95 173 TYR B CA 1
ATOM 3108 C C . TYR B 1 173 ? -5.379 20.703 16.406 1 95 173 TYR B C 1
ATOM 3110 O O . TYR B 1 173 ? -5.477 21.875 16.078 1 95 173 TYR B O 1
ATOM 3118 N N . PHE B 1 174 ? -5.793 19.75 15.664 1 95 174 PHE B N 1
ATOM 3119 C CA . PHE B 1 174 ? -6.227 19.969 14.289 1 95 174 PHE B CA 1
ATOM 3120 C C . PHE B 1 174 ? -7.746 20.078 14.211 1 95 174 PHE B C 1
ATOM 3122 O O . PHE B 1 174 ? -8.305 20.234 13.125 1 95 174 PHE B O 1
ATOM 3129 N N . GLU B 1 175 ? -8.391 20.047 15.344 1 93.62 175 GLU B N 1
ATOM 3130 C CA . GLU B 1 175 ? -9.844 20.172 15.359 1 93.62 175 GLU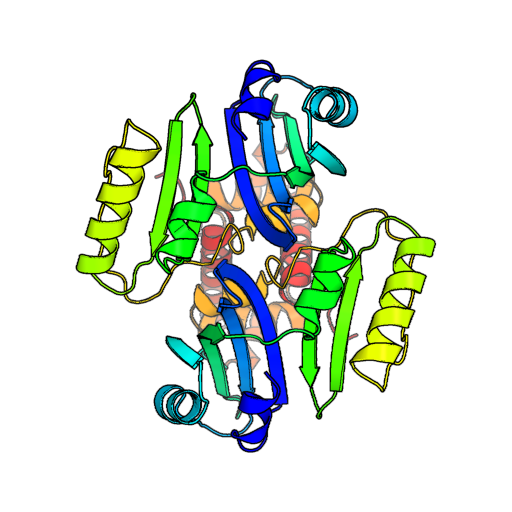 B CA 1
ATOM 3131 C C . GLU B 1 175 ? -10.281 21.609 15.117 1 93.62 175 GLU B C 1
ATOM 3133 O O . GLU B 1 175 ? -9.531 22.547 15.398 1 93.62 175 GLU B O 1
ATOM 3138 N N . VAL B 1 176 ? -11.391 21.734 14.547 1 91.19 176 VAL B N 1
ATOM 3139 C CA . VAL B 1 176 ? -12.039 23.031 14.383 1 91.19 176 VAL B CA 1
ATOM 3140 C C . VAL B 1 176 ? -13.391 23.031 15.094 1 91.19 176 VAL B C 1
ATOM 3142 O O . VAL B 1 176 ? -14.344 22.391 14.633 1 91.19 176 VAL B O 1
ATOM 3145 N N . PRO B 1 177 ? -13.539 23.859 16.203 1 91.81 177 PRO B N 1
ATOM 3146 C CA . PRO B 1 177 ? -12.477 24.656 16.828 1 91.81 177 PRO B CA 1
ATOM 3147 C C . PRO B 1 177 ? -11.422 23.781 17.516 1 91.81 177 PRO B C 1
ATOM 3149 O O . PRO B 1 177 ? -11.68 22.609 17.812 1 91.81 177 PRO B O 1
ATOM 3152 N N . ARG B 1 178 ? -10.188 24.391 17.734 1 92.12 178 ARG B N 1
ATOM 3153 C CA . ARG B 1 178 ? -9.055 23.703 18.328 1 92.12 178 ARG B CA 1
ATOM 3154 C C . ARG B 1 178 ? -9.391 23.25 19.75 1 92.12 178 ARG B C 1
ATOM 3156 O O . ARG B 1 178 ? -9.984 24 20.531 1 92.12 178 ARG B O 1
ATOM 3163 N N . GLU B 1 179 ? -8.984 22 20.062 1 94.38 179 GLU B N 1
ATOM 3164 C CA . GLU B 1 179 ? -9.203 21.453 21.406 1 94.38 179 GLU B CA 1
ATOM 3165 C C . GLU B 1 179 ? -7.949 21.578 22.25 1 94.38 179 GLU B C 1
ATOM 3167 O O . GLU B 1 179 ? -8.031 21.594 23.484 1 94.38 179 GLU B O 1
ATOM 3172 N N . ALA B 1 180 ? -6.84 21.562 21.641 1 94.19 180 ALA B N 1
ATOM 3173 C CA . ALA B 1 180 ? -5.559 21.75 22.312 1 94.19 180 ALA B CA 1
ATOM 3174 C C . ALA B 1 180 ? -4.684 22.75 21.562 1 94.19 180 ALA B C 1
ATOM 3176 O O . ALA B 1 180 ? -4.629 22.734 20.328 1 94.19 180 ALA B O 1
ATOM 3177 N N . SER B 1 181 ? -4.055 23.578 22.25 1 93.44 181 SER B N 1
ATOM 3178 C CA . SER B 1 181 ? -3.146 24.562 21.656 1 93.44 181 SER B CA 1
ATOM 3179 C C . SER B 1 181 ? -1.729 24.016 21.562 1 93.44 181 SER B C 1
ATOM 3181 O O . SER B 1 181 ? -1.433 22.938 22.094 1 93.44 181 SER B O 1
ATOM 3183 N N . ALA B 1 182 ? -0.942 24.797 20.797 1 91.75 182 ALA B N 1
ATOM 3184 C CA . ALA B 1 182 ? 0.469 24.438 20.719 1 91.75 182 ALA B CA 1
ATOM 3185 C C . ALA B 1 182 ? 1.112 24.422 22.094 1 91.75 182 ALA B C 1
ATOM 3187 O O . ALA B 1 182 ? 1.998 23.609 22.375 1 91.75 182 ALA B O 1
ATOM 3188 N N . THR B 1 183 ? 0.624 25.312 22.938 1 94.31 183 THR B N 1
ATOM 3189 C CA . THR B 1 183 ? 1.115 25.391 24.312 1 94.31 183 THR B CA 1
ATOM 3190 C C . THR B 1 183 ? 0.784 24.109 25.062 1 94.31 183 THR B C 1
ATOM 3192 O O . THR B 1 183 ? 1.626 23.578 25.797 1 94.31 183 THR B O 1
ATOM 3195 N N . ASP B 1 184 ? -0.396 23.625 24.906 1 95.38 184 ASP B N 1
ATOM 3196 C CA . ASP B 1 184 ? -0.83 22.391 25.562 1 95.38 184 ASP B CA 1
ATOM 3197 C C . ASP B 1 184 ? 0.061 21.219 25.156 1 95.38 184 ASP B C 1
ATOM 3199 O O . ASP B 1 184 ? 0.474 20.438 26 1 95.38 184 ASP B O 1
ATOM 3203 N N . ILE B 1 185 ? 0.349 21.141 23.844 1 93.88 185 ILE B N 1
ATOM 3204 C CA . ILE B 1 185 ? 1.166 20.047 23.328 1 93.88 185 ILE B CA 1
ATOM 3205 C C . ILE B 1 185 ? 2.605 20.203 23.812 1 93.88 185 ILE B C 1
ATOM 3207 O O . ILE B 1 185 ? 3.25 19.219 24.188 1 93.88 185 ILE B O 1
ATOM 3211 N N . ALA B 1 186 ? 3.092 21.453 23.906 1 95.38 186 ALA B N 1
ATOM 3212 C CA . ALA B 1 186 ? 4.453 21.75 24.328 1 95.38 186 ALA B CA 1
ATOM 3213 C C . ALA B 1 186 ? 4.684 21.281 25.766 1 95.38 186 ALA B C 1
ATOM 3215 O O . ALA B 1 186 ? 5.746 20.75 26.094 1 95.38 186 ALA B O 1
ATOM 3216 N N . GLU B 1 187 ? 3.721 21.5 26.531 1 94.38 187 GLU B N 1
ATOM 3217 C CA . GLU B 1 187 ? 3.803 21.109 27.938 1 94.38 187 GLU B CA 1
ATOM 3218 C C . GLU B 1 187 ? 3.98 19.609 28.078 1 94.38 187 GLU B C 1
ATOM 3220 O O . GLU B 1 187 ? 4.699 19.141 28.969 1 94.38 187 GLU B O 1
ATOM 3225 N N . GLU B 1 188 ? 3.361 18.922 27.219 1 89.88 188 GLU B N 1
ATOM 3226 C CA . GLU B 1 188 ? 3.463 17.469 27.266 1 89.88 188 GLU B CA 1
ATOM 3227 C C . GLU B 1 188 ? 4.875 17 26.938 1 89.88 188 GLU B C 1
ATOM 3229 O O . GLU B 1 188 ? 5.324 15.969 27.438 1 89.88 188 GLU B O 1
ATOM 3234 N N . PHE B 1 189 ? 5.5 17.688 26.094 1 91.62 189 PHE B N 1
ATOM 3235 C CA . PHE B 1 189 ? 6.84 17.312 25.656 1 91.62 189 PHE B CA 1
ATOM 3236 C C . PHE B 1 189 ? 7.895 18.094 26.438 1 91.62 189 PHE B C 1
ATOM 3238 O O . PHE B 1 189 ? 9.094 17.906 26.219 1 91.62 189 PHE B O 1
ATOM 3245 N N . ASP B 1 190 ? 7.473 18.984 27.359 1 93.5 190 ASP B N 1
ATOM 3246 C CA . ASP B 1 190 ? 8.344 19.797 28.203 1 93.5 190 ASP B CA 1
ATOM 3247 C C . ASP B 1 190 ? 9.273 20.672 27.359 1 93.5 190 ASP B C 1
ATOM 3249 O O . ASP B 1 190 ? 10.492 20.656 27.562 1 93.5 190 ASP B O 1
ATOM 3253 N N . ILE B 1 191 ? 8.719 21.359 26.359 1 95 191 ILE B N 1
ATOM 3254 C CA . ILE B 1 191 ? 9.461 22.297 25.531 1 95 191 ILE B CA 1
ATOM 3255 C C . ILE B 1 191 ? 8.664 23.594 25.375 1 95 191 ILE B C 1
ATOM 3257 O O . ILE B 1 191 ? 7.508 23.672 25.781 1 95 191 ILE B O 1
ATOM 3261 N N . ALA B 1 192 ? 9.336 24.562 24.906 1 95.75 192 ALA B N 1
ATOM 3262 C CA . ALA B 1 192 ? 8.688 25.844 24.688 1 95.75 192 ALA B CA 1
ATOM 3263 C C . ALA B 1 192 ? 7.676 25.766 23.547 1 95.75 192 ALA B C 1
ATOM 3265 O O . ALA B 1 192 ? 7.848 24.969 22.609 1 95.75 192 ALA B O 1
ATOM 3266 N N . GLN B 1 193 ? 6.676 26.516 23.703 1 95.12 193 GLN B N 1
ATOM 3267 C CA . GLN B 1 193 ? 5.609 26.578 22.703 1 95.12 193 GLN B CA 1
ATOM 3268 C C . GLN B 1 193 ? 6.176 26.859 21.312 1 95.12 193 GLN B C 1
ATOM 3270 O O . GLN B 1 193 ? 5.758 26.234 20.328 1 95.12 193 GLN B O 1
ATOM 3275 N N . SER B 1 194 ? 7.074 27.844 21.219 1 93.94 194 SER B N 1
ATOM 3276 C CA . SER B 1 194 ? 7.66 28.203 19.938 1 93.94 194 SER B CA 1
ATOM 3277 C C . SER B 1 194 ? 8.398 27.016 19.312 1 93.94 194 SER B C 1
ATOM 3279 O O . SER B 1 194 ? 8.266 26.766 18.109 1 93.94 194 SER B O 1
ATOM 3281 N N . THR B 1 195 ? 9.117 26.312 20.047 1 94.12 195 THR B N 1
ATOM 3282 C CA . THR B 1 195 ? 9.836 25.125 19.609 1 94.12 195 THR B CA 1
ATOM 3283 C C . THR B 1 195 ? 8.859 24.047 19.141 1 94.12 195 THR B C 1
ATOM 3285 O O . THR B 1 195 ? 9.07 23.422 18.094 1 94.12 195 THR B O 1
ATOM 3288 N N . MET B 1 196 ? 7.816 23.859 19.875 1 94.31 196 MET B N 1
ATOM 3289 C CA . MET B 1 196 ? 6.801 22.875 19.531 1 94.31 196 MET B CA 1
ATOM 3290 C C . MET B 1 196 ? 6.16 23.203 18.188 1 94.31 196 MET B C 1
ATOM 3292 O O . MET B 1 196 ? 5.996 22.312 17.344 1 94.31 196 MET B O 1
ATOM 3296 N N . SER B 1 197 ? 5.824 24.422 18.047 1 93.56 197 SER B N 1
ATOM 3297 C CA . SER B 1 197 ? 5.191 24.844 16.797 1 93.56 197 SER B CA 1
ATOM 3298 C C . SER B 1 197 ? 6.098 24.594 15.594 1 93.56 197 SER B C 1
ATOM 3300 O O . SER B 1 197 ? 5.641 24.125 14.547 1 93.56 197 SER B O 1
ATOM 3302 N N . GLU B 1 198 ? 7.344 24.891 15.805 1 94.62 198 GLU B N 1
ATOM 3303 C CA . GLU B 1 198 ? 8.32 24.672 14.742 1 94.62 198 GLU B CA 1
ATOM 3304 C C . GLU B 1 198 ? 8.469 23.188 14.445 1 94.62 198 GLU B C 1
ATOM 3306 O O . GLU B 1 198 ? 8.531 22.781 13.281 1 94.62 198 GLU B O 1
ATOM 3311 N N . ARG B 1 199 ? 8.539 22.391 15.406 1 94.06 199 ARG B N 1
ATOM 3312 C CA . ARG B 1 199 ? 8.688 20.953 15.242 1 94.06 199 ARG B CA 1
ATOM 3313 C C . ARG B 1 199 ? 7.453 20.359 14.578 1 94.06 199 ARG B C 1
ATOM 3315 O O . ARG B 1 199 ? 7.566 19.453 13.734 1 94.06 199 ARG B O 1
ATOM 3322 N N . LEU B 1 200 ? 6.32 20.828 15.023 1 95.12 200 LEU B N 1
ATOM 3323 C CA . LEU B 1 200 ? 5.074 20.328 14.43 1 95.12 200 LEU B CA 1
ATOM 3324 C C . LEU B 1 200 ? 5.012 20.672 12.945 1 95.12 200 LEU B C 1
ATOM 3326 O O . LEU B 1 200 ? 4.66 19.812 12.125 1 95.12 200 LEU B O 1
ATOM 3330 N N . ARG B 1 201 ? 5.32 21.891 12.633 1 93.56 201 ARG B N 1
ATOM 3331 C CA . ARG B 1 201 ? 5.32 22.312 11.234 1 93.56 201 ARG B CA 1
ATOM 3332 C C . ARG B 1 201 ? 6.316 21.5 10.414 1 93.56 201 ARG B C 1
ATOM 3334 O O . ARG B 1 201 ? 6.012 21.078 9.297 1 93.56 201 ARG B O 1
ATOM 3341 N N . THR B 1 202 ? 7.445 21.266 10.922 1 93.5 202 THR B N 1
ATOM 3342 C CA . THR B 1 202 ? 8.453 20.453 10.25 1 93.5 202 THR B CA 1
ATOM 3343 C C . THR B 1 202 ? 7.938 19.031 10.047 1 93.5 202 THR B C 1
ATOM 3345 O O . THR B 1 202 ? 8.133 18.438 8.977 1 93.5 202 THR B O 1
ATOM 3348 N N . ALA B 1 203 ? 7.328 18.484 11.078 1 91.94 203 ALA B N 1
ATOM 3349 C CA . ALA B 1 203 ? 6.746 17.156 10.977 1 91.94 203 ALA B CA 1
ATOM 3350 C C . ALA B 1 203 ? 5.695 17.094 9.875 1 91.94 203 ALA B C 1
ATOM 3352 O O . ALA B 1 203 ? 5.656 16.141 9.094 1 91.94 203 ALA B O 1
ATOM 3353 N N . GLU B 1 204 ? 4.832 18.109 9.852 1 93.69 204 GLU B N 1
ATOM 3354 C CA . GLU B 1 204 ? 3.816 18.203 8.805 1 93.69 204 GLU B CA 1
ATOM 3355 C C . GLU B 1 204 ? 4.453 18.281 7.422 1 93.69 204 GLU B C 1
ATOM 3357 O O . GLU B 1 204 ? 4.012 17.609 6.488 1 93.69 204 GLU B O 1
ATOM 3362 N N . ARG B 1 205 ? 5.453 19.078 7.328 1 92.25 205 ARG B N 1
ATOM 3363 C CA . ARG B 1 205 ? 6.168 19.234 6.066 1 92.25 205 ARG B CA 1
ATOM 3364 C C . ARG B 1 205 ? 6.73 17.906 5.586 1 92.25 205 ARG B C 1
ATOM 3366 O O . ARG B 1 205 ? 6.551 17.531 4.426 1 92.25 205 ARG B O 1
ATOM 3373 N N . ASN B 1 206 ? 7.383 17.219 6.426 1 86.75 206 ASN B N 1
ATOM 3374 C CA . ASN B 1 206 ? 8 15.953 6.059 1 86.75 206 ASN B CA 1
ATOM 3375 C C . ASN B 1 206 ? 6.953 14.898 5.715 1 86.75 206 ASN B C 1
ATOM 3377 O O . ASN B 1 206 ? 7.164 14.078 4.816 1 86.75 206 ASN B O 1
ATOM 3381 N N . LEU B 1 207 ? 5.867 14.914 6.484 1 84.38 207 LEU B N 1
ATOM 3382 C CA . LEU B 1 207 ? 4.75 14.039 6.152 1 84.38 207 LEU B CA 1
ATOM 3383 C C . LEU B 1 207 ? 4.262 14.289 4.727 1 84.38 207 LEU B C 1
ATOM 3385 O O . LEU B 1 207 ? 4.109 13.352 3.941 1 84.38 207 LEU B O 1
ATOM 3389 N N . LEU B 1 208 ? 4.059 15.562 4.371 1 85.19 208 LEU B N 1
ATOM 3390 C CA . LEU B 1 208 ? 3.535 15.93 3.059 1 85.19 208 LEU B CA 1
ATOM 3391 C C . LEU B 1 208 ? 4.566 15.648 1.968 1 85.19 208 LEU B C 1
ATOM 3393 O O . LEU B 1 208 ? 4.207 15.32 0.836 1 85.19 208 LEU B O 1
ATOM 3397 N N . GLU B 1 209 ? 5.805 15.672 2.33 1 80.88 209 GLU B N 1
ATOM 3398 C CA . GLU B 1 209 ? 6.852 15.312 1.377 1 80.88 209 GLU B CA 1
ATOM 3399 C C . GLU B 1 209 ? 6.797 13.836 1.024 1 80.88 209 GLU B C 1
ATOM 3401 O O . GLU B 1 209 ? 7.043 13.453 -0.123 1 80.88 209 GLU B O 1
ATOM 3406 N N . ILE B 1 210 ? 6.531 13.047 2.055 1 71.88 210 ILE B N 1
ATOM 3407 C CA . ILE B 1 210 ? 6.387 11.617 1.819 1 71.88 210 ILE B CA 1
ATOM 3408 C C . ILE B 1 210 ? 5.223 11.367 0.866 1 71.88 210 ILE B C 1
ATOM 3410 O O . ILE B 1 210 ? 5.293 10.484 0.007 1 71.88 210 ILE B O 1
ATOM 3414 N N . ILE B 1 211 ? 4.215 12.18 1.062 1 71.44 211 ILE B N 1
ATOM 3415 C CA . ILE B 1 211 ? 2.984 12 0.302 1 71.44 211 ILE B CA 1
ATOM 3416 C C . ILE B 1 211 ? 3.164 12.547 -1.112 1 71.44 211 ILE B C 1
ATOM 3418 O O . ILE B 1 211 ? 2.822 11.883 -2.092 1 71.44 211 ILE B O 1
ATOM 3422 N N . TYR B 1 212 ? 3.707 13.75 -1.274 1 69.88 212 TYR B N 1
ATOM 3423 C CA . TYR B 1 212 ? 3.684 14.469 -2.545 1 69.88 212 TYR B CA 1
ATOM 3424 C C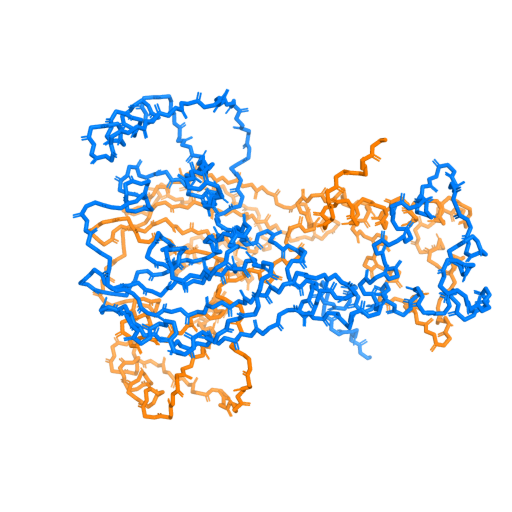 . TYR B 1 212 ? 5.055 14.438 -3.213 1 69.88 212 TYR B C 1
ATOM 3426 O O . TYR B 1 212 ? 5.191 14.828 -4.375 1 69.88 212 TYR B O 1
ATOM 3434 N N . GLY B 1 213 ? 6.008 13.852 -2.547 1 65 213 GLY B N 1
ATOM 3435 C CA . GLY B 1 213 ? 7.371 13.953 -3.049 1 65 213 GLY B CA 1
ATOM 3436 C C . GLY B 1 213 ? 8.023 15.289 -2.752 1 65 213 GLY B C 1
ATOM 3437 O O . GLY B 1 213 ? 7.398 16.172 -2.162 1 65 213 GLY B O 1
ATOM 3438 N N . PRO B 1 214 ? 9.391 15.391 -3.041 1 65.81 214 PRO B N 1
ATOM 3439 C CA . PRO B 1 214 ? 10.094 16.641 -2.795 1 65.81 214 PRO B CA 1
ATOM 3440 C C . PRO B 1 214 ? 9.539 17.812 -3.617 1 65.81 214 PRO B C 1
ATOM 3442 O O . PRO B 1 214 ? 9.094 17.609 -4.75 1 65.81 214 PRO B O 1
ATOM 3445 N N . ARG B 1 215 ? 9.438 18.984 -2.934 1 68.69 215 ARG B N 1
ATOM 3446 C CA . ARG B 1 215 ? 8.953 20.172 -3.631 1 68.69 215 ARG B CA 1
ATOM 3447 C C . ARG B 1 215 ? 9.867 20.531 -4.801 1 68.69 215 ARG B C 1
ATOM 3449 O O . ARG B 1 215 ? 11.078 20.328 -4.73 1 68.69 215 ARG B O 1
ATOM 3456 N N . GLU B 1 216 ? 9.234 20.578 -6.008 1 49.97 216 GLU B N 1
ATOM 3457 C CA . GLU B 1 216 ? 10.062 21.047 -7.117 1 49.97 216 GLU B CA 1
ATOM 3458 C C . GLU B 1 216 ? 10.68 22.406 -6.797 1 49.97 216 GLU B C 1
ATOM 3460 O O . GLU B 1 216 ? 10.023 23.281 -6.227 1 49.97 216 GLU B O 1
ATOM 3465 N N . SER B 1 217 ? 12.008 22.422 -6.48 1 48.25 217 SER B N 1
ATOM 3466 C CA . SER B 1 217 ? 12.734 23.672 -6.309 1 48.25 217 SER B CA 1
ATOM 3467 C C . SER B 1 217 ? 12.375 24.672 -7.402 1 48.25 217 SER B C 1
ATOM 3469 O O . SER B 1 217 ? 12.125 24.281 -8.547 1 48.25 217 SER B O 1
#

Solvent-accessible surface area (backbone atoms only — not comparable to full-atom values): 23992 Å² total; per-residue (Å²): 105,70,71,56,53,76,72,43,65,61,55,57,34,40,33,49,38,43,59,37,64,38,57,96,48,27,27,41,36,31,31,44,38,32,18,59,43,87,77,57,66,69,66,58,35,70,73,36,86,61,38,45,79,72,45,74,44,77,47,81,56,70,95,50,72,49,38,34,35,38,38,33,30,40,34,58,54,64,85,86,42,72,68,58,55,40,26,61,58,69,29,44,54,30,37,43,36,38,41,89,94,36,78,48,74,43,69,40,60,94,46,68,68,52,44,51,53,43,52,50,50,44,33,74,71,72,41,89,68,79,90,86,80,86,76,92,71,94,62,75,68,55,62,19,48,32,65,34,38,41,56,54,42,58,72,70,40,59,61,69,36,49,50,48,52,50,48,37,53,69,51,23,43,37,39,88,76,63,68,32,51,55,54,59,54,10,57,74,70,72,46,53,40,72,57,38,46,53,50,46,33,44,32,52,36,53,51,49,29,69,44,71,41,78,71,84,126,105,67,73,56,54,73,71,43,66,61,54,56,34,40,32,49,36,43,60,37,62,36,57,96,50,27,28,43,37,32,32,41,38,32,18,59,44,88,78,58,66,69,65,57,35,69,73,36,86,60,40,44,79,74,46,74,44,78,45,77,55,68,95,47,74,49,40,34,35,39,36,33,29,40,34,58,54,67,85,85,43,71,67,57,54,40,24,60,58,67,30,45,52,31,36,44,34,39,41,89,93,35,80,48,75,43,70,39,59,92,46,69,66,53,44,52,52,44,52,51,49,45,33,72,72,72,41,90,72,79,90,84,81,86,75,93,72,94,63,76,67,54,62,24,43,34,68,31,38,40,55,51,41,55,72,70,39,59,62,68,36,48,48,48,52,52,48,37,54,69,52,24,42,37,38,87,76,62,66,32,51,55,53,59,54,10,57,75,70,73,49,52,38,69,58,37,48,51,49,46,33,45,33,52,36,52,52,48,30,70,41,71,40,78,69,82,125

InterPro domains:
  IPR007050 Bacterioopsin activator-type, HTH domain [PF04967] (159-209)

Nearest PDB structures (foldseek):
  8z6g-assembly3_F  TM=5.162E-01  e=1.306E+00  Pseudomonas aeruginosa
  2zzm-assembly1_A  TM=6.716E-01  e=4.673E+00  Methanocaldococcus jannaschii
  8z6g-assembly1_B  TM=4.972E-01  e=2.940E+00  Pseudomonas aeruginosa
  6t2c-assembly1_A  TM=1.463E-01  e=5.171E-01  Influenza A virus (A/little yellow-shouldered bat/Guatemala/060/2010(H17N10))
  6tw1-assembly1_A  TM=1.401E-01  e=5.479E-01  Influenza A virus (A/little yellow-shouldered bat/Guatemala/060/2010(H17N10))